Protein AF-0000000068881488 (afdb_homodimer)

InterPro domains:
  IPR015942 Asp/Glu/hydantoin racemase [PF01177] (10-240)
  IPR052186 Hydantoin racemase-like [PTHR28047] (5-243)
  IPR053714 Isomerization and Racemization Enzyme Superfamily [G3DSA:3.40.50.12500] (7-252)

Sequence (508 aa):
MATSSKLRALILNPNSSGAMTEGMKAAVSNMTLHETFSIFTYTAPSSAPSSINNTEGIHASTEAVLKDIQSGTLNLNSYDAILVACFSVHPLVSKLSSITTATVTGIFEASILTSLSVIVTGGNETWGIVTTGPFWEKHLNDGVNTFLGQAAGQTNDRFAGTFSSGLTAGDFHTVSPEQVNVRLKAATVRLLKSSNIRCVVMGCGGMAGLERIIRDAALEVYGQERGQSVYVVDGVRAGLLQLYQTILSRRMFAMATSSKLRALILNPNSSGAMTEGMKAAVSNMTLHETFSIFTYTAPSSAPSSINNTEGIHASTEAVLKDIQSGTLNLNSYDAILVACFSVHPLVSKLSSITTATVTGIFEASILTSLSVIVTGGNETWGIVTTGPFWEKHLNDGVNTFLGQAAGQTNDRFAGTFSSGLTAGDFHTVSPEQVNVRLKAATVRLLKSSNIRCVVMGCGGMAGLERIIRDAALEVYGQERGQSVYVVDGVRAGLLQLYQTILSRRMFA

pLDDT: mean 94.49, std 8.33, range [23.98, 98.81]

Radius of gyration: 22.53 Å; Cα contacts (8 Å, |Δi|>4): 1049; chains: 2; bounding box: 56×62×52 Å

Solvent-accessible surface area (backbone atoms only — not comparable to full-atom values): 25963 Å² total; per-residue (Å²): 126,84,74,76,76,54,45,30,30,32,43,35,27,45,29,28,32,61,68,43,45,52,40,43,52,59,62,48,68,78,43,81,54,58,74,48,37,43,81,43,77,42,61,25,52,80,86,11,38,58,50,65,73,48,71,67,32,50,52,42,16,44,52,44,46,50,50,33,40,74,70,54,77,44,64,68,86,75,30,52,27,38,35,35,45,46,53,47,87,52,68,55,37,43,55,49,43,73,75,42,88,31,49,53,43,26,17,36,60,24,36,54,56,50,49,62,61,72,46,67,65,93,59,78,52,22,28,34,32,36,33,31,36,67,64,48,30,61,54,45,46,34,37,54,24,48,75,69,18,39,57,70,85,59,79,41,78,37,50,78,45,48,29,44,30,71,38,50,63,54,38,72,76,69,49,55,70,67,58,51,47,52,33,46,30,52,18,40,42,56,50,53,70,69,51,54,56,41,30,42,32,44,42,35,44,55,50,46,85,50,58,62,50,53,45,51,34,32,30,70,74,56,32,68,71,59,14,58,63,33,30,48,43,44,19,63,57,35,23,55,52,43,49,52,50,38,52,53,47,50,69,70,23,85,125,86,74,78,76,53,44,31,32,33,42,35,26,46,29,28,32,60,67,44,46,52,41,44,51,59,62,49,67,78,43,80,56,58,75,49,36,44,80,44,77,43,60,27,52,80,85,10,37,59,48,64,74,48,70,67,31,52,52,42,15,44,52,42,45,52,50,33,41,75,71,55,78,42,63,67,87,75,30,52,27,37,34,36,45,46,52,47,87,51,67,55,39,45,55,47,44,73,74,42,89,30,49,54,43,26,18,37,61,24,37,53,56,49,49,61,60,70,45,68,64,92,61,77,52,20,30,34,32,36,33,30,36,68,64,48,29,62,54,47,46,32,37,54,24,48,75,69,18,38,58,72,85,60,79,40,77,36,48,76,44,50,30,45,30,69,38,51,63,53,38,71,77,71,49,55,68,66,59,52,47,52,32,47,29,53,18,41,42,56,51,52,70,69,50,53,55,40,31,42,32,45,42,34,44,54,50,47,84,50,58,61,50,53,45,51,36,30,31,68,75,58,32,68,73,59,14,60,64,34,28,47,41,45,19,62,58,34,23,55,53,42,50,51,49,38,52,53,47,50,68,68,22,84

Foldseek 3Di:
DPLPDAFEEEEEELAQAPLLQVLLCVLCVPPPCVSRYDYHYYHFHPQQHNFQDAPVNLVSSLVRVVVCCVVVVDPPAVGQAYEHFWLFPHVCQVVVVVVYNHHGDYLNLLVLVVQVVLDDPPDQEAEEEEEAAPNVQQRSQCVSQVSVPHHRPDDDSRYLTYFHLPHTLVCLVVPDPVSVLVSSLVRLLVSVVSGNYQEYEYRHSSCRPVQVSNLVSLCVNPNDPSSVRRHYDRSSNSRVVVSVVVVVVVVVPD/DPLPDAFEEEEEELAQAPLLQVLLCVLCVPPPCVSRYDYHYHHFHPQQHNFQDAPVNLVSSLVRVVVCCVVVVDPPAVGQAYEHFWLFPHVCQVVVVVVYNHHGDYLNLLVLVVQVVLDDPPDQEAEEEEEAAPNVQQRSQCVSQVSVVHHRPDDDSRYLTYFHLPHTLCCLVVPDPVSVLVSSLVRLLVSVVSGNYQEYEYRHSSCRPVQVSNLVSLCVNPNDPSSVRRHYDRSSNSRVVVSVVVVVVVVVPD

Structure (mmCIF, N/CA/C/O backbone):
data_AF-0000000068881488-model_v1
#
loop_
_entity.id
_entity.type
_entity.pdbx_description
1 polymer 'Hydantoin racemase'
#
loop_
_atom_site.group_PDB
_atom_site.id
_atom_site.type_symbol
_atom_site.label_atom_id
_atom_site.label_alt_id
_atom_site.label_comp_id
_atom_site.label_asym_id
_atom_site.label_entity_id
_atom_site.label_seq_id
_atom_site.pdbx_PDB_ins_code
_atom_site.Cartn_x
_atom_site.Cartn_y
_atom_site.Cartn_z
_atom_site.occupancy
_atom_site.B_iso_or_equiv
_atom_site.auth_seq_id
_atom_site.auth_comp_id
_atom_site.auth_asym_id
_atom_site.auth_atom_id
_atom_site.pdbx_PDB_model_num
ATOM 1 N N . MET A 1 1 ? 11.117 -13.297 29.625 1 23.98 1 MET A N 1
ATOM 2 C CA . MET A 1 1 ? 10.68 -13.328 28.234 1 23.98 1 MET A CA 1
ATOM 3 C C . MET A 1 1 ? 10.875 -11.969 27.562 1 23.98 1 MET A C 1
ATOM 5 O O . MET A 1 1 ? 10.422 -10.945 28.078 1 23.98 1 MET A O 1
ATOM 9 N N . ALA A 1 2 ? 11.82 -11.711 26.812 1 35 2 ALA A N 1
ATOM 10 C CA . ALA A 1 2 ? 12.344 -10.375 26.516 1 35 2 ALA A CA 1
ATOM 11 C C . ALA A 1 2 ? 11.242 -9.461 25.984 1 35 2 ALA A C 1
ATOM 13 O O . ALA A 1 2 ? 10.578 -9.789 25 1 35 2 ALA A O 1
ATOM 14 N N . THR A 1 3 ? 10.43 -8.742 26.625 1 42.81 3 THR A N 1
ATOM 15 C CA . THR A 1 3 ? 9.367 -7.793 26.312 1 42.81 3 THR A CA 1
ATOM 16 C C . THR A 1 3 ? 9.727 -6.957 25.078 1 42.81 3 THR A C 1
ATOM 18 O O . THR A 1 3 ? 10.695 -6.203 25.109 1 42.81 3 THR A O 1
ATOM 21 N N . SER A 1 4 ? 9.633 -7.512 23.938 1 55.44 4 SER A N 1
ATOM 22 C CA . SER A 1 4 ? 10.133 -6.852 22.75 1 55.44 4 SER A CA 1
ATOM 23 C C . SER A 1 4 ? 9.781 -5.367 22.75 1 55.44 4 SER A C 1
ATOM 25 O O . SER A 1 4 ? 8.625 -4.996 22.953 1 55.44 4 SER A O 1
ATOM 27 N N . SER A 1 5 ? 10.672 -4.387 23.031 1 75.81 5 SER A N 1
ATOM 28 C CA . SER A 1 5 ? 10.562 -2.938 23.172 1 75.81 5 SER A CA 1
ATOM 29 C C . SER A 1 5 ? 9.797 -2.32 22.016 1 75.81 5 SER A C 1
ATOM 31 O O . SER A 1 5 ? 9.984 -2.723 20.859 1 75.81 5 SER A O 1
ATOM 33 N N . LYS A 1 6 ? 8.68 -1.65 22.234 1 89.81 6 LYS A N 1
ATOM 34 C CA . LYS A 1 6 ? 7.836 -0.954 21.266 1 89.81 6 LYS A CA 1
ATOM 35 C C . LYS A 1 6 ? 8.672 -0.095 20.328 1 89.81 6 LYS A C 1
ATOM 37 O O . LYS A 1 6 ? 9.703 0.45 20.719 1 89.81 6 LYS A O 1
ATOM 42 N N . LEU A 1 7 ? 8.336 -0.099 19.094 1 95.5 7 LEU A N 1
ATOM 43 C CA . LEU A 1 7 ? 8.938 0.823 18.125 1 95.5 7 LEU A CA 1
ATOM 44 C C . LEU A 1 7 ? 8.586 2.268 18.469 1 95.5 7 LEU A C 1
ATOM 46 O O . LEU A 1 7 ? 7.457 2.557 18.875 1 95.5 7 LEU A O 1
ATOM 50 N N . ARG A 1 8 ? 9.508 3.141 18.391 1 97.12 8 ARG A N 1
ATOM 51 C CA . ARG A 1 8 ? 9.281 4.559 18.656 1 97.12 8 ARG A CA 1
ATOM 52 C C . ARG A 1 8 ? 8.891 5.301 17.375 1 97.12 8 ARG A C 1
ATOM 54 O O . ARG A 1 8 ? 9.703 5.426 16.453 1 97.12 8 ARG A O 1
ATOM 61 N N . ALA A 1 9 ? 7.695 5.777 17.359 1 97.88 9 ALA A N 1
ATOM 62 C CA . ALA A 1 9 ? 7.195 6.488 16.172 1 97.88 9 ALA A CA 1
ATOM 63 C C . ALA A 1 9 ? 6.992 7.969 16.484 1 97.88 9 ALA A C 1
ATOM 65 O O . ALA A 1 9 ? 6.391 8.32 17.5 1 97.88 9 ALA A O 1
ATOM 66 N N . LEU A 1 10 ? 7.461 8.805 15.625 1 98.56 10 LEU A N 1
ATOM 67 C CA . LEU A 1 10 ? 7.277 10.25 15.727 1 98.56 10 LEU A CA 1
ATOM 68 C C . LEU A 1 10 ? 6.227 10.734 14.734 1 98.56 10 LEU A C 1
ATOM 70 O O . LEU A 1 10 ? 6.348 10.5 13.531 1 98.56 10 LEU A O 1
ATOM 74 N N . ILE A 1 11 ? 5.211 11.297 15.242 1 98.19 11 ILE A N 1
ATOM 75 C CA . ILE A 1 11 ? 4.324 12.102 14.406 1 98.19 11 ILE A CA 1
ATOM 76 C C . ILE A 1 11 ? 4.859 13.531 14.312 1 98.19 11 ILE A C 1
ATOM 78 O O . ILE A 1 11 ? 4.84 14.273 15.297 1 98.19 11 ILE A O 1
ATOM 82 N N . LEU A 1 12 ? 5.328 13.898 13.156 1 98.75 12 LEU A N 1
ATOM 83 C CA . LEU A 1 12 ? 5.961 15.188 12.922 1 98.75 12 LEU A CA 1
ATOM 84 C C . LEU A 1 12 ? 5.004 16.156 12.227 1 98.75 12 LEU A C 1
ATOM 86 O O . LEU A 1 12 ? 4.785 16.047 11.016 1 98.75 12 LEU A O 1
ATOM 90 N N . ASN A 1 13 ? 4.457 17.078 12.977 1 98.25 13 ASN A N 1
ATOM 91 C CA . ASN A 1 13 ? 3.637 18.156 12.445 1 98.25 13 ASN A CA 1
ATOM 92 C C . ASN A 1 13 ? 4.492 19.328 11.969 1 98.25 13 ASN A C 1
ATOM 94 O O . ASN A 1 13 ? 5.051 20.062 12.789 1 98.25 13 ASN A O 1
ATOM 98 N N . PRO A 1 14 ? 4.539 19.469 10.664 1 98.56 14 PRO A N 1
ATOM 99 C CA . PRO A 1 14 ? 5.383 20.578 10.188 1 98.56 14 PRO A CA 1
ATOM 100 C C . PRO A 1 14 ? 4.699 21.938 10.289 1 98.56 14 PRO A C 1
ATOM 102 O O . PRO A 1 14 ? 5.305 22.953 9.961 1 98.56 14 PRO A O 1
ATOM 105 N N . ASN A 1 15 ? 3.412 21.984 10.641 1 97.62 15 ASN A N 1
ATOM 106 C CA . ASN A 1 15 ? 2.775 23.234 11.047 1 97.62 15 ASN A CA 1
ATOM 107 C C . ASN A 1 15 ? 3.182 23.641 12.453 1 97.62 15 ASN A C 1
ATOM 109 O O . ASN A 1 15 ? 3.449 22.781 13.297 1 97.62 15 ASN A O 1
ATOM 113 N N . SER A 1 16 ? 3.119 24.906 12.758 1 97.75 16 SER A N 1
ATOM 114 C CA . SER A 1 16 ? 3.475 25.344 14.102 1 97.75 16 SER A CA 1
ATOM 115 C C . SER A 1 16 ? 2.264 25.312 15.031 1 97.75 16 SER A C 1
ATOM 117 O O . SER A 1 16 ? 2.342 25.766 16.172 1 97.75 16 SER A O 1
ATOM 119 N N . SER A 1 17 ? 1.146 24.797 14.625 1 94.81 17 SER A N 1
ATOM 120 C CA . SER A 1 17 ? -0.074 24.734 15.422 1 94.81 17 SER A CA 1
ATOM 121 C C . SER A 1 17 ? -0.034 23.578 16.406 1 94.81 17 SER A C 1
ATOM 123 O O . SER A 1 17 ? -0.132 22.406 16.016 1 94.81 17 SER A O 1
ATOM 125 N N . GLY A 1 18 ? 0.038 23.891 17.688 1 95.38 18 GLY A N 1
ATOM 126 C CA . GLY A 1 18 ? -0.048 22.875 18.734 1 95.38 18 GLY A CA 1
ATOM 127 C C . GLY A 1 18 ? -1.394 22.188 18.766 1 95.38 18 GLY A C 1
ATOM 128 O O . GLY A 1 18 ? -1.471 20.984 19.078 1 95.38 18 GLY A O 1
ATOM 129 N N . ALA A 1 19 ? -2.449 22.969 18.469 1 92.94 19 ALA A N 1
ATOM 130 C CA . ALA A 1 19 ? -3.799 22.406 18.453 1 92.94 19 ALA A CA 1
ATOM 131 C C . ALA A 1 19 ? -3.908 21.266 17.453 1 92.94 19 ALA A C 1
ATOM 133 O O . ALA A 1 19 ? -4.539 20.25 17.719 1 92.94 19 ALA A O 1
ATOM 134 N N . MET A 1 20 ? -3.256 21.406 16.312 1 93.38 20 MET A N 1
ATOM 135 C CA . MET A 1 20 ? -3.258 20.359 15.297 1 93.38 20 MET A CA 1
ATOM 136 C C . MET A 1 20 ? -2.545 19.109 15.797 1 93.38 20 MET A C 1
ATOM 138 O O . MET A 1 20 ? -3.037 17.984 15.625 1 93.38 20 MET A O 1
ATOM 142 N N . THR A 1 21 ? -1.402 19.328 16.438 1 96.19 21 THR A N 1
ATOM 143 C CA . THR A 1 21 ? -0.644 18.203 16.984 1 96.19 21 THR A CA 1
ATOM 144 C C . THR A 1 21 ? -1.472 17.453 18.016 1 96.19 21 THR A C 1
ATOM 146 O O . THR A 1 21 ? -1.522 16.219 18 1 96.19 21 THR A O 1
ATOM 149 N N . GLU A 1 22 ? -2.109 18.188 18.891 1 94.81 22 GLU A N 1
ATOM 150 C CA . GLU A 1 22 ? -2.936 17.562 19.922 1 94.81 22 GLU A CA 1
ATOM 151 C C . GLU A 1 22 ? -4.09 16.781 19.297 1 94.81 22 GLU A C 1
ATOM 153 O O . GLU A 1 22 ? -4.465 15.719 19.781 1 94.81 22 GLU A O 1
ATOM 158 N N . GLY A 1 23 ? -4.676 17.344 18.25 1 92.31 23 GLY A N 1
ATOM 159 C CA . GLY A 1 23 ? -5.715 16.625 17.516 1 92.31 23 GLY A CA 1
ATOM 160 C C . GLY A 1 23 ? -5.238 15.312 16.938 1 92.31 23 GLY A C 1
ATOM 161 O O . GLY A 1 23 ? -5.938 14.305 17.016 1 92.31 23 GLY A O 1
ATOM 162 N N . MET A 1 24 ? -4.027 15.289 16.359 1 94.69 24 MET A N 1
ATOM 163 C CA . MET A 1 24 ? -3.449 14.07 15.797 1 94.69 24 MET A CA 1
ATOM 164 C C . MET A 1 24 ? -3.178 13.039 16.891 1 94.69 24 MET A C 1
ATOM 166 O O . MET A 1 24 ? -3.447 11.852 16.703 1 94.69 24 MET A O 1
ATOM 170 N N . LYS A 1 25 ? -2.658 13.562 17.969 1 94.62 25 LYS A N 1
ATOM 171 C CA . LYS A 1 25 ? -2.391 12.688 19.109 1 94.62 25 LYS A CA 1
ATOM 172 C C . LYS A 1 25 ? -3.67 12.016 19.594 1 94.62 25 LYS A C 1
ATOM 174 O O . LYS A 1 25 ? -3.684 10.805 19.844 1 94.62 25 LYS A O 1
ATOM 179 N N . ALA A 1 26 ? -4.691 12.773 19.703 1 93 26 ALA A N 1
ATOM 180 C CA . ALA A 1 26 ? -5.977 12.25 20.156 1 93 26 ALA A CA 1
ATOM 181 C C . ALA A 1 26 ? -6.52 11.211 19.172 1 93 26 ALA A C 1
ATOM 183 O O . ALA A 1 26 ? -7.09 10.195 19.578 1 93 26 ALA A O 1
ATOM 184 N N . ALA A 1 27 ? -6.336 11.461 17.953 1 90.94 27 ALA A N 1
ATOM 185 C CA . ALA A 1 27 ? -6.859 10.594 16.891 1 90.94 27 ALA A CA 1
ATOM 186 C C . ALA A 1 27 ? -6.234 9.203 16.969 1 90.94 27 ALA A C 1
ATOM 188 O O . ALA A 1 27 ? -6.871 8.203 16.625 1 90.94 27 ALA A O 1
ATOM 189 N N . VAL A 1 28 ? -4.988 9.078 17.484 1 93.88 28 VAL A N 1
ATOM 190 C CA . VAL A 1 28 ? -4.309 7.789 17.438 1 93.88 28 VAL A CA 1
ATOM 191 C C . VAL A 1 28 ? -4.305 7.148 18.828 1 93.88 28 VAL A C 1
ATOM 193 O O . VAL A 1 28 ? -3.732 6.074 19.016 1 93.88 28 VAL A O 1
ATOM 196 N N . SER A 1 29 ? -4.898 7.785 19.812 1 90.12 29 SER A N 1
ATOM 197 C CA . SER A 1 29 ? -4.82 7.352 21.203 1 90.12 29 SER A CA 1
ATOM 198 C C . SER A 1 29 ? -5.5 6.004 21.391 1 90.12 29 SER A C 1
ATOM 200 O O . SER A 1 29 ? -5.117 5.23 22.281 1 90.12 29 SER A O 1
ATOM 202 N N . ASN A 1 30 ? -6.449 5.664 20.547 1 82.94 30 ASN A N 1
ATOM 203 C CA . ASN A 1 30 ? -7.188 4.426 20.766 1 82.94 30 ASN A CA 1
ATOM 204 C C . ASN A 1 30 ? -6.809 3.365 19.734 1 82.94 30 ASN A C 1
ATOM 206 O O . ASN A 1 30 ? -7.492 2.346 19.609 1 82.94 30 ASN A O 1
ATOM 210 N N . MET A 1 31 ? -5.801 3.592 19.062 1 86.62 31 MET A N 1
ATOM 211 C CA . MET A 1 31 ? -5.398 2.619 18.047 1 86.62 31 MET A CA 1
ATOM 212 C C . MET A 1 31 ? -4.816 1.369 18.703 1 86.62 31 MET A C 1
ATOM 214 O O . MET A 1 31 ? -4.102 1.461 19.703 1 86.62 31 MET A O 1
ATOM 218 N N . THR A 1 32 ? -5.117 0.197 18.219 1 77.44 32 THR A N 1
ATOM 219 C CA . THR A 1 32 ? -4.578 -1.079 18.672 1 77.44 32 THR A CA 1
ATOM 220 C C . THR A 1 32 ? -3.059 -1.111 18.516 1 77.44 32 THR A C 1
ATOM 222 O O . THR A 1 32 ? -2.379 -1.895 19.172 1 77.44 32 THR A O 1
ATOM 225 N N . LEU A 1 33 ? -2.516 -0.239 17.75 1 78.19 33 LEU A N 1
ATOM 226 C CA . LEU A 1 33 ? -1.087 -0.213 17.469 1 78.19 33 LEU A CA 1
ATOM 227 C C . LEU A 1 33 ? -0.299 0.314 18.656 1 78.19 33 LEU A C 1
ATOM 229 O O . LEU A 1 33 ? 0.934 0.338 18.625 1 78.19 33 LEU A O 1
ATOM 233 N N . HIS A 1 34 ? -0.934 0.596 19.641 1 77.25 34 HIS A N 1
ATOM 234 C CA . HIS A 1 34 ? -0.247 1.062 20.844 1 77.25 34 HIS A CA 1
ATOM 235 C C . HIS A 1 34 ? 0.575 -0.055 21.484 1 77.25 34 HIS A C 1
ATOM 237 O O . HIS A 1 34 ? 1.492 0.21 22.266 1 77.25 34 HIS A O 1
ATOM 243 N N . GLU A 1 35 ? 0.248 -1.19 21.078 1 80.81 35 GLU A N 1
ATOM 244 C CA . GLU A 1 35 ? 1.044 -2.311 21.578 1 80.81 35 GLU A CA 1
ATOM 245 C C . GLU A 1 35 ? 2.346 -2.449 20.781 1 80.81 35 GLU A C 1
ATOM 247 O O . GLU A 1 35 ? 3.299 -3.07 21.266 1 80.81 35 GLU A O 1
ATOM 252 N N . THR A 1 36 ? 2.35 -1.786 19.688 1 86.12 36 THR A N 1
ATOM 253 C CA . THR A 1 36 ? 3.482 -1.905 18.766 1 86.12 36 THR A CA 1
ATOM 254 C C . THR A 1 36 ? 4.34 -0.643 18.812 1 86.12 36 THR A C 1
ATOM 256 O O . THR A 1 36 ? 5.57 -0.72 18.797 1 86.12 36 THR A O 1
ATOM 259 N N . PHE A 1 37 ? 3.615 0.504 18.938 1 92.44 37 PHE A N 1
ATOM 260 C CA . PHE A 1 37 ? 4.312 1.782 18.844 1 92.44 37 PHE A CA 1
ATOM 261 C C . PHE A 1 37 ? 4.258 2.535 20.172 1 92.44 37 PHE A C 1
ATOM 263 O O . PHE A 1 37 ? 3.225 2.547 20.844 1 92.44 37 PHE A O 1
ATOM 270 N N . SER A 1 38 ? 5.367 3.09 20.594 1 95.44 38 SER A N 1
ATOM 271 C CA . SER A 1 38 ? 5.371 4.305 21.406 1 95.44 38 SER A CA 1
ATOM 272 C C . SER A 1 38 ? 5.312 5.551 20.531 1 95.44 38 SER A C 1
ATOM 274 O O . SER A 1 38 ? 6.199 5.777 19.703 1 95.44 38 SER A O 1
ATOM 276 N N . ILE A 1 39 ? 4.312 6.332 20.75 1 96.19 39 ILE A N 1
ATOM 277 C CA . ILE A 1 39 ? 4.062 7.438 19.828 1 96.19 39 ILE A CA 1
ATOM 278 C C . ILE A 1 39 ? 4.52 8.75 20.469 1 96.19 39 ILE A C 1
ATOM 280 O O . ILE A 1 39 ? 4.152 9.055 21.609 1 96.19 39 ILE A O 1
ATOM 284 N N . PHE A 1 40 ? 5.297 9.477 19.766 1 97.31 40 PHE A N 1
ATOM 285 C CA . PHE A 1 40 ? 5.766 10.812 20.109 1 97.31 40 PHE A CA 1
ATOM 286 C C . PHE A 1 40 ? 5.277 11.836 19.094 1 97.31 40 PHE A C 1
ATOM 288 O O . PHE A 1 40 ? 4.898 11.477 17.984 1 97.31 40 PHE A O 1
ATOM 295 N N . THR A 1 41 ? 5.27 13.062 19.594 1 97.94 41 THR A N 1
ATOM 296 C CA . THR A 1 41 ? 4.832 14.117 18.672 1 97.94 41 THR A CA 1
ATOM 297 C C . THR A 1 41 ? 5.844 15.258 18.641 1 97.94 41 THR A C 1
ATOM 299 O O . THR A 1 41 ? 6.609 15.445 19.594 1 97.94 41 THR A O 1
ATOM 302 N N . TYR A 1 42 ? 5.914 15.875 17.547 1 98.5 42 TYR A N 1
ATOM 303 C CA . TYR A 1 42 ? 6.684 17.094 17.312 1 98.5 42 TYR A CA 1
ATOM 304 C C . TYR A 1 42 ? 5.84 18.141 16.594 1 98.5 42 TYR A C 1
ATOM 306 O O . TYR A 1 42 ? 5.086 17.828 15.68 1 98.5 42 TYR A O 1
ATOM 314 N N . THR A 1 43 ? 5.93 19.359 17.094 1 98.25 43 THR A N 1
ATOM 315 C CA . THR A 1 43 ? 5.34 20.531 16.438 1 98.25 43 THR A CA 1
ATOM 316 C C . THR A 1 43 ? 6.426 21.484 15.953 1 98.25 43 THR A C 1
ATOM 318 O O . THR A 1 43 ? 7.344 21.828 16.703 1 98.25 43 THR A O 1
ATOM 321 N N . ALA A 1 44 ? 6.297 21.859 14.719 1 98.5 44 ALA A N 1
ATOM 322 C CA . ALA A 1 44 ? 7.289 22.797 14.188 1 98.5 44 ALA A CA 1
ATOM 323 C C . ALA A 1 44 ? 7.316 24.078 15 1 98.5 44 ALA A C 1
ATOM 325 O O . ALA A 1 44 ? 6.332 24.438 15.648 1 98.5 44 ALA A O 1
ATOM 326 N N . PRO A 1 45 ? 8.438 24.734 15 1 98.06 45 PRO A N 1
ATOM 327 C CA . PRO A 1 45 ? 8.547 25.969 15.773 1 98.06 45 PRO A CA 1
ATOM 328 C C . PRO A 1 45 ? 7.703 27.109 15.18 1 98.06 45 PRO A C 1
ATOM 330 O O . PRO A 1 45 ? 7.184 26.984 14.07 1 98.06 45 PRO A O 1
ATOM 333 N N . SER A 1 46 ? 7.59 28.172 15.891 1 96.88 46 SER A N 1
ATOM 334 C CA . SER A 1 46 ? 6.715 29.281 15.531 1 96.88 46 SER A CA 1
ATOM 335 C C . SER A 1 46 ? 7.172 29.953 14.242 1 96.88 46 SER A C 1
ATOM 337 O O . SER A 1 46 ? 6.418 30.719 13.633 1 96.88 46 SER A O 1
ATOM 339 N N . SER A 1 47 ? 8.414 29.734 13.812 1 96.56 47 SER A N 1
ATOM 340 C CA . SER A 1 47 ? 8.906 30.281 12.555 1 96.56 47 SER A CA 1
ATOM 341 C C . SER A 1 47 ? 8.242 29.594 11.359 1 96.56 47 SER A C 1
ATOM 343 O O . SER A 1 47 ? 8.289 30.109 10.242 1 96.56 47 SER A O 1
ATOM 345 N N . ALA A 1 48 ? 7.707 28.391 11.539 1 98.06 48 ALA A N 1
ATOM 346 C CA . ALA A 1 48 ? 6.906 27.719 10.516 1 98.06 48 ALA A CA 1
ATOM 347 C C . ALA A 1 48 ? 5.48 28.266 10.492 1 98.06 48 ALA A C 1
ATOM 349 O O . ALA A 1 48 ? 5.012 28.844 11.484 1 98.06 48 ALA A O 1
ATOM 350 N N . PRO A 1 49 ? 4.852 28.188 9.383 1 97.5 49 PRO A N 1
ATOM 351 C CA . PRO A 1 49 ? 3.449 28.609 9.367 1 97.5 49 PRO A CA 1
ATOM 352 C C . PRO A 1 49 ? 2.578 27.812 10.328 1 97.5 49 PRO A C 1
ATOM 354 O O . PRO A 1 49 ? 2.826 26.625 10.547 1 97.5 49 PRO A O 1
ATOM 357 N N . SER A 1 50 ? 1.611 28.516 10.906 1 95.69 50 SER A N 1
ATOM 358 C CA . SER A 1 50 ? 0.653 27.812 11.758 1 95.69 50 SER A CA 1
ATOM 359 C C . SER A 1 50 ? -0.175 26.828 10.945 1 95.69 50 SER A C 1
ATOM 361 O O . SER A 1 50 ? -0.609 25.797 11.469 1 95.69 50 SER A O 1
ATOM 363 N N . SER A 1 51 ? -0.391 27.172 9.703 1 94.88 51 SER A N 1
ATOM 364 C CA . SER A 1 51 ? -1.112 26.359 8.734 1 94.88 51 SER A CA 1
ATOM 365 C C . SER A 1 51 ? -0.469 26.438 7.352 1 94.88 51 SER A C 1
ATOM 367 O O . SER A 1 51 ? -0.341 27.531 6.789 1 94.88 51 SER A O 1
ATOM 369 N N . ILE A 1 52 ? -0.027 25.25 6.859 1 97.38 52 ILE A N 1
ATOM 370 C CA . ILE A 1 52 ? 0.542 25.203 5.516 1 97.38 52 ILE A CA 1
ATOM 371 C C . ILE A 1 52 ? -0.578 25.219 4.48 1 97.38 52 ILE A C 1
ATOM 373 O O . ILE A 1 52 ? -1.406 24.297 4.438 1 97.38 52 ILE A O 1
ATOM 377 N N . ASN A 1 53 ? -0.59 26.234 3.549 1 96.25 53 ASN A N 1
ATOM 378 C CA . ASN A 1 53 ? -1.747 26.391 2.674 1 96.25 53 ASN A CA 1
ATOM 379 C C . ASN A 1 53 ? -1.333 26.484 1.209 1 96.25 53 ASN A C 1
ATOM 381 O O . ASN A 1 53 ? -2.186 26.594 0.325 1 96.25 53 ASN A O 1
ATOM 385 N N . ASN A 1 54 ? -0.033 26.5 0.975 1 96.31 54 ASN A N 1
ATOM 386 C CA . ASN A 1 54 ? 0.474 26.609 -0.388 1 96.31 54 ASN A CA 1
ATOM 387 C C . ASN A 1 54 ? 1.943 26.219 -0.476 1 96.31 54 ASN A C 1
ATOM 389 O O . ASN A 1 54 ? 2.518 25.719 0.499 1 96.31 54 ASN A O 1
ATOM 393 N N . THR A 1 55 ? 2.539 26.406 -1.615 1 97.19 55 THR A N 1
ATOM 394 C CA . THR A 1 55 ? 3.924 26.031 -1.878 1 97.19 55 THR A CA 1
ATOM 395 C C . THR A 1 55 ? 4.875 26.766 -0.945 1 97.19 55 THR A C 1
ATOM 397 O O . THR A 1 55 ? 5.82 26.188 -0.417 1 97.19 55 THR A O 1
ATOM 400 N N . GLU A 1 56 ? 4.598 28.047 -0.771 1 97.69 56 GLU A N 1
ATOM 401 C CA . GLU A 1 56 ? 5.422 28.859 0.124 1 97.69 56 GLU A CA 1
ATOM 402 C C . GLU A 1 56 ? 5.414 28.297 1.542 1 97.69 56 GLU A C 1
ATOM 404 O O . GLU A 1 56 ? 6.453 28.234 2.199 1 97.69 56 GLU A O 1
ATOM 409 N N . GLY A 1 57 ? 4.227 27.922 2.018 1 97.69 57 GLY A N 1
ATOM 410 C CA . GLY A 1 57 ? 4.113 27.312 3.33 1 97.69 57 GLY A CA 1
ATOM 411 C C . GLY A 1 57 ? 4.867 26 3.439 1 97.69 57 GLY A C 1
ATOM 412 O O . GLY A 1 57 ? 5.48 25.703 4.469 1 97.69 57 GLY A O 1
ATOM 413 N N . ILE A 1 58 ? 4.812 25.172 2.412 1 98.19 58 ILE A N 1
ATOM 414 C CA . ILE A 1 58 ? 5.539 23.906 2.369 1 98.19 58 ILE A CA 1
ATOM 415 C C . ILE A 1 58 ? 7.035 24.172 2.52 1 98.19 58 ILE A C 1
ATOM 417 O O . ILE A 1 58 ? 7.699 23.547 3.35 1 98.19 58 ILE A O 1
ATOM 421 N N . HIS A 1 59 ? 7.543 25.125 1.785 1 98.19 59 HIS A N 1
ATOM 422 C CA . HIS A 1 59 ? 8.969 25.438 1.827 1 98.19 59 HIS A CA 1
ATOM 423 C C . HIS A 1 59 ? 9.367 26 3.189 1 98.19 59 HIS A C 1
ATOM 425 O O . HIS A 1 59 ? 10.383 25.594 3.756 1 98.19 59 HIS A O 1
ATOM 431 N N . ALA A 1 60 ? 8.547 26.922 3.709 1 98.62 60 ALA A N 1
ATOM 432 C CA . ALA A 1 60 ? 8.859 27.562 4.988 1 98.62 60 ALA A CA 1
ATOM 433 C C . ALA A 1 60 ? 8.867 26.531 6.117 1 98.62 60 ALA A C 1
ATOM 435 O O . ALA A 1 60 ? 9.734 26.562 6.992 1 98.62 60 ALA A O 1
ATOM 436 N N . SER A 1 61 ? 7.914 25.641 6.117 1 98.62 61 SER A N 1
ATOM 437 C CA . SER A 1 61 ? 7.859 24.609 7.148 1 98.62 61 SER A CA 1
ATOM 438 C C . SER A 1 61 ? 9.047 23.656 7.039 1 98.62 61 SER A C 1
ATOM 440 O O . SER A 1 61 ? 9.594 23.219 8.055 1 98.62 61 SER A O 1
ATOM 442 N N . THR A 1 62 ? 9.445 23.281 5.824 1 98.75 62 THR A N 1
ATOM 443 C CA . THR A 1 62 ? 10.594 22.422 5.602 1 98.75 62 THR A CA 1
ATOM 444 C C . THR A 1 62 ? 11.852 23.031 6.215 1 98.75 62 THR A C 1
ATOM 446 O O . THR A 1 62 ? 12.57 22.359 6.961 1 98.75 62 THR A O 1
ATOM 449 N N . GLU A 1 63 ? 12.023 24.297 5.93 1 98.62 63 GLU A N 1
ATOM 450 C CA . GLU A 1 63 ? 13.203 24.984 6.43 1 98.62 63 GLU A CA 1
ATOM 451 C C . GLU A 1 63 ? 13.203 25.047 7.957 1 98.62 63 GLU A C 1
ATOM 453 O O . GLU A 1 63 ? 14.242 24.812 8.586 1 98.62 63 GLU A O 1
ATOM 458 N N . ALA A 1 64 ? 12.125 25.328 8.508 1 98.75 64 ALA A N 1
ATOM 459 C CA . ALA A 1 64 ? 12.016 25.438 9.961 1 98.75 64 ALA A CA 1
ATOM 460 C C . ALA A 1 64 ? 12.344 24.125 10.648 1 98.75 64 ALA A C 1
ATOM 462 O O . ALA A 1 64 ? 13.078 24.094 11.633 1 98.75 64 ALA A O 1
ATOM 463 N N . VAL A 1 65 ? 11.836 23.016 10.117 1 98.75 65 VAL A N 1
ATOM 464 C CA . VAL A 1 65 ? 12.055 21.703 10.711 1 98.75 65 VAL A CA 1
ATOM 465 C C . VAL A 1 65 ? 13.516 21.297 10.555 1 98.75 65 VAL A C 1
ATOM 467 O O . VAL A 1 65 ? 14.125 20.781 11.484 1 98.75 65 VAL A O 1
ATOM 470 N N . LEU A 1 66 ? 14.07 21.562 9.367 1 98.56 66 LEU A N 1
ATOM 471 C CA . LEU A 1 66 ? 15.469 21.203 9.125 1 98.56 66 LEU A CA 1
ATOM 472 C C . LEU A 1 66 ? 16.391 21.969 10.062 1 98.56 66 LEU A C 1
ATOM 474 O O . LEU A 1 66 ? 17.406 21.438 10.523 1 98.56 66 LEU A O 1
ATOM 478 N N . LYS A 1 67 ? 16.047 23.219 10.32 1 98.44 67 LYS A N 1
ATOM 479 C CA . LYS A 1 67 ? 16.828 24.016 11.266 1 98.44 67 LYS A CA 1
ATOM 480 C C . LYS A 1 67 ? 16.812 23.375 12.656 1 98.44 67 LYS A C 1
ATOM 482 O O . LYS A 1 67 ? 17.844 23.328 13.336 1 98.44 67 LYS A O 1
ATOM 487 N N . ASP A 1 68 ? 15.625 22.875 13.094 1 98.38 68 ASP A N 1
ATOM 488 C CA . ASP A 1 68 ? 15.508 22.203 14.391 1 98.38 68 ASP A CA 1
ATOM 489 C C . ASP A 1 68 ? 16.328 20.922 14.414 1 98.38 68 ASP A C 1
ATOM 491 O O . ASP A 1 68 ? 16.875 20.547 15.461 1 98.38 68 ASP A O 1
ATOM 495 N N . ILE A 1 69 ? 16.406 20.219 13.312 1 98.12 69 ILE A N 1
ATOM 496 C CA . ILE A 1 69 ? 17.188 19 13.227 1 98.12 69 ILE A CA 1
ATOM 497 C C . ILE A 1 69 ? 18.672 19.344 13.305 1 98.12 69 ILE A C 1
ATOM 499 O O . ILE A 1 69 ? 19.422 18.719 14.055 1 98.12 69 ILE A O 1
ATOM 503 N N . GLN A 1 70 ? 19.094 20.359 12.586 1 97.44 70 GLN A N 1
ATOM 504 C CA . GLN A 1 70 ? 20.484 20.766 12.531 1 97.44 70 GLN A CA 1
ATOM 505 C C . GLN A 1 70 ? 20.969 21.266 13.891 1 97.44 70 GLN A C 1
ATOM 507 O O . GLN A 1 70 ? 22.125 21.031 14.273 1 97.44 70 GLN A O 1
ATOM 512 N N . SER A 1 71 ? 20.078 21.891 14.625 1 97.25 71 SER A N 1
ATOM 513 C CA . SER A 1 71 ? 20.438 22.469 15.914 1 97.25 71 SER A CA 1
ATOM 514 C C . SER A 1 71 ? 20.438 21.406 17.016 1 97.25 71 SER A C 1
ATOM 516 O O . SER A 1 71 ? 20.891 21.656 18.125 1 97.25 71 SER A O 1
ATOM 518 N N . GLY A 1 72 ? 19.797 20.266 16.719 1 95.75 72 GLY A N 1
ATOM 519 C CA . GLY A 1 72 ? 19.719 19.203 17.703 1 95.75 72 GLY A CA 1
ATOM 520 C C . GLY A 1 72 ? 18.453 19.25 18.531 1 95.75 72 GLY A C 1
ATOM 521 O O . GLY A 1 72 ? 18.219 18.375 19.359 1 95.75 72 GLY A O 1
ATOM 522 N N . THR A 1 73 ? 17.672 20.266 18.297 1 96.06 73 THR A N 1
ATOM 523 C CA . THR A 1 73 ? 16.391 20.375 18.984 1 96.06 73 THR A CA 1
ATOM 524 C C . THR A 1 73 ? 15.508 19.156 18.688 1 96.06 73 THR A C 1
ATOM 526 O O . THR A 1 73 ? 14.836 18.641 19.562 1 96.06 73 THR A O 1
ATOM 529 N N . LEU A 1 74 ? 15.523 18.719 17.453 1 97.38 74 LEU A N 1
ATOM 530 C CA . LEU A 1 74 ? 14.867 17.5 17.031 1 97.38 74 LEU A CA 1
ATOM 531 C C . LEU A 1 74 ? 15.898 16.438 16.625 1 97.38 74 LEU A C 1
ATOM 533 O O . LEU A 1 74 ? 16.625 16.609 15.648 1 97.38 74 LEU A O 1
ATOM 537 N N . ASN A 1 75 ? 15.93 15.383 17.391 1 97.31 75 ASN A N 1
ATOM 538 C CA . ASN A 1 75 ? 16.859 14.289 17.109 1 97.31 75 ASN A CA 1
ATOM 539 C C . ASN A 1 75 ? 16.141 13.102 16.469 1 97.31 75 ASN A C 1
ATOM 541 O O . ASN A 1 75 ? 15.391 12.383 17.125 1 97.31 75 ASN A O 1
ATOM 545 N N . LEU A 1 76 ? 16.453 12.828 15.258 1 97 76 LEU A N 1
ATOM 546 C CA . LEU A 1 76 ? 15.758 11.812 14.477 1 97 76 LEU A CA 1
ATOM 547 C C . LEU A 1 76 ? 16.219 10.414 14.883 1 97 76 LEU A C 1
ATOM 549 O O . LEU A 1 76 ? 15.508 9.43 14.641 1 97 76 LEU A O 1
ATOM 553 N N . ASN A 1 77 ? 17.375 10.281 15.469 1 93.81 77 ASN A N 1
ATOM 554 C CA . ASN A 1 77 ? 17.969 8.984 15.766 1 93.81 77 ASN A CA 1
ATOM 555 C C . ASN A 1 77 ? 17.25 8.281 16.922 1 93.81 77 ASN A C 1
ATOM 557 O O . ASN A 1 77 ? 17.484 7.105 17.188 1 93.81 77 ASN A O 1
ATOM 561 N N . SER A 1 78 ? 16.344 8.969 17.5 1 94.88 78 SER A N 1
ATOM 562 C CA . SER A 1 78 ? 15.617 8.43 18.641 1 94.88 78 SER A CA 1
ATOM 563 C C . SER A 1 78 ? 14.375 7.664 18.203 1 94.88 78 SER A C 1
ATOM 565 O O . SER A 1 78 ? 13.672 7.086 19.031 1 94.88 78 SER A O 1
ATOM 567 N N . TYR A 1 79 ? 14.148 7.68 16.922 1 97.81 79 TYR A N 1
ATOM 568 C CA . TYR A 1 79 ? 12.891 7.109 16.453 1 97.81 79 TYR A CA 1
ATOM 569 C C . TYR A 1 79 ? 13.141 5.992 15.445 1 97.81 79 TYR A C 1
ATOM 571 O O . TYR A 1 79 ? 14.148 5.996 14.742 1 97.81 79 TYR A O 1
ATOM 579 N N . ASP A 1 80 ? 12.273 5.023 15.438 1 97.62 80 ASP A N 1
ATOM 580 C CA . ASP A 1 80 ? 12.289 3.939 14.461 1 97.62 80 ASP A CA 1
ATOM 581 C C . ASP A 1 80 ? 11.453 4.297 13.234 1 97.62 80 ASP A C 1
ATOM 583 O O . ASP A 1 80 ? 11.672 3.752 12.148 1 97.62 80 ASP A O 1
ATOM 587 N N . ALA A 1 81 ? 10.508 5.156 13.438 1 98.19 81 ALA A N 1
ATOM 588 C CA . ALA A 1 81 ? 9.578 5.559 12.391 1 98.19 81 ALA A CA 1
ATOM 589 C C . ALA A 1 81 ? 9.219 7.035 12.516 1 98.19 81 ALA A C 1
ATOM 591 O O . ALA A 1 81 ? 9.086 7.559 13.625 1 98.19 81 ALA A O 1
ATOM 592 N N . ILE A 1 82 ? 9.047 7.695 11.422 1 98.62 82 ILE A N 1
ATOM 593 C CA . ILE A 1 82 ? 8.672 9.102 11.391 1 98.62 82 ILE A CA 1
ATOM 594 C C . ILE A 1 82 ? 7.531 9.312 10.398 1 98.62 82 ILE A C 1
ATOM 596 O O . ILE A 1 82 ? 7.625 8.891 9.242 1 98.62 82 ILE A O 1
ATOM 600 N N . LEU A 1 83 ? 6.52 9.898 10.828 1 98.38 83 LEU A N 1
ATOM 601 C CA . LEU A 1 83 ? 5.355 10.242 10.016 1 98.38 83 LEU A CA 1
ATOM 602 C C . LEU A 1 83 ? 5.27 11.75 9.805 1 98.38 83 LEU A C 1
ATOM 604 O O . LEU A 1 83 ? 4.977 12.5 10.742 1 98.38 83 LEU A O 1
ATOM 608 N N . VAL A 1 84 ? 5.547 12.195 8.609 1 98.5 84 VAL A N 1
ATOM 609 C CA . VAL A 1 84 ? 5.355 13.609 8.273 1 98.5 84 VAL A CA 1
ATOM 610 C C . VAL A 1 84 ? 3.863 13.898 8.125 1 98.5 84 VAL A C 1
ATOM 612 O O . VAL A 1 84 ? 3.219 13.422 7.191 1 98.5 84 VAL A O 1
ATOM 615 N N . ALA A 1 85 ? 3.346 14.734 9.023 1 97.94 85 ALA A N 1
ATOM 616 C CA . ALA A 1 85 ? 1.899 14.875 9.164 1 97.94 85 ALA A CA 1
ATOM 617 C C . ALA A 1 85 ? 1.403 16.141 8.484 1 97.94 85 ALA A C 1
ATOM 619 O O . ALA A 1 85 ? 0.669 16.938 9.078 1 97.94 85 ALA A O 1
ATOM 620 N N . CYS A 1 86 ? 1.729 16.359 7.289 1 97.69 86 CYS A N 1
ATOM 621 C CA . CYS A 1 86 ? 1.165 17.344 6.359 1 97.69 86 CYS A CA 1
ATOM 622 C C . CYS A 1 86 ? 0.669 16.656 5.09 1 97.69 86 CYS A C 1
ATOM 624 O O . CYS A 1 86 ? 1.434 15.969 4.414 1 97.69 86 CYS A O 1
ATOM 626 N N . PHE A 1 87 ? -0.592 16.828 4.828 1 98 87 PHE A N 1
ATOM 627 C CA . PHE A 1 87 ? -1.164 16.156 3.664 1 98 87 PHE A CA 1
ATOM 628 C C . PHE A 1 87 ? -0.76 16.875 2.381 1 98 87 PHE A C 1
ATOM 630 O O . PHE A 1 87 ? -1.541 17.641 1.818 1 98 87 PHE A O 1
ATOM 637 N N . SER A 1 88 ? 0.415 16.656 1.891 1 97.81 88 SER A N 1
ATOM 638 C CA . SER A 1 88 ? 1.038 17.234 0.708 1 97.81 88 SER A CA 1
ATOM 639 C C . SER A 1 88 ? 2.203 16.391 0.218 1 97.81 88 SER A C 1
ATOM 641 O O . SER A 1 88 ? 2.625 15.453 0.901 1 97.81 88 SER A O 1
ATOM 643 N N . VAL A 1 89 ? 2.6 16.641 -1.052 1 96.88 89 VAL A N 1
ATOM 644 C CA . VAL A 1 89 ? 3.924 16.188 -1.455 1 96.88 89 VAL A CA 1
ATOM 645 C C . VAL A 1 89 ? 4.996 16.969 -0.71 1 96.88 89 VAL A C 1
ATOM 647 O O . VAL A 1 89 ? 5.535 17.953 -1.242 1 96.88 89 VAL A O 1
ATOM 650 N N . HIS A 1 90 ? 5.262 16.594 0.491 1 97.69 90 HIS A N 1
ATOM 651 C CA . HIS A 1 90 ? 6.125 17.391 1.366 1 97.69 90 HIS A CA 1
ATOM 652 C C . HIS A 1 90 ? 7.586 16.969 1.221 1 97.69 90 HIS A C 1
ATOM 654 O O . HIS A 1 90 ? 7.914 15.781 1.374 1 97.69 90 HIS A O 1
ATOM 660 N N . PRO A 1 91 ? 8.5 17.859 1.063 1 97.44 91 PRO A N 1
ATOM 661 C CA . PRO A 1 91 ? 9.914 17.516 0.855 1 97.44 91 PRO A CA 1
ATOM 662 C C . PRO A 1 91 ? 10.539 16.828 2.061 1 97.44 91 PRO A C 1
ATOM 664 O O . PRO A 1 91 ? 11.531 16.094 1.915 1 97.44 91 PRO A O 1
ATOM 667 N N . LEU A 1 92 ? 9.977 16.984 3.217 1 97.94 92 LEU A N 1
ATOM 668 C CA . LEU A 1 92 ? 10.531 16.391 4.426 1 97.94 92 LEU A CA 1
ATOM 669 C C . LEU A 1 92 ? 10.539 14.867 4.324 1 97.94 92 LEU A C 1
ATOM 671 O O . LEU A 1 92 ? 11.383 14.203 4.93 1 97.94 92 LEU A O 1
ATOM 675 N N . VAL A 1 93 ? 9.578 14.281 3.582 1 97.5 93 VAL A N 1
ATOM 676 C CA . VAL A 1 93 ? 9.523 12.82 3.473 1 97.5 93 VAL A CA 1
ATOM 677 C C . VAL A 1 93 ? 10.82 12.305 2.859 1 97.5 93 VAL A C 1
ATOM 679 O O . VAL A 1 93 ? 11.477 11.43 3.43 1 97.5 93 VAL A O 1
ATOM 682 N N . SER A 1 94 ? 11.211 12.867 1.741 1 95.88 94 SER A N 1
ATOM 683 C CA . SER A 1 94 ? 12.43 12.43 1.069 1 95.88 94 SER A CA 1
ATOM 684 C C . SER A 1 94 ? 13.672 12.867 1.834 1 95.88 94 SER A C 1
ATOM 686 O O . SER A 1 94 ? 14.625 12.102 1.981 1 95.88 94 SER A O 1
ATOM 688 N N . LYS A 1 95 ? 13.703 14.094 2.342 1 96.75 95 LYS A N 1
ATOM 689 C CA . LYS A 1 95 ? 14.875 14.633 3.02 1 96.75 95 LYS A CA 1
ATOM 690 C C . LYS A 1 95 ? 15.18 13.852 4.297 1 96.75 95 LYS A C 1
ATOM 692 O O . LYS A 1 95 ? 16.328 13.492 4.555 1 96.75 95 LYS A O 1
ATOM 697 N N . LEU A 1 96 ? 14.156 13.586 5.094 1 97.31 96 LEU A N 1
ATOM 698 C CA . LEU A 1 96 ? 14.375 12.836 6.328 1 97.31 96 LEU A CA 1
ATOM 699 C C . LEU A 1 96 ? 14.805 11.406 6.031 1 97.31 96 LEU A C 1
ATOM 701 O O . LEU A 1 96 ? 15.656 10.852 6.727 1 97.31 96 LEU A O 1
ATOM 705 N N . SER A 1 97 ? 14.203 10.789 5.027 1 95 97 SER A N 1
ATOM 706 C CA . SER A 1 97 ? 14.57 9.43 4.641 1 95 97 SER A CA 1
ATOM 707 C C . SER A 1 97 ? 16.062 9.328 4.324 1 95 97 SER A C 1
ATOM 709 O O . SER A 1 97 ? 16.672 8.273 4.527 1 95 97 SER A O 1
ATOM 711 N N . SER A 1 98 ? 16.641 10.43 3.848 1 93.25 98 SER A N 1
ATOM 712 C CA . SER A 1 98 ? 18.031 10.406 3.406 1 93.25 98 SER A CA 1
ATOM 713 C C . SER A 1 98 ? 18.984 10.633 4.574 1 93.25 98 SER A C 1
ATOM 715 O O . SER A 1 98 ? 20.188 10.367 4.465 1 93.25 98 SER A O 1
ATOM 717 N N . ILE A 1 99 ? 18.484 11.062 5.727 1 95.31 99 ILE A N 1
ATOM 718 C CA . ILE A 1 99 ? 19.438 11.461 6.758 1 95.31 99 ILE A CA 1
ATOM 719 C C . ILE A 1 99 ? 19.188 10.656 8.031 1 95.31 99 ILE A C 1
ATOM 721 O O . ILE A 1 99 ? 19.844 10.883 9.047 1 95.31 99 ILE A O 1
ATOM 725 N N . THR A 1 100 ? 18.234 9.742 8.008 1 96.06 100 THR A N 1
ATOM 726 C CA . THR A 1 100 ? 17.969 8.883 9.164 1 96.06 100 THR A CA 1
ATOM 727 C C . THR A 1 100 ? 17.75 7.441 8.719 1 96.06 100 THR A C 1
ATOM 729 O O . THR A 1 100 ? 17.422 7.184 7.555 1 96.06 100 THR A O 1
ATOM 732 N N . THR A 1 101 ? 17.906 6.5 9.602 1 94.56 101 THR A N 1
ATOM 733 C CA . THR A 1 101 ? 17.625 5.094 9.32 1 94.56 101 THR A CA 1
ATOM 734 C C . THR A 1 101 ? 16.172 4.75 9.633 1 94.56 101 THR A C 1
ATOM 736 O O . THR A 1 101 ? 15.695 3.67 9.281 1 94.56 101 THR A O 1
ATOM 739 N N . ALA A 1 102 ? 15.477 5.703 10.297 1 97.12 102 ALA A N 1
ATOM 740 C CA . ALA A 1 102 ? 14.062 5.488 10.586 1 97.12 102 ALA A CA 1
ATOM 741 C C . ALA A 1 102 ? 13.258 5.305 9.305 1 97.12 102 ALA A C 1
ATOM 743 O O . ALA A 1 102 ? 13.633 5.824 8.25 1 97.12 102 ALA A O 1
ATOM 744 N N . THR A 1 103 ? 12.281 4.488 9.391 1 97.31 103 THR A N 1
ATOM 745 C CA . THR A 1 103 ? 11.32 4.434 8.297 1 97.31 103 THR A CA 1
ATOM 746 C C . THR A 1 103 ? 10.477 5.703 8.258 1 97.31 103 THR A C 1
ATOM 748 O O . THR A 1 103 ? 9.867 6.086 9.258 1 97.31 103 THR A O 1
ATOM 751 N N . VAL A 1 104 ? 10.5 6.391 7.082 1 97.69 104 VAL A N 1
ATOM 752 C CA . VAL A 1 104 ? 9.805 7.668 6.961 1 97.69 104 VAL A CA 1
ATOM 753 C C . VAL A 1 104 ? 8.703 7.566 5.906 1 97.69 104 VAL A C 1
ATOM 755 O O . VAL A 1 104 ? 8.914 6.98 4.844 1 97.69 104 VAL A O 1
ATOM 758 N N . THR A 1 105 ? 7.551 8.047 6.195 1 97.88 105 THR A N 1
ATOM 759 C CA . THR A 1 105 ? 6.508 8.266 5.199 1 97.88 105 THR A CA 1
ATOM 760 C C . THR A 1 105 ? 5.672 9.492 5.547 1 97.88 105 THR A C 1
ATOM 762 O O . THR A 1 105 ? 5.855 10.086 6.609 1 97.88 105 THR A O 1
ATOM 765 N N . GLY A 1 106 ? 4.902 10.008 4.676 1 98 106 GLY A N 1
ATOM 766 C CA . GLY A 1 106 ? 3.938 11.062 4.91 1 98 106 GLY A CA 1
ATOM 767 C C . GLY A 1 106 ? 2.506 10.562 4.969 1 98 106 GLY A C 1
ATOM 768 O O . GLY A 1 106 ? 2.193 9.5 4.43 1 98 106 GLY A O 1
ATOM 769 N N . ILE A 1 107 ? 1.662 11.352 5.613 1 98.25 107 ILE A N 1
ATOM 770 C CA . ILE A 1 107 ? 0.259 10.961 5.691 1 98.25 107 ILE A CA 1
ATOM 771 C C . ILE A 1 107 ? -0.359 10.961 4.297 1 98.25 107 ILE A C 1
ATOM 773 O O . ILE A 1 107 ? -1.3 10.211 4.023 1 98.25 107 ILE A O 1
ATOM 777 N N . PHE A 1 108 ? 0.183 11.742 3.363 1 98.44 108 PHE A N 1
ATOM 778 C CA . PHE A 1 108 ? -0.259 11.758 1.974 1 98.44 108 PHE A CA 1
ATOM 779 C C . PHE A 1 108 ? 0.031 10.422 1.302 1 98.44 108 PHE A C 1
ATOM 781 O O . PHE A 1 108 ? -0.884 9.75 0.818 1 98.44 108 PHE A O 1
ATOM 788 N N . GLU A 1 109 ? 1.312 9.961 1.352 1 98.06 109 GLU A N 1
ATOM 789 C CA . GLU A 1 109 ? 1.727 8.703 0.741 1 98.06 109 GLU A CA 1
ATOM 790 C C . GLU A 1 109 ? 0.998 7.52 1.369 1 98.06 109 GLU A C 1
ATOM 792 O O . GLU A 1 109 ? 0.515 6.633 0.661 1 98.06 109 GLU A O 1
ATOM 797 N N . ALA A 1 110 ? 0.936 7.566 2.682 1 98.25 110 ALA A N 1
ATOM 798 C CA . ALA A 1 110 ? 0.301 6.48 3.42 1 98.25 110 ALA A CA 1
ATOM 799 C C . ALA A 1 110 ? -1.169 6.34 3.033 1 98.25 110 ALA A C 1
ATOM 801 O O . ALA A 1 110 ? -1.69 5.223 2.947 1 98.25 110 ALA A O 1
ATOM 802 N N . SER A 1 111 ? -1.844 7.445 2.82 1 98.56 111 SER A N 1
ATOM 803 C CA . SER A 1 111 ? -3.26 7.426 2.471 1 98.56 111 SER A CA 1
ATOM 804 C C . SER A 1 111 ? -3.479 6.824 1.085 1 98.56 111 SER A C 1
ATOM 806 O O . SER A 1 111 ? -4.461 6.117 0.856 1 98.56 111 SER A O 1
ATOM 808 N N . ILE A 1 112 ? -2.592 7.125 0.141 1 98.38 112 ILE A N 1
ATOM 809 C CA . ILE A 1 112 ? -2.68 6.551 -1.196 1 98.38 112 ILE A CA 1
ATOM 810 C C . ILE A 1 112 ? -2.58 5.027 -1.11 1 98.38 112 ILE A C 1
ATOM 812 O O . ILE A 1 112 ? -3.434 4.312 -1.64 1 98.38 112 ILE A O 1
ATOM 816 N N . LEU A 1 113 ? -1.575 4.543 -0.376 1 98.31 113 LEU A N 1
ATOM 817 C CA . LEU A 1 113 ? -1.371 3.105 -0.228 1 98.31 113 LEU A CA 1
ATOM 818 C C . LEU A 1 113 ? -2.58 2.451 0.434 1 98.31 113 LEU A C 1
ATOM 820 O O . LEU A 1 113 ? -3.008 1.37 0.025 1 98.31 113 LEU A O 1
ATOM 824 N N . THR A 1 114 ? -3.09 3.129 1.453 1 98.44 114 THR A N 1
ATOM 825 C CA . THR A 1 114 ? -4.254 2.609 2.164 1 98.44 114 THR A CA 1
ATOM 826 C C . THR A 1 114 ? -5.461 2.521 1.233 1 98.44 114 THR A C 1
ATOM 828 O O . THR A 1 114 ? -6.152 1.502 1.202 1 98.44 114 THR A O 1
ATOM 831 N N . SER A 1 115 ? -5.727 3.551 0.426 1 98.31 115 SER A N 1
ATOM 832 C CA . SER A 1 115 ? -6.871 3.582 -0.479 1 98.31 115 SER A CA 1
ATOM 833 C C . SER A 1 115 ? -6.789 2.461 -1.51 1 98.31 115 SER A C 1
ATOM 835 O O . SER A 1 115 ? -7.785 1.783 -1.777 1 98.31 115 SER A O 1
ATOM 837 N N . LEU A 1 116 ? -5.582 2.232 -2.029 1 97.31 116 LEU A N 1
ATOM 838 C CA . LEU A 1 116 ? -5.387 1.18 -3.02 1 97.31 116 LEU A CA 1
ATOM 839 C C . LEU A 1 116 ? -5.621 -0.196 -2.404 1 97.31 116 LEU A C 1
ATOM 841 O O . LEU A 1 116 ? -6.086 -1.113 -3.084 1 97.31 116 LEU A O 1
ATOM 845 N N . SER A 1 117 ? -5.316 -0.345 -1.129 1 97.12 117 SER A N 1
ATOM 846 C CA . SER A 1 117 ? -5.418 -1.643 -0.468 1 97.12 117 SER A CA 1
ATOM 847 C C . SER A 1 117 ? -6.867 -1.987 -0.14 1 97.12 117 SER A C 1
ATOM 849 O O . SER A 1 117 ? -7.25 -3.158 -0.151 1 97.12 117 SER A O 1
ATOM 851 N N . VAL A 1 118 ? -7.691 -0.954 0.168 1 96.25 118 VAL A N 1
ATOM 852 C CA . VAL A 1 118 ? -9.023 -1.245 0.693 1 96.25 118 VAL A CA 1
ATOM 853 C C . VAL A 1 118 ? -10.023 -1.313 -0.454 1 96.25 118 VAL A C 1
ATOM 855 O O . VAL A 1 118 ? -11.125 -1.842 -0.292 1 96.25 118 VAL A O 1
ATOM 858 N N . ILE A 1 119 ? -9.695 -0.775 -1.613 1 93.56 119 ILE A N 1
ATOM 859 C CA . ILE A 1 119 ? -10.609 -0.838 -2.744 1 93.56 119 ILE A CA 1
ATOM 860 C C . ILE A 1 119 ? -10.352 -2.105 -3.555 1 93.56 119 ILE A C 1
ATOM 862 O O . ILE A 1 119 ? -9.195 -2.475 -3.781 1 93.56 119 ILE A O 1
ATOM 866 N N . VAL A 1 120 ? -11.336 -2.787 -3.912 1 83.25 120 VAL A N 1
ATOM 867 C CA . VAL A 1 120 ? -11.234 -4.062 -4.617 1 83.25 120 VAL A CA 1
ATOM 868 C C . VAL A 1 120 ? -10.641 -3.838 -6.008 1 83.25 120 VAL A C 1
ATOM 870 O O . VAL A 1 120 ? -11.031 -2.9 -6.707 1 83.25 120 VAL A O 1
ATOM 873 N N . THR A 1 121 ? -9.766 -4.723 -6.293 1 78.5 121 THR A N 1
ATOM 874 C CA . THR A 1 121 ? -9.164 -4.688 -7.625 1 78.5 121 THR A CA 1
ATOM 875 C C . THR A 1 121 ? -10.109 -5.293 -8.656 1 78.5 121 THR A C 1
ATOM 877 O O . THR A 1 121 ? -10.781 -6.289 -8.383 1 78.5 121 THR A O 1
ATOM 880 N N . GLY A 1 122 ? -10.203 -4.684 -9.875 1 76 122 GLY A N 1
ATOM 881 C CA . GLY A 1 122 ? -11.008 -5.223 -10.953 1 76 122 GLY A CA 1
ATOM 882 C C . GLY A 1 122 ? -12.422 -4.672 -10.977 1 76 122 GLY A C 1
ATOM 883 O O . GLY A 1 122 ? -13.211 -4.996 -11.867 1 76 122 GLY A O 1
ATOM 884 N N . GLY A 1 123 ? -12.766 -3.908 -10.039 1 80.19 123 GLY A N 1
ATOM 885 C CA . GLY A 1 123 ? -14.062 -3.252 -10.031 1 80.19 123 GLY A CA 1
ATOM 886 C C . GLY A 1 123 ? -14.016 -1.827 -10.555 1 80.19 123 GLY A C 1
ATOM 887 O O . GLY A 1 123 ? -13.039 -1.432 -11.203 1 80.19 123 GLY A O 1
ATOM 888 N N . ASN A 1 124 ? -15.125 -1.211 -10.398 1 89.12 124 ASN A N 1
ATOM 889 C CA . ASN A 1 124 ? -15.227 0.168 -10.859 1 89.12 124 ASN A CA 1
ATOM 890 C C . ASN A 1 124 ? -15.195 1.156 -9.703 1 89.12 124 ASN A C 1
ATOM 892 O O . ASN A 1 124 ? -15.531 2.33 -9.867 1 89.12 124 ASN A O 1
ATOM 896 N N . GLU A 1 125 ? -14.812 0.642 -8.555 1 94.5 125 GLU A N 1
ATOM 897 C CA . GLU A 1 125 ? -14.727 1.513 -7.387 1 94.5 125 GLU A CA 1
ATOM 898 C C . GLU A 1 125 ? -13.523 2.449 -7.484 1 94.5 125 GLU A C 1
ATOM 900 O O . GLU A 1 125 ? -12.484 2.074 -8.031 1 94.5 125 GLU A O 1
ATOM 905 N N . THR A 1 126 ? -13.711 3.641 -6.988 1 97.44 126 THR A N 1
ATOM 906 C CA . THR A 1 126 ? -12.664 4.656 -6.988 1 97.44 126 THR A CA 1
ATOM 907 C C . THR A 1 126 ? -12.492 5.254 -5.594 1 97.44 126 THR A C 1
ATOM 909 O O . THR A 1 126 ? -13.258 4.938 -4.68 1 97.44 126 THR A O 1
ATOM 912 N N . TRP A 1 127 ? -11.461 6.008 -5.418 1 98.44 127 TRP A N 1
ATOM 913 C CA . TRP A 1 127 ? -11.211 6.777 -4.203 1 98.44 127 TRP A CA 1
ATOM 914 C C . TRP A 1 127 ? -10.914 8.234 -4.535 1 98.44 127 TRP A C 1
ATOM 916 O O . TRP A 1 127 ? -10.664 8.578 -5.691 1 98.44 127 TRP A O 1
ATOM 926 N N . GLY A 1 128 ? -11.062 9.078 -3.6 1 98.75 128 GLY A N 1
ATOM 927 C CA . GLY A 1 128 ? -10.781 10.492 -3.791 1 98.75 128 GLY A CA 1
ATOM 928 C C . GLY A 1 128 ? -10.43 11.211 -2.504 1 98.75 128 GLY A C 1
ATOM 929 O O . GLY A 1 128 ? -10.477 10.625 -1.423 1 98.75 128 GLY A O 1
ATOM 930 N N . ILE A 1 129 ? -10.039 12.477 -2.629 1 98.81 129 ILE A N 1
ATOM 931 C CA . ILE A 1 129 ? -9.555 13.281 -1.509 1 98.81 129 ILE A CA 1
ATOM 932 C C . ILE A 1 129 ? -10.469 14.484 -1.299 1 98.81 129 ILE A C 1
ATOM 934 O O . ILE A 1 129 ? -10.836 15.164 -2.258 1 98.81 129 ILE A O 1
ATOM 938 N N . VAL A 1 130 ? -10.914 14.68 -0.119 1 98.5 130 VAL A N 1
ATOM 939 C CA . VAL A 1 130 ? -11.5 15.961 0.273 1 98.5 130 VAL A CA 1
ATOM 940 C C . VAL A 1 130 ? -10.484 16.781 1.066 1 98.5 130 VAL A C 1
ATOM 942 O O . VAL A 1 130 ? -9.898 16.281 2.035 1 98.5 130 VAL A O 1
ATOM 945 N N . THR A 1 131 ? -10.297 17.984 0.617 1 97.25 131 THR A N 1
ATOM 946 C CA . THR A 1 131 ? -9.211 18.75 1.2 1 97.25 131 THR A CA 1
ATOM 947 C C . THR A 1 131 ? -9.688 20.141 1.611 1 97.25 131 THR A C 1
ATOM 949 O O . THR A 1 131 ? -10.891 20.422 1.625 1 97.25 131 THR A O 1
ATOM 952 N N . THR A 1 132 ? -8.766 20.969 1.978 1 94.94 132 THR A N 1
ATOM 953 C CA . THR A 1 132 ? -9.039 22.312 2.49 1 94.94 132 THR A CA 1
ATOM 954 C C . THR A 1 132 ? -9.219 23.297 1.346 1 94.94 132 THR A C 1
ATOM 956 O O . THR A 1 132 ? -10.289 23.391 0.75 1 94.94 132 THR A O 1
ATOM 959 N N . GLY A 1 133 ? -8.156 23.953 0.89 1 94.62 133 GLY A N 1
ATOM 960 C CA . GLY A 1 133 ? -8.273 25.031 -0.086 1 94.62 133 GLY A CA 1
ATOM 961 C C . GLY A 1 133 ? -7.996 24.578 -1.507 1 94.62 133 GLY A C 1
ATOM 962 O O . GLY A 1 133 ? -7.461 23.484 -1.722 1 94.62 133 GLY A O 1
ATOM 963 N N . PRO A 1 134 ? -8.336 25.453 -2.52 1 95.44 134 PRO A N 1
ATOM 964 C CA . PRO A 1 134 ? -8.266 25.078 -3.934 1 95.44 134 PRO A CA 1
ATOM 965 C C . PRO A 1 134 ? -6.832 24.828 -4.406 1 95.44 134 PRO A C 1
ATOM 967 O O . PRO A 1 134 ? -6.617 24.062 -5.348 1 95.44 134 PRO A O 1
ATOM 970 N N . PHE A 1 135 ? -5.824 25.422 -3.805 1 96.81 135 PHE A N 1
ATOM 971 C CA . PHE A 1 135 ? -4.426 25.172 -4.137 1 96.81 135 PHE A CA 1
ATOM 972 C C . PHE A 1 135 ? -4.125 23.688 -4.141 1 96.81 135 PHE A C 1
ATOM 974 O O . PHE A 1 135 ? -3.393 23.188 -5.004 1 96.81 135 PHE A O 1
ATOM 981 N N . TRP A 1 136 ? -4.703 23 -3.238 1 97.56 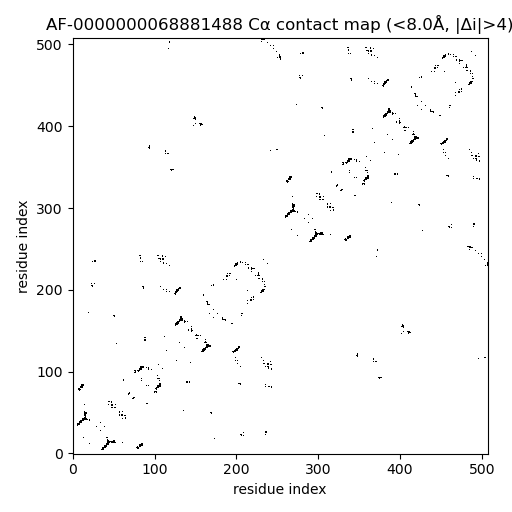136 TRP A N 1
ATOM 982 C CA . TRP A 1 136 ? -4.359 21.594 -2.988 1 97.56 136 TRP A CA 1
ATOM 983 C C . TRP A 1 136 ? -4.895 20.703 -4.098 1 97.56 136 TRP A C 1
ATOM 985 O O . TRP A 1 136 ? -4.402 19.594 -4.293 1 97.56 136 TRP A O 1
ATOM 995 N N . GLU A 1 137 ? -5.918 21.125 -4.797 1 97.62 137 GLU A N 1
ATOM 996 C CA . GLU A 1 137 ? -6.5 20.25 -5.812 1 97.62 137 GLU A CA 1
ATOM 997 C C . GLU A 1 137 ? -5.457 19.859 -6.855 1 97.62 137 GLU A C 1
ATOM 999 O O . GLU A 1 137 ? -5.176 18.672 -7.035 1 97.62 137 GLU A O 1
ATOM 1004 N N . LYS A 1 138 ? -4.812 20.828 -7.469 1 97.56 138 LYS A N 1
ATOM 1005 C CA . LYS A 1 138 ? -3.793 20.516 -8.461 1 97.56 138 LYS A CA 1
ATOM 1006 C C . LYS A 1 138 ? -2.58 19.844 -7.816 1 97.56 138 LYS A C 1
ATOM 1008 O O . LYS A 1 138 ? -2.031 18.891 -8.359 1 97.56 138 LYS A O 1
ATOM 1013 N N . HIS A 1 139 ? -2.092 20.312 -6.672 1 97.94 139 HIS A N 1
ATOM 1014 C CA . HIS A 1 139 ? -0.913 19.812 -5.977 1 97.94 139 HIS A CA 1
ATOM 1015 C C . HIS A 1 139 ? -1.06 18.328 -5.648 1 97.94 139 HIS A C 1
ATOM 1017 O O . HIS A 1 139 ? -0.16 17.531 -5.934 1 97.94 139 HIS A O 1
ATOM 1023 N N . LEU A 1 140 ? -2.209 17.969 -5.102 1 98.31 140 LEU A N 1
ATOM 1024 C CA . LEU A 1 140 ? -2.42 16.594 -4.66 1 98.31 140 LEU A CA 1
ATOM 1025 C C . LEU A 1 140 ? -2.688 15.672 -5.848 1 98.31 140 LEU A C 1
ATOM 1027 O O . LEU A 1 140 ? -2.238 14.523 -5.863 1 98.31 140 LEU A O 1
ATOM 1031 N N . ASN A 1 141 ? -3.461 16.172 -6.855 1 98.25 141 ASN A N 1
ATOM 1032 C CA . ASN A 1 141 ? -3.648 15.383 -8.062 1 98.25 141 ASN A CA 1
ATOM 1033 C C . ASN A 1 141 ? -2.314 15.023 -8.711 1 98.25 141 ASN A C 1
ATOM 1035 O O . ASN A 1 141 ? -2.064 13.852 -9.016 1 98.25 141 ASN A O 1
ATOM 1039 N N . ASP A 1 142 ? -1.479 16.031 -8.875 1 97.19 142 ASP A N 1
ATOM 1040 C CA . ASP A 1 142 ? -0.159 15.781 -9.453 1 97.19 142 ASP A CA 1
ATOM 1041 C C . ASP A 1 142 ? 0.675 14.875 -8.547 1 97.19 142 ASP A C 1
ATOM 1043 O O . ASP A 1 142 ? 1.439 14.039 -9.039 1 97.19 142 ASP A O 1
ATOM 1047 N N . GLY A 1 143 ? 0.558 15.039 -7.246 1 97.19 143 GLY A N 1
ATOM 1048 C CA . GLY A 1 143 ? 1.259 14.203 -6.289 1 97.19 143 GLY A CA 1
ATOM 1049 C C . GLY A 1 143 ? 0.878 12.734 -6.391 1 97.19 143 GLY A C 1
ATOM 1050 O O . GLY A 1 143 ? 1.743 11.859 -6.344 1 97.19 143 GLY A O 1
ATOM 1051 N N . VAL A 1 144 ? -0.472 12.469 -6.48 1 97.88 144 VAL A N 1
ATOM 1052 C CA . VAL A 1 144 ? -0.943 11.102 -6.633 1 97.88 144 VAL A CA 1
ATOM 1053 C C . VAL A 1 144 ? -0.352 10.484 -7.898 1 97.88 144 VAL A C 1
ATOM 1055 O O . VAL A 1 144 ? 0.161 9.359 -7.867 1 97.88 144 VAL A O 1
ATOM 1058 N N . ASN A 1 145 ? -0.371 11.281 -9 1 96.19 145 ASN A N 1
ATOM 1059 C CA . ASN A 1 145 ? 0.204 10.805 -10.25 1 96.19 145 ASN A CA 1
ATOM 1060 C C . ASN A 1 145 ? 1.687 10.477 -10.102 1 96.19 145 ASN A C 1
ATOM 1062 O O . ASN A 1 145 ? 2.131 9.391 -10.492 1 96.19 145 ASN A O 1
ATOM 1066 N N . THR A 1 146 ? 2.395 11.32 -9.484 1 95.38 146 THR A N 1
ATOM 1067 C CA . THR A 1 146 ? 3.828 11.125 -9.297 1 95.38 146 THR A CA 1
ATOM 1068 C C . THR A 1 146 ? 4.098 9.898 -8.438 1 95.38 146 THR A C 1
ATOM 1070 O O . THR A 1 146 ? 4.953 9.078 -8.766 1 95.38 146 THR A O 1
ATOM 1073 N N . PHE A 1 147 ? 3.373 9.781 -7.398 1 96.56 147 PHE A N 1
ATOM 1074 C CA . PHE A 1 147 ? 3.555 8.664 -6.484 1 96.56 147 PHE A CA 1
ATOM 1075 C C . PHE A 1 147 ? 3.293 7.336 -7.188 1 96.56 147 PHE A C 1
ATOM 1077 O O . PHE A 1 147 ? 3.967 6.34 -6.918 1 96.56 147 PHE A O 1
ATOM 1084 N N . LEU A 1 148 ? 2.375 7.375 -8.109 1 96.25 148 LEU A N 1
ATOM 1085 C CA . LEU A 1 148 ? 1.981 6.148 -8.789 1 96.25 148 LEU A CA 1
ATOM 1086 C C . LEU A 1 148 ? 2.771 5.969 -10.086 1 96.25 148 LEU A C 1
ATOM 1088 O O . LEU A 1 148 ? 2.553 5 -10.82 1 96.25 148 LEU A O 1
ATOM 1092 N N . GLY A 1 149 ? 3.705 6.871 -10.414 1 94.5 149 GLY A N 1
ATOM 1093 C CA . GLY A 1 149 ? 4.605 6.754 -11.547 1 94.5 149 GLY A CA 1
ATOM 1094 C C . GLY A 1 149 ? 4.012 7.289 -12.836 1 94.5 149 GLY A C 1
ATOM 1095 O O . GLY A 1 149 ? 4.473 6.953 -13.93 1 94.5 149 GLY A O 1
ATOM 1096 N N . GLN A 1 150 ? 2.967 8.102 -12.719 1 94.38 150 GLN A N 1
ATOM 1097 C CA . GLN A 1 150 ? 2.295 8.703 -13.867 1 94.38 150 GLN A CA 1
ATOM 1098 C C . GLN A 1 150 ? 2.746 10.141 -14.078 1 94.38 150 GLN A C 1
ATOM 1100 O O . GLN A 1 150 ? 3.24 10.789 -13.148 1 94.38 150 GLN A O 1
ATOM 1105 N N . ALA A 1 151 ? 2.525 10.594 -15.289 1 91.31 151 ALA A N 1
ATOM 1106 C CA . ALA A 1 151 ? 2.838 11.984 -15.594 1 91.31 151 ALA A CA 1
ATOM 1107 C C . ALA A 1 151 ? 1.8 12.93 -14.992 1 91.31 151 ALA A C 1
ATOM 1109 O O . ALA A 1 151 ? 0.628 12.562 -14.859 1 91.31 151 ALA A O 1
ATOM 1110 N N . ALA A 1 152 ? 2.271 14.109 -14.703 1 90.25 152 ALA A N 1
ATOM 1111 C CA . ALA A 1 152 ? 1.35 15.125 -14.203 1 90.25 152 ALA A CA 1
ATOM 1112 C C . ALA A 1 152 ? 0.206 15.359 -15.18 1 90.25 152 ALA A C 1
ATOM 1114 O O . ALA A 1 152 ? 0.422 15.406 -16.391 1 90.25 152 ALA A O 1
ATOM 1115 N N . GLY A 1 153 ? -1 15.492 -14.641 1 89.88 153 GLY A N 1
ATOM 1116 C CA . GLY A 1 153 ? -2.148 15.828 -15.469 1 89.88 153 GLY A CA 1
ATOM 1117 C C . GLY A 1 153 ? -2.812 14.617 -16.094 1 89.88 153 GLY A C 1
ATOM 1118 O O . GLY A 1 153 ? -3.904 14.727 -16.656 1 89.88 153 GLY A O 1
ATOM 1119 N N . GLN A 1 154 ? -2.174 13.492 -16.016 1 90.94 154 GLN A N 1
ATOM 1120 C CA . GLN A 1 154 ? -2.77 12.289 -16.578 1 90.94 154 GLN A CA 1
ATOM 1121 C C . GLN A 1 154 ? -3.965 11.82 -15.75 1 90.94 154 GLN A C 1
ATOM 1123 O O . GLN A 1 154 ? -3.932 11.875 -14.516 1 90.94 154 GLN A O 1
ATOM 1128 N N . THR A 1 155 ? -4.953 11.352 -16.391 1 91.88 155 THR A N 1
ATOM 1129 C CA . THR A 1 155 ? -6.129 10.828 -15.711 1 91.88 155 THR A CA 1
ATOM 1130 C C . THR A 1 155 ? -5.828 9.469 -15.086 1 91.88 155 THR A C 1
ATOM 1132 O O . THR A 1 155 ? -4.914 8.766 -15.516 1 91.88 155 THR A O 1
ATOM 1135 N N . ASN A 1 156 ? -6.512 9.148 -14.102 1 95.25 156 ASN A N 1
ATOM 1136 C CA . ASN A 1 156 ? -6.41 7.883 -13.391 1 95.25 156 ASN A CA 1
ATOM 1137 C C . ASN A 1 156 ? -7.785 7.25 -13.18 1 95.25 156 ASN A C 1
ATOM 1139 O O . ASN A 1 156 ? -8.688 7.887 -12.641 1 95.25 156 ASN A O 1
ATOM 1143 N N . ASP A 1 157 ? -7.926 6.02 -13.539 1 94.5 157 ASP A N 1
ATOM 1144 C CA . ASP A 1 157 ? -9.227 5.355 -13.555 1 94.5 157 ASP A CA 1
ATOM 1145 C C . ASP A 1 157 ? -9.672 4.996 -12.141 1 94.5 157 ASP A C 1
ATOM 1147 O O . ASP A 1 157 ? -10.852 4.691 -11.914 1 94.5 157 ASP A O 1
ATOM 1151 N N . ARG A 1 158 ? -8.75 5.047 -11.211 1 95.88 158 ARG A N 1
ATOM 1152 C CA . ARG A 1 158 ? -9.094 4.617 -9.859 1 95.88 158 ARG A CA 1
ATOM 1153 C C . ARG A 1 158 ? -9.094 5.797 -8.898 1 95.88 158 ARG A C 1
ATOM 1155 O O . ARG A 1 158 ? -9.492 5.656 -7.734 1 95.88 158 ARG A O 1
ATOM 1162 N N . PHE A 1 159 ? -8.633 6.914 -9.305 1 97.81 159 PHE A N 1
ATOM 1163 C CA . PHE A 1 159 ? -8.578 8.117 -8.484 1 97.81 159 PHE A CA 1
ATOM 1164 C C . PHE A 1 159 ? -9.5 9.195 -9.039 1 97.81 159 PHE A C 1
ATOM 1166 O O . PHE A 1 159 ? -9.297 9.688 -10.148 1 97.81 159 PHE A O 1
ATOM 1173 N N . ALA A 1 160 ? -10.461 9.586 -8.258 1 98 160 ALA A N 1
ATOM 1174 C CA . ALA A 1 160 ? -11.523 10.484 -8.719 1 98 160 ALA A CA 1
ATOM 1175 C C . ALA A 1 160 ? -11.062 11.945 -8.648 1 98 160 ALA A C 1
ATOM 1177 O O . ALA A 1 160 ? -11.703 12.828 -9.227 1 98 160 ALA A O 1
ATOM 1178 N N . GLY A 1 161 ? -9.938 12.172 -7.906 1 98.19 161 GLY A N 1
ATOM 1179 C CA . GLY A 1 161 ? -9.438 13.531 -7.801 1 98.19 161 GLY A CA 1
ATOM 1180 C C . GLY A 1 161 ? -9.586 14.109 -6.406 1 98.19 161 GLY A C 1
ATOM 1181 O O . GLY A 1 161 ? -9.891 13.391 -5.457 1 98.19 161 GLY A O 1
ATOM 1182 N N . THR A 1 162 ? -9.273 15.383 -6.293 1 98.5 162 THR A N 1
ATOM 1183 C CA . THR A 1 162 ? -9.281 16.141 -5.043 1 98.5 162 THR A CA 1
ATOM 1184 C C . THR A 1 162 ? -10.336 17.234 -5.078 1 98.5 162 THR A C 1
ATOM 1186 O O . THR A 1 162 ? -10.438 17.969 -6.059 1 98.5 162 THR A O 1
ATOM 1189 N N . PHE A 1 163 ? -11.094 17.297 -4.043 1 98.69 163 PHE A N 1
ATOM 1190 C CA . PHE A 1 163 ? -12.18 18.266 -3.959 1 98.69 163 PHE A CA 1
ATOM 1191 C C . PHE A 1 163 ? -12.016 19.156 -2.738 1 98.69 163 PHE A C 1
ATOM 1193 O O . PHE A 1 163 ? -12.016 18.672 -1.603 1 98.69 163 PHE A O 1
ATOM 1200 N N . SER A 1 164 ? -11.945 20.469 -2.939 1 98 164 SER A N 1
ATOM 1201 C CA . SER A 1 164 ? -11.648 21.406 -1.862 1 98 164 SER A CA 1
ATOM 1202 C C . SER A 1 164 ? -12.922 21.875 -1.172 1 98 164 SER A C 1
ATOM 1204 O O . SER A 1 164 ? -13.961 22.031 -1.815 1 98 164 SER A O 1
ATOM 1206 N N . SER A 1 165 ? -12.789 22.109 0.094 1 97.19 165 SER A N 1
ATOM 1207 C CA . SER A 1 165 ? -13.898 22.609 0.898 1 97.19 165 SER A CA 1
ATOM 1208 C C . SER A 1 165 ? -13.891 24.141 0.97 1 97.19 165 SER A C 1
ATOM 1210 O O . SER A 1 165 ? -14.875 24.75 1.398 1 97.19 165 SER A O 1
ATOM 1212 N N . GLY A 1 166 ? -12.789 24.719 0.622 1 95.38 166 GLY A N 1
ATOM 1213 C CA . GLY A 1 166 ? -12.633 26.156 0.741 1 95.38 166 GLY A CA 1
ATOM 1214 C C . GLY A 1 166 ? -12.125 26.594 2.104 1 95.38 166 GLY A C 1
ATOM 1215 O O . GLY A 1 166 ? -11.961 27.797 2.361 1 95.38 166 GLY A O 1
ATOM 1216 N N . LEU A 1 167 ? -11.883 25.688 2.971 1 94.06 167 LEU A N 1
ATOM 1217 C CA . LEU A 1 167 ? -11.328 25.938 4.297 1 94.06 167 LEU A CA 1
ATOM 1218 C C . LEU A 1 167 ? -9.805 25.875 4.27 1 94.06 167 LEU A C 1
ATOM 1220 O O . LEU A 1 167 ? -9.219 25.391 3.295 1 94.06 167 LEU A O 1
ATOM 1224 N N . THR A 1 168 ? -9.211 26.391 5.254 1 92.88 168 THR A N 1
ATOM 1225 C CA . THR A 1 168 ? -7.816 26.078 5.547 1 92.88 168 THR A CA 1
ATOM 1226 C C . THR A 1 168 ? -7.711 25.109 6.719 1 92.88 168 THR A C 1
ATOM 1228 O O . THR A 1 168 ? -8.688 24.875 7.43 1 92.88 168 THR A O 1
ATOM 1231 N N . ALA A 1 169 ? -6.473 24.547 6.871 1 89.31 169 ALA A N 1
ATOM 1232 C CA . ALA A 1 169 ? -6.262 23.625 7.992 1 89.31 169 ALA A CA 1
ATOM 1233 C C . ALA A 1 169 ? -6.512 24.328 9.328 1 89.31 169 ALA A C 1
ATOM 1235 O O . ALA A 1 169 ? -7.039 23.719 10.266 1 89.31 169 ALA A O 1
ATOM 1236 N N . GLY A 1 170 ? -6.09 25.578 9.43 1 89.12 170 GLY A N 1
ATOM 1237 C CA . GLY A 1 170 ? -6.324 26.375 10.625 1 89.12 170 GLY A CA 1
ATOM 1238 C C . GLY A 1 170 ? -7.797 26.594 10.922 1 89.12 170 GLY A C 1
ATOM 1239 O O . GLY A 1 170 ? -8.195 26.656 12.086 1 89.12 170 GLY A O 1
ATOM 1240 N N . ASP A 1 171 ? -8.633 26.672 9.906 1 90.44 171 ASP A N 1
ATOM 1241 C CA . ASP A 1 171 ? -10.062 26.922 10.039 1 90.44 171 ASP A CA 1
ATOM 1242 C C . ASP A 1 171 ? -10.742 25.828 10.844 1 90.44 171 ASP A C 1
ATOM 1244 O O . ASP A 1 171 ? -11.719 26.078 11.555 1 90.44 171 ASP A O 1
ATOM 1248 N N . PHE A 1 172 ? -10.195 24.578 10.766 1 88.69 172 PHE A N 1
ATOM 1249 C CA . PHE A 1 172 ? -10.82 23.469 11.461 1 88.69 172 PHE A CA 1
ATOM 1250 C C . PHE A 1 172 ? -10.742 23.656 12.969 1 88.69 172 PHE A C 1
ATOM 1252 O O . PHE A 1 172 ? -11.445 22.984 13.727 1 88.69 172 PHE A O 1
ATOM 1259 N N . HIS A 1 173 ? -9.93 24.656 13.336 1 82.88 173 HIS A N 1
ATOM 1260 C CA . HIS A 1 173 ? -9.734 24.875 14.766 1 82.88 173 HIS A CA 1
ATOM 1261 C C . HIS A 1 173 ? -10.219 26.266 15.172 1 82.88 173 HIS A C 1
ATOM 1263 O O . HIS A 1 173 ? -10.242 26.594 16.359 1 82.88 173 HIS A O 1
ATOM 1269 N N . THR A 1 174 ? -10.648 27.094 14.195 1 85.81 174 THR A N 1
ATOM 1270 C CA . THR A 1 174 ? -10.969 28.469 14.531 1 85.81 174 THR A CA 1
ATOM 1271 C C . THR A 1 174 ? -12.375 28.828 14.062 1 85.81 174 THR A C 1
ATOM 1273 O O . THR A 1 174 ? -13.016 29.719 14.617 1 85.81 174 THR A O 1
ATOM 1276 N N . VAL A 1 175 ? -12.797 28.219 13 1 87.19 175 VAL A N 1
ATOM 1277 C CA . VAL A 1 175 ? -14.125 28.453 12.445 1 87.19 175 VAL A CA 1
ATOM 1278 C C . VAL A 1 175 ? -15.148 27.594 13.188 1 87.19 175 VAL A C 1
ATOM 1280 O O . VAL A 1 175 ? -14.805 26.562 13.75 1 87.19 175 VAL A O 1
ATOM 1283 N N . SER A 1 176 ? -16.406 28 13.234 1 92.19 176 SER A N 1
ATOM 1284 C CA . SER A 1 176 ? -17.453 27.266 13.945 1 92.19 176 SER A CA 1
ATOM 1285 C C . SER A 1 176 ? -17.625 25.875 13.367 1 92.19 176 SER A C 1
ATOM 1287 O O . SER A 1 176 ? -17.531 25.672 12.148 1 92.19 176 SER A O 1
ATOM 1289 N N . PRO A 1 177 ? -17.906 24.891 14.234 1 90.88 177 PRO A N 1
ATOM 1290 C CA . PRO A 1 177 ? -18.141 23.531 13.758 1 90.88 177 PRO A CA 1
ATOM 1291 C C . PRO A 1 177 ? -19.234 23.469 12.688 1 90.88 177 PRO A C 1
ATOM 1293 O O . PRO A 1 177 ? -19.141 22.641 11.766 1 90.88 177 PRO A O 1
ATOM 1296 N N . GLU A 1 178 ? -20.203 24.328 12.828 1 94 178 GLU A N 1
ATOM 1297 C CA . GLU A 1 178 ? -21.297 24.344 11.852 1 94 178 GLU A CA 1
ATOM 1298 C C . GLU A 1 178 ? -20.781 24.734 10.461 1 94 178 GLU A C 1
ATOM 1300 O O . GLU A 1 178 ? -21.156 24.125 9.461 1 94 178 GLU A O 1
ATOM 1305 N N . GLN A 1 179 ? -20.016 25.719 10.445 1 94.12 179 GLN A N 1
ATOM 1306 C CA . GLN A 1 179 ? -19.469 26.172 9.172 1 94.12 179 GLN A CA 1
ATOM 1307 C C . GLN A 1 179 ? -18.531 25.125 8.578 1 94.12 179 GLN A C 1
ATOM 1309 O O . GLN A 1 179 ? -18.547 24.875 7.371 1 94.12 179 GLN A O 1
ATOM 1314 N N . VAL A 1 180 ? -17.719 24.547 9.406 1 93.69 180 VAL A N 1
ATOM 1315 C CA . VAL A 1 180 ? -16.844 23.469 8.961 1 93.69 180 VAL A CA 1
ATOM 1316 C C . VAL A 1 180 ? -17.672 22.328 8.391 1 93.69 180 VAL A C 1
ATOM 1318 O O . VAL A 1 180 ? -17.375 21.812 7.305 1 93.69 180 VAL A O 1
ATOM 1321 N N . ASN A 1 181 ? -18.719 21.984 9.094 1 95.81 181 ASN A N 1
ATOM 1322 C CA . ASN A 1 181 ? -19.594 20.891 8.664 1 95.81 181 ASN A CA 1
ATOM 1323 C C . ASN A 1 181 ? -20.188 21.172 7.285 1 95.81 181 ASN A C 1
ATOM 1325 O O . ASN A 1 181 ? -20.141 20.312 6.398 1 95.81 181 ASN A O 1
ATOM 1329 N N . VAL A 1 182 ? -20.656 22.391 7.051 1 96.69 182 VAL A N 1
ATOM 1330 C CA . VAL A 1 182 ? -21.312 22.75 5.809 1 96.69 182 VAL A CA 1
ATOM 1331 C C . VAL A 1 182 ? -20.328 22.672 4.648 1 96.69 182 VAL A C 1
ATOM 1333 O O . VAL A 1 182 ? -20.609 22.047 3.623 1 96.69 182 VAL A O 1
ATOM 1336 N N . ARG A 1 183 ? -19.234 23.219 4.809 1 96.62 183 ARG A N 1
ATOM 1337 C CA . ARG A 1 183 ? -18.266 23.328 3.73 1 96.62 183 ARG A CA 1
ATOM 1338 C C . ARG A 1 183 ? -17.625 21.969 3.428 1 96.62 183 ARG A C 1
ATOM 1340 O O . ARG A 1 183 ? -17.469 21.609 2.264 1 96.62 183 ARG A O 1
ATOM 1347 N N . LEU A 1 184 ? -17.25 21.25 4.492 1 96.94 184 LEU A N 1
ATOM 1348 C CA . LEU A 1 184 ? -16.656 19.922 4.309 1 96.94 184 LEU A CA 1
ATOM 1349 C C . LEU A 1 184 ? -17.672 18.953 3.693 1 96.94 184 LEU A C 1
ATOM 1351 O O . LEU A 1 184 ? -17.328 18.188 2.799 1 96.94 184 LEU A O 1
ATOM 1355 N N . LYS A 1 185 ? -18.875 19.047 4.148 1 97.88 185 LYS A N 1
ATOM 1356 C CA . LYS A 1 185 ? -19.922 18.188 3.596 1 97.88 185 LYS A CA 1
ATOM 1357 C C . LYS A 1 185 ? -20.156 18.484 2.117 1 97.88 185 LYS A C 1
ATOM 1359 O O . LYS A 1 185 ? -20.297 17.562 1.31 1 97.88 185 LYS A O 1
ATOM 1364 N N . ALA A 1 186 ? -20.188 19.75 1.78 1 98.12 186 ALA A N 1
ATOM 1365 C CA . ALA A 1 186 ? -20.406 20.141 0.388 1 98.12 186 ALA A CA 1
ATOM 1366 C C . ALA A 1 186 ? -19.312 19.578 -0.514 1 98.12 186 ALA A C 1
ATOM 1368 O O . ALA A 1 186 ? -19.609 19.047 -1.589 1 98.12 186 ALA A O 1
ATOM 1369 N N . ALA A 1 187 ? -18.094 19.688 -0.091 1 98.31 187 ALA A N 1
ATOM 1370 C CA . ALA A 1 187 ? -16.969 19.125 -0.853 1 98.31 187 ALA A CA 1
ATOM 1371 C C . ALA A 1 187 ? -17.078 17.609 -0.962 1 98.31 187 ALA A C 1
ATOM 1373 O O . ALA A 1 187 ? -16.828 17.047 -2.025 1 98.31 187 ALA A O 1
ATOM 1374 N N . THR A 1 188 ? -17.453 16.953 0.131 1 98.69 188 THR A N 1
ATOM 1375 C CA . THR A 1 188 ? -17.594 15.5 0.165 1 98.69 188 THR A CA 1
ATOM 1376 C C . THR A 1 188 ? -18.688 15.031 -0.785 1 98.69 188 THR A C 1
ATOM 1378 O O . THR A 1 188 ? -18.516 14.055 -1.519 1 98.69 188 THR A O 1
ATOM 1381 N N . VAL A 1 189 ? -19.781 15.773 -0.809 1 98.75 189 VAL A N 1
ATOM 1382 C CA . VAL A 1 189 ? -20.891 15.438 -1.685 1 98.75 189 VAL A CA 1
ATOM 1383 C C . VAL A 1 189 ? -20.453 15.523 -3.145 1 98.75 189 VAL A C 1
ATOM 1385 O O . VAL A 1 189 ? -20.781 14.648 -3.951 1 98.75 189 VAL A O 1
ATOM 1388 N N . ARG A 1 190 ? -19.734 16.562 -3.52 1 98.69 190 ARG A N 1
ATOM 1389 C CA . ARG A 1 190 ? -19.219 16.688 -4.879 1 98.69 190 ARG A CA 1
ATOM 1390 C C . ARG A 1 190 ? -18.328 15.5 -5.242 1 98.69 190 ARG A C 1
ATOM 1392 O O . ARG A 1 190 ? -18.438 14.961 -6.344 1 98.69 190 ARG A O 1
ATOM 1399 N N . LEU A 1 191 ? -17.516 15.062 -4.32 1 98.75 191 LEU A N 1
ATOM 1400 C CA . LEU A 1 191 ? -16.656 13.906 -4.555 1 98.75 191 LEU A CA 1
ATOM 1401 C C . LEU A 1 191 ? -17.484 12.648 -4.762 1 98.75 191 LEU A C 1
ATOM 1403 O O . LEU A 1 191 ? -17.297 11.922 -5.738 1 98.75 191 LEU A O 1
ATOM 1407 N N . LEU A 1 192 ? -18.422 12.438 -3.869 1 98.75 192 LEU A N 1
ATOM 1408 C CA . LEU A 1 192 ? -19.219 11.211 -3.885 1 98.75 192 LEU A CA 1
ATOM 1409 C C . LEU A 1 192 ? -20.047 11.117 -5.164 1 98.75 192 LEU A C 1
ATOM 1411 O O . LEU A 1 192 ? -20.328 10.016 -5.648 1 98.75 192 LEU A O 1
ATOM 1415 N N . LYS A 1 193 ? -20.375 12.25 -5.738 1 98.56 193 LYS A N 1
ATOM 1416 C CA . LYS A 1 193 ? -21.188 12.266 -6.945 1 98.56 193 LYS A CA 1
ATOM 1417 C C . LYS A 1 193 ? -20.328 12.156 -8.203 1 98.56 193 LYS A C 1
ATOM 1419 O O . LYS A 1 193 ? -20.859 11.938 -9.297 1 98.56 193 LYS A O 1
ATOM 1424 N N . SER A 1 194 ? -19.109 12.211 -8.062 1 97.94 194 SER A N 1
ATOM 1425 C CA . SER A 1 194 ? -18.219 12.297 -9.211 1 97.94 194 SER A CA 1
ATOM 1426 C C . SER A 1 194 ? -17.953 10.914 -9.805 1 97.94 194 SER A C 1
ATOM 1428 O O . SER A 1 194 ? -17.594 10.797 -10.977 1 97.94 194 SER A O 1
ATOM 1430 N N . SER A 1 195 ? -17.984 9.852 -9 1 96.25 195 SER A N 1
ATOM 1431 C CA . SER A 1 195 ? -17.703 8.477 -9.398 1 96.25 195 SER A CA 1
ATOM 1432 C C . SER A 1 195 ? -18.234 7.48 -8.375 1 96.25 195 SER A C 1
ATOM 1434 O O . SER A 1 195 ? -18.969 7.852 -7.465 1 96.25 195 SER A O 1
ATOM 1436 N N . ASN A 1 196 ? -17.922 6.184 -8.562 1 96.81 196 ASN A N 1
ATOM 1437 C CA . ASN A 1 196 ? -18.297 5.145 -7.605 1 96.81 196 ASN A CA 1
ATOM 1438 C C . ASN A 1 196 ? -17.312 5.074 -6.438 1 96.81 196 ASN A C 1
ATOM 1440 O O . ASN A 1 196 ? -16.594 4.094 -6.289 1 96.81 196 ASN A O 1
ATOM 1444 N N . ILE A 1 197 ? -17.438 6.035 -5.59 1 98.19 197 ILE A N 1
ATOM 1445 C CA . ILE A 1 197 ? -16.438 6.234 -4.539 1 98.19 197 ILE A CA 1
ATOM 1446 C C . ILE A 1 197 ? -16.625 5.176 -3.453 1 98.19 197 ILE A C 1
ATOM 1448 O O . ILE A 1 197 ? -17.719 5.031 -2.893 1 98.19 197 ILE A O 1
ATOM 1452 N N . ARG A 1 198 ? -15.57 4.465 -3.191 1 97.69 198 ARG A N 1
ATOM 1453 C CA . ARG A 1 198 ? -15.547 3.477 -2.119 1 97.69 198 ARG A CA 1
ATOM 1454 C C . ARG A 1 198 ? -14.688 3.947 -0.954 1 97.69 198 ARG A C 1
ATOM 1456 O O . ARG A 1 198 ? -14.805 3.43 0.159 1 97.69 198 ARG A O 1
ATOM 1463 N N . CYS A 1 199 ? -13.852 4.906 -1.163 1 98.56 199 CYS A N 1
ATOM 1464 C CA . CYS A 1 199 ? -12.93 5.398 -0.149 1 98.56 199 CYS A CA 1
ATOM 1465 C C . CYS A 1 199 ? -12.75 6.906 -0.257 1 98.56 199 CYS A C 1
ATOM 1467 O O . CYS A 1 199 ? -12.398 7.422 -1.32 1 98.56 199 CYS A O 1
ATOM 1469 N N . VAL A 1 200 ? -13.039 7.613 0.762 1 98.81 200 VAL A N 1
ATOM 1470 C CA . VAL A 1 200 ? -12.789 9.047 0.878 1 98.81 200 VAL A CA 1
ATOM 1471 C C . VAL A 1 200 ? -11.602 9.297 1.803 1 98.81 200 VAL A C 1
ATOM 1473 O O . VAL A 1 200 ? -11.594 8.836 2.949 1 98.81 200 VAL A O 1
ATOM 1476 N N . VAL A 1 201 ? -10.656 9.969 1.316 1 98.69 201 VAL A N 1
ATOM 1477 C CA . VAL A 1 201 ? -9.469 10.32 2.094 1 98.69 201 VAL A CA 1
ATOM 1478 C C . VAL A 1 201 ? -9.594 11.758 2.607 1 98.69 201 VAL A C 1
ATOM 1480 O O . VAL A 1 201 ? -9.844 12.68 1.83 1 98.69 201 VAL A O 1
ATOM 1483 N N . MET A 1 202 ? -9.422 11.883 3.893 1 97.81 202 MET A N 1
ATOM 1484 C CA . MET A 1 202 ? -9.383 13.227 4.473 1 97.81 202 MET A CA 1
ATOM 1485 C C . MET A 1 202 ? -8.008 13.859 4.266 1 97.81 202 MET A C 1
ATOM 1487 O O . MET A 1 202 ? -7.023 13.43 4.867 1 97.81 202 MET A O 1
ATOM 1491 N N . GLY A 1 203 ? -7.988 14.906 3.496 1 97 203 GLY A N 1
ATOM 1492 C CA . GLY A 1 203 ? -6.773 15.461 2.914 1 97 203 GLY A CA 1
ATOM 1493 C C . GLY A 1 203 ? -6.129 16.531 3.779 1 97 203 GLY A C 1
ATOM 1494 O O . GLY A 1 203 ? -5.645 17.531 3.27 1 97 203 GLY A O 1
ATOM 1495 N N . CYS A 1 204 ? -6.203 16.312 5.02 1 93.88 204 CYS A N 1
ATOM 1496 C CA . CYS A 1 204 ? -5.543 17.203 5.973 1 93.88 204 CYS A CA 1
ATOM 1497 C C . CYS A 1 204 ? -5.387 16.516 7.328 1 93.88 204 CYS A C 1
ATOM 1499 O O . CYS A 1 204 ? -6.285 15.805 7.777 1 93.88 204 CYS A O 1
ATOM 1501 N N . GLY A 1 205 ? -4.168 16.703 7.941 1 90 205 GLY A N 1
ATOM 1502 C CA . GLY A 1 205 ? -3.955 16.141 9.266 1 90 205 GLY A CA 1
ATOM 1503 C C . GLY A 1 205 ? -4.895 16.719 10.312 1 90 205 GLY A C 1
ATOM 1504 O O . GLY A 1 205 ? -5.242 16.047 11.281 1 90 205 GLY A O 1
ATOM 1505 N N . GLY A 1 206 ? -5.34 17.938 10.117 1 87.06 206 GLY A N 1
ATOM 1506 C CA . GLY A 1 206 ? -6.211 18.625 11.055 1 87.06 206 GLY A CA 1
ATOM 1507 C C . GLY A 1 206 ? -7.652 18.156 10.992 1 87.06 206 GLY A C 1
ATOM 1508 O O . GLY A 1 206 ? -8.484 18.578 11.797 1 87.06 206 GLY A O 1
ATOM 1509 N N . MET A 1 207 ? -7.957 17.266 10.086 1 89.75 207 MET A N 1
ATOM 1510 C CA . MET A 1 207 ? -9.32 16.766 9.914 1 89.75 207 MET A CA 1
ATOM 1511 C C . MET A 1 207 ? -9.539 15.516 10.758 1 89.75 207 MET A C 1
ATOM 1513 O O . MET A 1 207 ? -10.617 14.914 10.719 1 89.75 207 MET A O 1
ATOM 1517 N N . ALA A 1 208 ? -8.461 15.203 11.43 1 84.81 208 ALA A N 1
ATOM 1518 C CA . ALA A 1 208 ? -8.617 14.047 12.312 1 84.81 208 ALA A CA 1
ATOM 1519 C C . ALA A 1 208 ? -9.805 14.227 13.25 1 84.81 208 ALA A C 1
ATOM 1521 O O . ALA A 1 208 ? -9.945 15.266 13.891 1 84.81 208 ALA A O 1
ATOM 1522 N N . GLY A 1 209 ? -10.789 13.266 13.258 1 84 209 GLY A N 1
ATOM 1523 C CA . GLY A 1 209 ? -11.953 13.328 14.133 1 84 209 GLY A CA 1
ATOM 1524 C C . GLY A 1 209 ? -13.203 13.812 13.422 1 84 209 GLY A C 1
ATOM 1525 O O . GLY A 1 209 ? -14.281 13.852 14.016 1 84 209 GLY A O 1
ATOM 1526 N N . LEU A 1 210 ? -13.07 14.211 12.242 1 91.31 210 LEU A N 1
ATOM 1527 C CA . LEU A 1 210 ? -14.211 14.758 11.516 1 91.31 210 LEU A CA 1
ATOM 1528 C C . LEU A 1 210 ? -14.828 13.711 10.594 1 91.31 210 LEU A C 1
ATOM 1530 O O . LEU A 1 210 ? -15.562 14.047 9.664 1 91.31 210 LEU A O 1
ATOM 1534 N N . GLU A 1 211 ? -14.555 12.43 10.773 1 94.81 211 GLU A N 1
ATOM 1535 C CA . GLU A 1 211 ? -15.008 11.328 9.938 1 94.81 211 GLU A CA 1
ATOM 1536 C C . GLU A 1 211 ? -16.531 11.289 9.836 1 94.81 211 GLU A C 1
ATOM 1538 O O . GLU A 1 211 ? -17.078 10.906 8.805 1 94.81 211 GLU A O 1
ATOM 1543 N N . ARG A 1 212 ? -17.156 11.758 10.891 1 94.88 212 ARG A N 1
ATOM 1544 C CA . ARG A 1 212 ? -18.609 11.68 10.953 1 94.88 212 ARG A CA 1
ATOM 1545 C C . ARG A 1 212 ? -19.25 12.539 9.867 1 94.88 212 ARG A C 1
ATOM 1547 O O . ARG A 1 212 ? -20.297 12.172 9.305 1 94.88 212 ARG A O 1
ATOM 1554 N N . ILE A 1 213 ? -18.672 13.664 9.625 1 96.31 213 ILE A N 1
ATOM 1555 C CA . ILE A 1 213 ? -19.203 14.562 8.602 1 96.31 213 ILE A CA 1
ATOM 1556 C C . ILE A 1 213 ? -19.172 13.859 7.242 1 96.31 213 ILE A C 1
ATOM 1558 O O . ILE A 1 213 ? -20.156 13.93 6.492 1 96.31 213 ILE A O 1
ATOM 1562 N N . ILE A 1 214 ? -18.094 13.156 6.934 1 97.94 214 ILE A N 1
ATOM 1563 C CA . ILE A 1 214 ? -17.938 12.438 5.676 1 97.94 214 ILE A CA 1
ATOM 1564 C C . ILE A 1 214 ? -18.922 11.273 5.613 1 97.94 214 ILE A C 1
ATOM 1566 O O . ILE A 1 214 ? -19.578 11.062 4.59 1 97.94 214 ILE A O 1
ATOM 1570 N N . ARG A 1 215 ? -19.031 10.602 6.707 1 97.62 215 ARG A N 1
ATOM 1571 C CA . ARG A 1 215 ? -19.953 9.477 6.797 1 97.62 215 ARG A CA 1
ATOM 1572 C C . ARG A 1 215 ? -21.391 9.93 6.559 1 97.62 215 ARG A C 1
ATOM 1574 O O . ARG A 1 215 ? -22.141 9.289 5.809 1 97.62 215 ARG A O 1
ATOM 1581 N N . ASP A 1 216 ? -21.75 11.023 7.156 1 97.62 216 ASP A N 1
ATOM 1582 C CA . ASP A 1 216 ? -23.094 11.57 6.977 1 97.62 216 ASP A CA 1
ATOM 1583 C C . ASP A 1 216 ? -23.359 11.914 5.512 1 97.62 216 ASP A C 1
ATOM 1585 O O . ASP A 1 216 ? -24.438 11.633 4.984 1 97.62 216 ASP A O 1
ATOM 1589 N N . ALA A 1 217 ? -22.391 12.523 4.902 1 98.31 217 ALA A N 1
ATOM 1590 C CA . ALA A 1 217 ? -22.516 12.852 3.48 1 98.31 217 ALA A CA 1
ATOM 1591 C C . ALA A 1 217 ? -22.688 11.586 2.645 1 98.31 217 ALA A C 1
ATOM 1593 O O . ALA A 1 217 ? -23.5 11.547 1.724 1 98.31 217 ALA A O 1
ATOM 1594 N N . ALA A 1 218 ? -21.938 10.531 2.975 1 98.5 218 ALA A N 1
ATOM 1595 C CA . ALA A 1 218 ? -22.031 9.266 2.246 1 98.5 218 ALA A CA 1
ATOM 1596 C C . ALA A 1 218 ? -23.406 8.641 2.402 1 98.5 218 ALA A C 1
ATOM 1598 O O . ALA A 1 218 ? -23.969 8.109 1.438 1 98.5 218 ALA A O 1
ATOM 1599 N N . LEU A 1 219 ? -23.938 8.719 3.602 1 98.12 219 LEU A N 1
ATOM 1600 C CA . LEU A 1 219 ? -25.266 8.195 3.867 1 98.12 219 LEU A CA 1
ATOM 1601 C C . LEU A 1 219 ? -26.328 8.961 3.086 1 98.12 219 LEU A C 1
ATOM 1603 O O . LEU A 1 219 ? -27.281 8.375 2.564 1 98.12 219 LEU A O 1
ATOM 1607 N N . GLU A 1 220 ? -26.125 10.211 3.01 1 97.81 220 GLU A N 1
ATOM 1608 C CA . GLU A 1 220 ? -27.078 11.07 2.297 1 97.81 220 GLU A CA 1
ATOM 1609 C C . GLU A 1 220 ? -27.047 10.797 0.796 1 97.81 220 GLU A C 1
ATOM 1611 O O . GLU A 1 220 ? -28.094 10.711 0.156 1 97.81 220 GLU A O 1
ATOM 1616 N N . VAL A 1 221 ? -25.891 10.617 0.228 1 98.31 221 VAL A N 1
ATOM 1617 C CA . VAL A 1 221 ? -25.719 10.516 -1.218 1 98.31 221 VAL A CA 1
ATOM 1618 C C . VAL A 1 221 ? -26 9.078 -1.666 1 98.31 221 VAL A C 1
ATOM 1620 O O . VAL A 1 221 ? -26.656 8.859 -2.688 1 98.31 221 VAL A O 1
ATOM 1623 N N . TYR A 1 222 ? -25.578 8.078 -0.898 1 98.19 222 TYR A N 1
ATOM 1624 C CA . TYR A 1 222 ? -25.562 6.703 -1.381 1 98.19 222 TYR A CA 1
ATOM 1625 C C . TYR A 1 222 ? -26.641 5.871 -0.69 1 98.19 222 TYR A C 1
ATOM 1627 O O . TYR A 1 222 ? -26.922 4.746 -1.103 1 98.19 222 TYR A O 1
ATOM 1635 N N . GLY A 1 223 ? -27.234 6.387 0.342 1 97.88 223 GLY A N 1
ATOM 1636 C CA . GLY A 1 223 ? -28.141 5.605 1.163 1 97.88 223 GLY A CA 1
ATOM 1637 C C . GLY A 1 223 ? -27.438 4.793 2.23 1 97.88 223 GLY A C 1
ATOM 1638 O O . GLY A 1 223 ? -26.203 4.832 2.334 1 97.88 223 GLY A O 1
ATOM 1639 N N . GLN A 1 224 ? -28.172 4.109 3.07 1 97 224 GLN A N 1
ATOM 1640 C CA . GLN A 1 224 ? -27.688 3.482 4.297 1 97 224 GLN A CA 1
ATOM 1641 C C . GLN A 1 224 ? -26.672 2.389 3.998 1 97 224 GLN A C 1
ATOM 1643 O O . GLN A 1 224 ? -25.547 2.438 4.484 1 97 224 GLN A O 1
ATOM 1648 N N . GLU A 1 225 ? -27.016 1.43 3.143 1 95.19 225 GLU A N 1
ATOM 1649 C CA . GLU A 1 225 ? -26.156 0.274 2.9 1 95.19 225 GLU A CA 1
ATOM 1650 C C . GLU A 1 225 ? -24.859 0.684 2.201 1 95.19 225 GLU A C 1
ATOM 1652 O O . GLU A 1 225 ? -23.766 0.465 2.729 1 95.19 225 GLU A O 1
ATOM 1657 N N . ARG A 1 226 ? -25 1.398 1.102 1 95.81 226 ARG A N 1
ATOM 1658 C CA . ARG A 1 226 ? -23.828 1.801 0.322 1 95.81 226 ARG A CA 1
ATOM 1659 C C . ARG A 1 226 ? -23.031 2.885 1.044 1 95.81 226 ARG A C 1
ATOM 1661 O O . ARG A 1 226 ? -21.812 2.896 0.995 1 95.81 226 ARG A O 1
ATOM 1668 N N . GLY A 1 227 ? -23.703 3.828 1.724 1 97.44 227 GLY A N 1
ATOM 1669 C CA . GLY A 1 227 ? -23.031 4.879 2.471 1 97.44 227 GLY A CA 1
ATOM 1670 C C . GLY A 1 227 ? -22.188 4.355 3.613 1 97.44 227 GLY A C 1
ATOM 1671 O O . GLY A 1 227 ? -21.094 4.859 3.865 1 97.44 227 GLY A O 1
ATOM 1672 N N . GLN A 1 228 ? -22.688 3.301 4.246 1 96.06 228 GLN A N 1
ATOM 1673 C CA . GLN A 1 228 ? -21.969 2.715 5.375 1 96.06 228 GLN A CA 1
ATOM 1674 C C . GLN A 1 228 ? -20.75 1.938 4.902 1 96.06 228 GLN A C 1
ATOM 1676 O O . GLN A 1 228 ? -19.828 1.679 5.688 1 96.06 228 GLN A O 1
ATOM 1681 N N . SER A 1 229 ? -20.703 1.6 3.637 1 95.25 229 SER A N 1
ATOM 1682 C CA . SER A 1 229 ? -19.625 0.774 3.111 1 95.25 229 SER A CA 1
ATOM 1683 C C . SER A 1 229 ? -18.453 1.631 2.646 1 95.25 229 SER A C 1
ATOM 1685 O O . SER A 1 229 ? -17.391 1.106 2.311 1 95.25 229 SER A O 1
ATOM 1687 N N . VAL A 1 230 ? -18.641 2.975 2.662 1 98 230 VAL A N 1
ATOM 1688 C CA . VAL A 1 230 ? -17.578 3.875 2.24 1 98 230 VAL A CA 1
ATOM 1689 C C . VAL A 1 230 ? -16.5 3.957 3.328 1 98 230 VAL A C 1
ATOM 1691 O O . VAL A 1 230 ? -16.812 4.188 4.5 1 98 230 VAL A O 1
ATOM 1694 N N . TYR A 1 231 ? -15.297 3.715 2.98 1 98.25 231 TYR A N 1
ATOM 1695 C CA . TYR A 1 231 ? -14.188 3.908 3.914 1 98.25 231 TYR A CA 1
ATOM 1696 C C . TYR A 1 231 ? -13.836 5.383 4.039 1 98.25 231 TYR A C 1
ATOM 1698 O O . TYR A 1 231 ? -13.758 6.098 3.039 1 98.25 231 TYR A O 1
ATOM 1706 N N . VAL A 1 232 ? -13.648 5.848 5.23 1 98.44 232 VAL A N 1
ATOM 1707 C CA . VAL A 1 232 ? -13.195 7.207 5.504 1 98.44 232 VAL A CA 1
ATOM 1708 C C . VAL A 1 232 ? -11.805 7.168 6.129 1 98.44 232 VAL A C 1
ATOM 1710 O O . VAL A 1 232 ? -11.656 6.824 7.305 1 98.44 232 VAL A O 1
ATOM 1713 N N . VAL A 1 233 ? -10.805 7.594 5.398 1 98 233 VAL A N 1
ATOM 1714 C CA . VAL A 1 233 ? -9.406 7.391 5.785 1 98 233 VAL A CA 1
ATOM 1715 C C . VAL A 1 233 ? -8.859 8.672 6.414 1 98 233 VAL A C 1
ATOM 1717 O O . VAL A 1 233 ? -8.844 9.727 5.781 1 98 233 VAL A O 1
ATOM 1720 N N . ASP A 1 234 ? -8.406 8.531 7.605 1 96.44 234 ASP A N 1
ATOM 1721 C CA . ASP A 1 234 ? -7.602 9.523 8.312 1 96.44 234 ASP A CA 1
ATOM 1722 C C . ASP A 1 234 ? -6.109 9.297 8.062 1 96.44 234 ASP A C 1
ATOM 1724 O O . ASP A 1 234 ? -5.582 8.227 8.352 1 96.44 234 ASP A O 1
ATOM 1728 N N . GLY A 1 235 ? -5.465 10.297 7.609 1 97.25 235 GLY A N 1
ATOM 1729 C CA . GLY A 1 235 ? -4.086 10.141 7.176 1 97.25 235 GLY A CA 1
ATOM 1730 C C . GLY A 1 235 ? -3.145 9.773 8.305 1 97.25 235 GLY A C 1
ATOM 1731 O O . GLY A 1 235 ? -2.152 9.078 8.094 1 97.25 235 GLY A O 1
ATOM 1732 N N . VAL A 1 236 ? -3.375 10.258 9.508 1 97.06 236 VAL A N 1
ATOM 1733 C CA . VAL A 1 236 ? -2.471 10.008 10.625 1 97.06 236 VAL A CA 1
ATOM 1734 C C . VAL A 1 236 ? -2.561 8.539 11.047 1 97.06 236 VAL A C 1
ATOM 1736 O O . VAL A 1 236 ? -1.538 7.863 11.18 1 97.06 236 VAL A O 1
ATOM 1739 N N . ARG A 1 237 ? -3.746 8.055 11.203 1 96.44 237 ARG A N 1
ATOM 1740 C CA . ARG A 1 237 ? -3.932 6.645 11.539 1 96.44 237 ARG A CA 1
ATOM 1741 C C . ARG A 1 237 ? -3.43 5.746 10.422 1 96.44 237 ARG A C 1
ATOM 1743 O O . ARG A 1 237 ? -2.74 4.754 10.672 1 96.44 237 ARG A O 1
ATOM 1750 N N . ALA A 1 238 ? -3.775 6.117 9.172 1 97.25 238 ALA A N 1
ATOM 1751 C CA . ALA A 1 238 ? -3.275 5.371 8.023 1 97.25 238 ALA A CA 1
ATOM 1752 C C . ALA A 1 238 ? -1.749 5.352 8 1 97.25 238 ALA A C 1
ATOM 1754 O O . ALA A 1 238 ? -1.141 4.328 7.676 1 97.25 238 ALA A O 1
ATOM 1755 N N . GLY A 1 239 ? -1.188 6.508 8.32 1 97.44 239 GLY A N 1
ATOM 1756 C CA . GLY A 1 239 ? 0.26 6.629 8.336 1 97.44 239 GLY A CA 1
ATOM 1757 C C . GLY A 1 239 ? 0.931 5.664 9.289 1 97.44 239 GLY A C 1
ATOM 1758 O O . GLY A 1 239 ? 1.911 5.008 8.938 1 97.44 239 GLY A O 1
ATOM 1759 N N . LEU A 1 240 ? 0.449 5.559 10.492 1 96.94 240 LEU A N 1
ATOM 1760 C CA . LEU A 1 240 ? 1.04 4.66 11.484 1 96.94 240 LEU A CA 1
ATOM 1761 C C . LEU A 1 240 ? 0.888 3.205 11.055 1 96.94 240 LEU A C 1
ATOM 1763 O O . LEU A 1 240 ? 1.808 2.402 11.234 1 96.94 240 LEU A O 1
ATOM 1767 N N . LEU A 1 241 ? -0.269 2.871 10.492 1 96.5 241 LEU A N 1
ATOM 1768 C CA . LEU A 1 241 ? -0.472 1.514 10 1 96.5 241 LEU A CA 1
ATOM 1769 C C . LEU A 1 241 ? 0.506 1.191 8.875 1 96.5 241 LEU A C 1
ATOM 1771 O O . LEU A 1 241 ? 1.109 0.116 8.859 1 96.5 241 LEU A O 1
ATOM 1775 N N . GLN A 1 242 ? 0.676 2.156 7.98 1 97.25 242 GLN A N 1
ATOM 1776 C CA . GLN A 1 242 ? 1.564 1.935 6.844 1 97.25 242 GLN A CA 1
ATOM 1777 C C . GLN A 1 242 ? 3.023 1.879 7.289 1 97.25 242 GLN A C 1
ATOM 1779 O O . GLN A 1 242 ? 3.814 1.108 6.742 1 97.25 242 GLN A O 1
ATOM 1784 N N . LEU A 1 243 ? 3.385 2.701 8.258 1 97.5 243 LEU A N 1
ATOM 1785 C CA . LEU A 1 243 ? 4.742 2.643 8.789 1 97.5 243 LEU A CA 1
ATOM 1786 C C . LEU A 1 243 ? 5.035 1.267 9.383 1 97.5 243 LEU A C 1
ATOM 1788 O O . LEU A 1 243 ? 6.105 0.702 9.148 1 97.5 243 LEU A O 1
ATOM 1792 N N . TYR A 1 244 ? 4.109 0.768 10.117 1 95.62 244 TYR A N 1
ATOM 1793 C CA . TYR A 1 244 ? 4.293 -0.552 10.711 1 95.62 244 TYR A CA 1
ATOM 1794 C C . TYR A 1 244 ? 4.473 -1.614 9.633 1 95.62 244 TYR A C 1
ATOM 1796 O O . TYR A 1 244 ? 5.414 -2.41 9.688 1 95.62 244 TYR A O 1
ATOM 1804 N N . GLN A 1 245 ? 3.582 -1.581 8.688 1 95.06 245 GLN A N 1
ATOM 1805 C CA . GLN A 1 245 ? 3.668 -2.514 7.566 1 95.06 245 GLN A CA 1
ATOM 1806 C C . GLN A 1 245 ? 5.004 -2.383 6.844 1 95.06 245 GLN A C 1
ATOM 1808 O O . GLN A 1 245 ? 5.621 -3.389 6.48 1 95.06 245 GLN A O 1
ATOM 1813 N N . THR A 1 246 ? 5.465 -1.177 6.59 1 97 246 THR A N 1
ATOM 1814 C CA . THR A 1 246 ? 6.703 -0.93 5.852 1 97 246 THR A CA 1
ATOM 1815 C C . THR A 1 246 ? 7.91 -1.417 6.648 1 97 246 THR A C 1
ATOM 1817 O O . THR A 1 246 ? 8.844 -1.991 6.078 1 97 246 THR A O 1
ATOM 1820 N N . ILE A 1 247 ? 7.902 -1.212 7.934 1 96.19 247 ILE A N 1
ATOM 1821 C CA . ILE A 1 247 ? 8.984 -1.686 8.789 1 96.19 247 ILE A CA 1
ATOM 1822 C C . ILE A 1 247 ? 9.086 -3.207 8.703 1 96.19 247 ILE A C 1
ATOM 1824 O O . ILE A 1 247 ? 10.172 -3.756 8.523 1 96.19 247 ILE A O 1
ATOM 1828 N N . LEU A 1 248 ? 7.957 -3.893 8.812 1 94.5 248 LEU A N 1
ATOM 1829 C CA . LEU A 1 248 ? 7.945 -5.348 8.711 1 94.5 248 LEU A CA 1
ATOM 1830 C C . LEU A 1 248 ? 8.445 -5.797 7.34 1 94.5 248 LEU A C 1
ATOM 1832 O O . LEU A 1 248 ? 9.219 -6.754 7.242 1 94.5 248 LEU A O 1
ATOM 1836 N N . SER A 1 249 ? 8.023 -5.117 6.293 1 96.5 249 SER A N 1
ATOM 1837 C CA . SER A 1 249 ? 8.43 -5.461 4.934 1 96.5 249 SER A CA 1
ATOM 1838 C C . SER A 1 249 ? 9.93 -5.266 4.738 1 96.5 249 SER A C 1
ATOM 1840 O O . SER A 1 249 ? 10.609 -6.137 4.191 1 96.5 249 SER A O 1
ATOM 1842 N N . ARG A 1 250 ? 10.43 -4.137 5.23 1 96.06 250 ARG A N 1
ATOM 1843 C CA . ARG A 1 250 ? 11.852 -3.861 5.094 1 96.06 250 ARG A CA 1
ATOM 1844 C C . ARG A 1 250 ? 12.688 -4.918 5.805 1 96.06 250 ARG A C 1
ATOM 1846 O O . ARG A 1 250 ? 13.695 -5.391 5.27 1 96.06 250 ARG A O 1
ATOM 1853 N N . ARG A 1 251 ? 12.273 -5.285 6.992 1 94 251 ARG A N 1
ATOM 1854 C CA . ARG A 1 251 ? 12.984 -6.309 7.75 1 94 251 ARG A CA 1
ATOM 1855 C C . ARG A 1 251 ? 12.93 -7.656 7.043 1 94 251 ARG A C 1
ATOM 1857 O O . ARG A 1 251 ? 13.922 -8.391 7.008 1 94 251 ARG A O 1
ATOM 1864 N N . MET A 1 252 ? 11.844 -7.926 6.453 1 94.19 252 MET A N 1
ATOM 1865 C CA . MET A 1 252 ? 11.594 -9.234 5.852 1 94.19 252 MET A CA 1
ATOM 1866 C C . MET A 1 252 ? 12.32 -9.367 4.52 1 94.19 252 MET A C 1
ATOM 1868 O O . MET A 1 252 ? 12.82 -10.438 4.184 1 94.19 252 MET A O 1
ATOM 1872 N N . PHE A 1 253 ? 12.453 -8.273 3.779 1 95.88 253 PHE A N 1
ATOM 1873 C CA . PHE A 1 253 ? 12.859 -8.406 2.387 1 95.88 253 PHE A CA 1
ATOM 1874 C C . PHE A 1 253 ? 14.234 -7.793 2.164 1 95.88 253 PHE A C 1
ATOM 1876 O O . PHE A 1 253 ? 14.711 -7.723 1.03 1 95.88 253 PHE A O 1
ATOM 1883 N N . ALA A 1 254 ? 14.891 -7.332 3.264 1 92.88 254 ALA A N 1
ATOM 1884 C CA . ALA A 1 254 ? 16.266 -6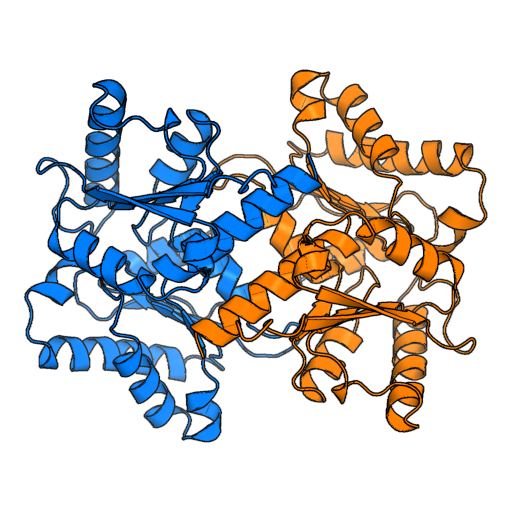.844 3.186 1 92.88 254 ALA A CA 1
ATOM 1885 C C . ALA A 1 254 ? 17.25 -7.996 2.992 1 92.88 254 ALA A C 1
ATOM 1887 O O . ALA A 1 254 ? 16.984 -9.117 3.436 1 92.88 254 ALA A O 1
ATOM 1888 N N . MET B 1 1 ? -7.273 -13.148 30.719 1 28.39 1 MET B N 1
ATOM 1889 C CA . MET B 1 1 ? -6.984 -12.117 29.719 1 28.39 1 MET B CA 1
ATOM 1890 C C . MET B 1 1 ? -7.477 -12.547 28.344 1 28.39 1 MET B C 1
ATOM 1892 O O . MET B 1 1 ? -7.184 -13.648 27.891 1 28.39 1 MET B O 1
ATOM 1896 N N . ALA B 1 2 ? -8.523 -12.078 27.797 1 34.28 2 ALA B N 1
ATOM 1897 C CA . ALA B 1 2 ? -9.266 -12.688 26.688 1 34.28 2 ALA B CA 1
ATOM 1898 C C . ALA B 1 2 ? -8.336 -12.992 25.516 1 34.28 2 ALA B C 1
ATOM 1900 O O . ALA B 1 2 ? -7.711 -12.086 24.953 1 34.28 2 ALA B O 1
ATOM 1901 N N . THR B 1 3 ? -7.586 -13.922 25.266 1 44.12 3 THR B N 1
ATOM 1902 C CA . THR B 1 3 ? -6.602 -14.367 24.281 1 44.12 3 THR B CA 1
ATOM 1903 C C . THR B 1 3 ? -7.102 -14.117 22.859 1 44.12 3 THR B C 1
ATOM 1905 O O . THR B 1 3 ? -8.102 -14.695 22.438 1 44.12 3 THR B O 1
ATOM 1908 N N . SER B 1 4 ? -7.141 -12.914 22.422 1 55.22 4 SER B N 1
ATOM 1909 C CA . SER B 1 4 ? -7.762 -12.547 21.156 1 55.22 4 SER B CA 1
ATOM 1910 C C . SER B 1 4 ? -7.406 -13.539 20.047 1 55.22 4 SER B C 1
ATOM 1912 O O . SER B 1 4 ? -6.23 -13.844 19.828 1 55.22 4 SER B O 1
ATOM 1914 N N . SER B 1 5 ? -8.25 -14.5 19.609 1 76.44 5 SER B N 1
ATOM 1915 C CA . SER B 1 5 ? -8.141 -15.602 18.656 1 76.44 5 SER B CA 1
ATOM 1916 C C . SER B 1 5 ? -7.492 -15.141 17.359 1 76.44 5 SER B C 1
ATOM 1918 O O . SER B 1 5 ? -7.762 -14.039 16.875 1 76.44 5 SER B O 1
ATOM 1920 N N . LYS B 1 6 ? -6.379 -15.727 16.906 1 89.19 6 LYS B N 1
ATOM 1921 C CA . LYS B 1 6 ? -5.637 -15.469 15.68 1 89.19 6 LYS B CA 1
ATOM 1922 C C . LYS B 1 6 ? -6.574 -15.406 14.477 1 89.19 6 LYS B C 1
ATOM 1924 O O . LYS B 1 6 ? -7.59 -16.109 14.438 1 89.19 6 LYS B O 1
ATOM 1929 N N . LEU B 1 7 ? -6.359 -14.453 13.586 1 95.44 7 LEU B N 1
ATOM 1930 C CA . LEU B 1 7 ? -7.059 -14.414 12.312 1 95.44 7 LEU B CA 1
ATOM 1931 C C . LEU B 1 7 ? -6.73 -15.641 11.469 1 95.44 7 LEU B C 1
ATOM 1933 O O . LEU B 1 7 ? -5.586 -16.094 11.453 1 95.44 7 LEU B O 1
ATOM 1937 N N . ARG B 1 8 ? -7.672 -16.203 10.852 1 97.19 8 ARG B N 1
ATOM 1938 C CA . ARG B 1 8 ? -7.473 -17.359 9.984 1 97.19 8 ARG B CA 1
ATOM 1939 C C . ARG B 1 8 ? -7.211 -16.922 8.547 1 97.19 8 ARG B C 1
ATOM 1941 O O . ARG B 1 8 ? -8.094 -16.375 7.887 1 97.19 8 ARG B O 1
ATOM 1948 N N . ALA B 1 9 ? -6.043 -17.203 8.086 1 97.88 9 ALA B N 1
ATOM 1949 C CA . ALA B 1 9 ? -5.66 -16.812 6.73 1 97.88 9 ALA B CA 1
ATOM 1950 C C . ALA B 1 9 ? -5.48 -18.047 5.848 1 97.88 9 ALA B C 1
ATOM 1952 O O . ALA B 1 9 ? -4.82 -19.016 6.238 1 97.88 9 ALA B O 1
ATOM 1953 N N . LEU B 1 10 ? -6.031 -18.016 4.684 1 98.56 10 LEU B N 1
ATOM 1954 C CA . LEU B 1 10 ? -5.887 -19.078 3.691 1 98.56 10 LEU B CA 1
ATOM 1955 C C . LEU B 1 10 ? -4.934 -18.656 2.578 1 98.56 10 LEU B C 1
ATOM 1957 O O . LEU B 1 10 ? -5.141 -17.625 1.935 1 98.56 10 LEU B O 1
ATOM 1961 N N . ILE B 1 11 ? -3.908 -19.375 2.441 1 98.19 11 ILE B N 1
ATOM 1962 C CA . ILE B 1 11 ? -3.117 -19.297 1.218 1 98.19 11 ILE B CA 1
ATOM 1963 C C . ILE B 1 11 ? -3.701 -20.234 0.159 1 98.19 11 ILE B C 1
ATOM 1965 O O . ILE B 1 11 ? -3.631 -21.453 0.294 1 98.19 11 ILE B O 1
ATOM 1969 N N . LEU B 1 12 ? -4.27 -19.656 -0.859 1 98.75 12 LEU B N 1
ATOM 1970 C CA . LEU B 1 12 ? -4.961 -20.391 -1.906 1 98.75 12 LEU B CA 1
ATOM 1971 C C . LEU B 1 12 ? -4.094 -20.516 -3.154 1 98.75 12 LEU B C 1
ATOM 1973 O O . LEU B 1 12 ? -3.969 -19.562 -3.924 1 98.75 12 LEU B O 1
ATOM 1977 N N . ASN B 1 13 ? -3.516 -21.672 -3.354 1 98.25 13 ASN B N 1
ATOM 1978 C CA . ASN B 1 13 ? -2.775 -22 -4.57 1 98.25 13 ASN B CA 1
ATOM 1979 C C . ASN B 1 13 ? -3.703 -22.5 -5.676 1 98.25 13 ASN B C 1
ATOM 1981 O O . ASN B 1 13 ? -4.219 -23.625 -5.602 1 98.25 13 ASN B O 1
ATOM 1985 N N . PRO B 1 14 ? -3.867 -21.641 -6.668 1 98.56 14 PRO B N 1
ATOM 1986 C CA . PRO B 1 14 ? -4.785 -22.078 -7.723 1 98.56 14 PRO B CA 1
ATOM 1987 C C . PRO B 1 14 ? -4.145 -23.062 -8.695 1 98.56 14 PRO B C 1
ATOM 1989 O O . PRO B 1 14 ? -4.805 -23.547 -9.617 1 98.56 14 PRO B O 1
ATOM 1992 N N . ASN B 1 15 ? -2.832 -23.328 -8.594 1 97.69 15 ASN B N 1
ATOM 1993 C CA . ASN B 1 15 ? -2.209 -24.453 -9.281 1 97.69 15 ASN B CA 1
ATOM 1994 C C . ASN B 1 15 ? -2.518 -25.766 -8.578 1 97.69 15 ASN B C 1
ATOM 1996 O O . ASN B 1 15 ? -2.689 -25.812 -7.355 1 97.69 15 ASN B O 1
ATOM 2000 N N . SER B 1 16 ? -2.457 -26.859 -9.297 1 97.81 16 SER B N 1
ATOM 2001 C CA . SER B 1 16 ? -2.715 -28.141 -8.664 1 97.81 16 SER B CA 1
ATOM 2002 C C . SER B 1 16 ? -1.434 -28.75 -8.109 1 97.81 16 SER B C 1
ATOM 2004 O O . SER B 1 16 ? -1.431 -29.906 -7.656 1 97.81 16 SER B O 1
ATOM 2006 N N . SER B 1 17 ? -0.353 -28.047 -8.086 1 94.94 17 SER B N 1
ATOM 2007 C CA . SER B 1 17 ? 0.931 -28.547 -7.602 1 94.94 17 SER B CA 1
ATOM 2008 C C . SER B 1 17 ? 1.012 -28.469 -6.082 1 94.94 17 SER B C 1
ATOM 2010 O O . SER B 1 17 ? 1.12 -27.375 -5.512 1 94.94 17 SER B O 1
ATOM 2012 N N . GLY B 1 18 ? 1.04 -29.625 -5.438 1 95.38 18 GLY B N 1
ATOM 2013 C CA . GLY B 1 18 ? 1.245 -29.688 -3.998 1 95.38 18 GLY B CA 1
ATOM 2014 C C . GLY B 1 18 ? 2.613 -29.188 -3.57 1 95.38 18 GLY B C 1
ATOM 2015 O O . GLY B 1 18 ? 2.756 -28.594 -2.5 1 95.38 18 GLY B O 1
ATOM 2016 N N . ALA B 1 19 ? 3.604 -29.469 -4.418 1 92.94 19 ALA B N 1
ATOM 2017 C CA . ALA B 1 19 ? 4.965 -29.016 -4.137 1 92.94 19 ALA B CA 1
ATOM 2018 C C . ALA B 1 19 ? 5.027 -27.5 -4 1 92.94 19 ALA B C 1
ATOM 2020 O O . ALA B 1 19 ? 5.707 -26.984 -3.117 1 92.94 19 ALA B O 1
ATOM 2021 N N . MET B 1 20 ? 4.281 -26.797 -4.836 1 93.44 20 MET B N 1
ATOM 2022 C CA . MET B 1 20 ? 4.234 -25.344 -4.77 1 93.44 20 MET B CA 1
ATOM 2023 C C . MET B 1 20 ? 3.605 -24.875 -3.459 1 93.44 20 MET B C 1
ATOM 2025 O O . MET B 1 20 ? 4.117 -23.969 -2.809 1 93.44 20 MET B O 1
ATOM 2029 N N . THR B 1 21 ? 2.521 -25.531 -3.086 1 96.19 21 THR B N 1
ATOM 2030 C CA . THR B 1 21 ? 1.845 -25.188 -1.838 1 96.19 21 THR B CA 1
ATOM 2031 C C . THR B 1 21 ? 2.777 -25.391 -0.647 1 96.19 21 THR B C 1
ATOM 2033 O O . THR B 1 21 ? 2.865 -24.531 0.232 1 96.19 21 THR B O 1
ATOM 2036 N N . GLU B 1 22 ? 3.453 -26.5 -0.646 1 94.94 22 GLU B N 1
ATOM 2037 C CA . GLU B 1 22 ? 4.379 -26.781 0.446 1 94.94 22 GLU B CA 1
ATOM 2038 C C . GLU B 1 22 ? 5.504 -25.766 0.493 1 94.94 22 GLU B C 1
ATOM 2040 O O . GLU B 1 22 ? 5.953 -25.375 1.574 1 94.94 22 GLU B O 1
ATOM 2045 N N . GLY B 1 23 ? 5.98 -25.359 -0.671 1 92.38 23 GLY B N 1
ATOM 2046 C CA . GLY B 1 23 ? 6.98 -24.312 -0.731 1 92.38 23 GLY B CA 1
ATOM 2047 C C . GLY B 1 23 ? 6.5 -23 -0.137 1 92.38 23 GLY B C 1
ATOM 2048 O O . GLY B 1 23 ? 7.238 -22.344 0.597 1 92.38 23 GLY B O 1
ATOM 2049 N N . MET B 1 24 ? 5.254 -22.609 -0.415 1 94.69 24 MET B N 1
ATOM 2050 C CA . MET B 1 24 ? 4.672 -21.391 0.127 1 94.69 24 MET B CA 1
ATOM 2051 C C . MET B 1 24 ? 4.523 -21.484 1.643 1 94.69 24 MET B C 1
ATOM 2053 O O . MET B 1 24 ? 4.816 -20.516 2.357 1 94.69 24 MET B O 1
ATOM 2057 N N . LYS B 1 25 ? 4.082 -22.656 2.047 1 94.62 25 LYS B N 1
ATOM 2058 C CA . LYS B 1 25 ? 3.939 -22.891 3.48 1 94.62 25 LYS B CA 1
ATOM 2059 C C . LYS B 1 25 ? 5.273 -22.734 4.199 1 94.62 25 LYS B C 1
ATOM 2061 O O . LYS B 1 25 ? 5.348 -22.094 5.25 1 94.62 25 LYS B O 1
ATOM 2066 N N . ALA B 1 26 ? 6.27 -23.281 3.643 1 93.06 26 ALA B N 1
ATOM 2067 C CA . ALA B 1 26 ? 7.605 -23.203 4.227 1 93.06 26 ALA B CA 1
ATOM 2068 C C . ALA B 1 26 ? 8.102 -21.766 4.27 1 93.06 26 ALA B C 1
ATOM 2070 O O . ALA B 1 26 ? 8.734 -21.344 5.242 1 93.06 26 ALA B O 1
ATOM 2071 N N . ALA B 1 27 ? 7.805 -21.062 3.26 1 91.12 27 ALA B N 1
ATOM 2072 C CA . ALA B 1 27 ? 8.273 -19.672 3.131 1 91.12 27 ALA B CA 1
ATOM 2073 C C . ALA B 1 27 ? 7.703 -18.797 4.242 1 91.12 27 ALA B C 1
ATOM 2075 O O . ALA B 1 27 ? 8.344 -17.844 4.672 1 91.12 27 ALA B O 1
ATOM 2076 N N . VAL B 1 28 ? 6.508 -19.141 4.777 1 93.88 28 VAL B N 1
ATOM 2077 C CA . VAL B 1 28 ? 5.867 -18.234 5.73 1 93.88 28 VAL B CA 1
ATOM 2078 C C . VAL B 1 28 ? 6 -18.797 7.145 1 93.88 28 VAL B C 1
ATOM 2080 O O . VAL B 1 28 ? 5.48 -18.219 8.102 1 93.88 28 VAL B O 1
ATOM 2083 N N . SER B 1 29 ? 6.652 -19.938 7.312 1 90.38 29 SER B N 1
ATOM 2084 C CA . SER B 1 29 ? 6.699 -20.656 8.578 1 90.38 29 SER B CA 1
ATOM 2085 C C . SER B 1 29 ? 7.43 -19.844 9.648 1 90.38 29 SER B C 1
ATOM 2087 O O . SER B 1 29 ? 7.141 -19.969 10.836 1 90.38 29 SER B O 1
ATOM 2089 N N . ASN B 1 30 ? 8.32 -18.953 9.234 1 83.12 30 ASN B N 1
ATOM 2090 C CA . ASN B 1 30 ? 9.117 -18.234 10.219 1 83.12 30 ASN B CA 1
ATOM 2091 C C . ASN B 1 30 ? 8.688 -16.766 10.32 1 83.12 30 ASN B C 1
ATOM 2093 O O . ASN B 1 30 ? 9.383 -15.953 10.922 1 83.12 30 ASN B O 1
ATOM 2097 N N . MET B 1 31 ? 7.625 -16.484 9.766 1 86.81 31 MET B N 1
ATOM 2098 C CA . MET B 1 31 ? 7.172 -15.102 9.82 1 86.81 31 MET B CA 1
ATOM 2099 C C . MET B 1 31 ? 6.68 -14.742 11.219 1 86.81 31 MET B C 1
ATOM 2101 O O . MET B 1 31 ? 6.043 -15.555 11.891 1 86.81 31 MET B O 1
ATOM 2105 N N . THR B 1 32 ? 6.977 -13.562 11.719 1 77.25 32 THR B N 1
ATOM 2106 C CA . THR B 1 32 ? 6.52 -13.039 13 1 77.25 32 THR B CA 1
ATOM 2107 C C . THR B 1 32 ? 4.996 -12.953 13.039 1 77.25 32 THR B C 1
ATOM 2109 O O . THR B 1 32 ? 4.395 -12.922 14.117 1 77.25 32 THR B O 1
ATOM 2112 N N . LEU B 1 33 ? 4.355 -13.023 11.945 1 78 33 LEU B N 1
ATOM 2113 C CA . LEU B 1 33 ? 2.908 -12.875 11.836 1 78 33 LEU B CA 1
ATOM 2114 C C . LEU B 1 33 ? 2.195 -14.125 12.336 1 78 33 LEU B C 1
ATOM 2116 O O . LEU B 1 33 ? 0.965 -14.164 12.398 1 78 33 LEU B O 1
ATOM 2120 N N . HIS B 1 34 ? 2.906 -15.016 12.758 1 77.12 34 HIS B N 1
ATOM 2121 C CA . HIS B 1 34 ? 2.297 -16.219 13.297 1 77.12 34 HIS B CA 1
ATOM 2122 C C . HIS B 1 34 ? 1.567 -15.945 14.602 1 77.12 34 HIS B C 1
ATOM 2124 O O . HIS B 1 34 ? 0.707 -16.719 15.016 1 77.12 34 HIS B O 1
ATOM 2130 N N . GLU B 1 35 ? 1.896 -14.852 15.125 1 80.06 35 GLU B N 1
ATOM 2131 C CA . GLU B 1 35 ? 1.178 -14.461 16.328 1 80.06 35 GLU B CA 1
ATOM 2132 C C . GLU B 1 35 ? -0.175 -13.844 15.992 1 80.06 35 GLU B C 1
ATOM 2134 O O . GLU B 1 35 ? -1.066 -13.789 16.844 1 80.06 35 GLU B O 1
ATOM 2139 N N . THR B 1 36 ? -0.301 -13.508 14.758 1 85.88 36 THR B N 1
ATOM 2140 C CA . THR B 1 36 ? -1.497 -12.805 14.312 1 85.88 36 THR B CA 1
ATOM 2141 C C . THR B 1 36 ? -2.387 -13.727 13.477 1 85.88 36 THR B C 1
ATOM 2143 O O . THR B 1 36 ? -3.611 -13.711 13.625 1 85.88 36 THR B O 1
ATOM 2146 N N . PHE B 1 37 ? -1.684 -14.594 12.68 1 92.31 37 PHE B N 1
ATOM 2147 C CA . PHE B 1 37 ? -2.424 -15.422 11.734 1 92.31 37 PHE B CA 1
ATOM 2148 C C . PHE B 1 37 ? -2.285 -16.906 12.086 1 92.31 37 PHE B C 1
ATOM 2150 O O . PHE B 1 37 ? -1.2 -17.359 12.453 1 92.31 37 PHE B O 1
ATOM 2157 N N . SER B 1 38 ? -3.373 -17.641 12.07 1 95.44 38 SER B N 1
ATOM 2158 C CA . SER B 1 38 ? -3.352 -19.062 11.742 1 95.44 38 SER B CA 1
ATOM 2159 C C . SER B 1 38 ? -3.402 -19.281 10.234 1 95.44 38 SER B C 1
ATOM 2161 O O . SER B 1 38 ? -4.359 -18.859 9.57 1 95.44 38 SER B O 1
ATOM 2163 N N . ILE B 1 39 ? -2.42 -19.938 9.742 1 96.25 39 ILE B N 1
ATOM 2164 C CA . ILE B 1 39 ? -2.277 -20.031 8.289 1 96.25 39 ILE B CA 1
ATOM 2165 C C . ILE B 1 39 ? -2.723 -21.406 7.805 1 96.25 39 ILE B C 1
ATOM 2167 O O . ILE B 1 39 ? -2.27 -22.422 8.32 1 96.25 39 ILE B O 1
ATOM 2171 N N . PHE B 1 40 ? -3.58 -21.422 6.871 1 97.31 40 PHE B N 1
ATOM 2172 C CA . PHE B 1 40 ? -4.062 -22.609 6.172 1 97.31 40 PHE B CA 1
ATOM 2173 C C . PHE B 1 40 ? -3.688 -22.547 4.695 1 97.31 40 PHE B C 1
ATOM 2175 O O . PHE B 1 40 ? -3.381 -21.484 4.164 1 97.31 40 PHE B O 1
ATOM 2182 N N . THR B 1 41 ? -3.68 -23.75 4.129 1 97.94 41 THR B N 1
ATOM 2183 C CA . THR B 1 41 ? -3.35 -23.797 2.711 1 97.94 41 THR B CA 1
ATOM 2184 C C . THR B 1 41 ? -4.398 -24.594 1.937 1 97.94 41 THR B C 1
ATOM 2186 O O . THR B 1 41 ? -5.094 -25.438 2.508 1 97.94 41 THR B O 1
ATOM 2189 N N . TYR B 1 42 ? -4.578 -24.219 0.744 1 98.5 42 TYR B N 1
ATOM 2190 C CA . TYR B 1 42 ? -5.402 -24.906 -0.241 1 98.5 42 TYR B CA 1
ATOM 2191 C C . TYR B 1 42 ? -4.648 -25.094 -1.552 1 98.5 42 TYR B C 1
ATOM 2193 O O . TYR B 1 42 ? -3.963 -24.188 -2.014 1 98.5 42 TYR B O 1
ATOM 2201 N N . THR B 1 43 ? -4.738 -26.297 -2.092 1 98.31 43 THR B N 1
ATOM 2202 C CA . THR B 1 43 ? -4.238 -26.594 -3.428 1 98.31 43 THR B CA 1
ATOM 2203 C C . THR B 1 43 ? -5.391 -26.938 -4.367 1 98.31 43 THR B C 1
ATOM 2205 O O . THR B 1 43 ? -6.258 -27.75 -4.027 1 98.31 43 THR B O 1
ATOM 2208 N N . ALA B 1 44 ? -5.367 -26.297 -5.496 1 98.5 44 ALA B N 1
ATOM 2209 C CA . ALA B 1 44 ? -6.43 -26.594 -6.457 1 98.5 44 ALA B CA 1
ATOM 2210 C C . ALA B 1 44 ? -6.438 -28.062 -6.84 1 98.5 44 ALA B C 1
ATOM 2212 O O . ALA B 1 44 ? -5.418 -28.75 -6.73 1 98.5 44 ALA B O 1
ATOM 2213 N N . PRO B 1 45 ? -7.582 -28.547 -7.223 1 98.12 45 PRO B N 1
ATOM 2214 C CA . PRO B 1 45 ? -7.668 -29.953 -7.594 1 98.12 45 PRO B CA 1
ATOM 2215 C C . PRO B 1 45 ? -6.914 -30.281 -8.883 1 98.12 45 PRO B C 1
ATOM 2217 O O . PRO B 1 45 ? -6.48 -29.359 -9.594 1 98.12 45 PRO B O 1
ATOM 2220 N N . SER B 1 46 ? -6.777 -31.516 -9.172 1 96.94 46 SER B N 1
ATOM 2221 C CA . SER B 1 46 ? -5.969 -32 -10.289 1 96.94 46 SER B CA 1
ATOM 2222 C C . SER B 1 46 ? -6.551 -31.547 -11.625 1 96.94 46 SER B C 1
ATOM 2224 O O . SER B 1 46 ? -5.875 -31.594 -12.656 1 96.94 46 SER B O 1
ATOM 2226 N N . SER B 1 47 ? -7.809 -31.109 -11.664 1 96.62 47 SER B N 1
ATOM 2227 C CA . SER B 1 47 ? -8.414 -30.594 -12.883 1 96.62 47 SER B CA 1
ATOM 2228 C C . SER B 1 47 ? -7.832 -29.234 -13.25 1 96.62 47 SER B C 1
ATOM 2230 O O . SER B 1 47 ? -7.98 -28.766 -14.383 1 96.62 47 SER B O 1
ATOM 2232 N N . ALA B 1 48 ? -7.246 -28.516 -12.289 1 98.12 48 ALA B N 1
ATOM 2233 C CA . ALA B 1 48 ? -6.504 -27.281 -12.57 1 98.12 48 ALA B CA 1
ATOM 2234 C C . ALA B 1 48 ? -5.105 -27.594 -13.086 1 98.12 48 ALA B C 1
ATOM 2236 O O . ALA B 1 48 ? -4.578 -28.688 -12.859 1 98.12 48 ALA B O 1
ATOM 2237 N N . PRO B 1 49 ? -4.562 -26.703 -13.836 1 97.56 49 PRO B N 1
ATOM 2238 C CA . PRO B 1 49 ? -3.182 -26.938 -14.266 1 97.56 49 PRO B CA 1
ATOM 2239 C C . PRO B 1 49 ? -2.207 -27.047 -13.094 1 97.56 49 PRO B C 1
ATOM 2241 O O . PRO B 1 49 ? -2.398 -26.391 -12.062 1 97.56 49 PRO B O 1
ATOM 2244 N N . SER B 1 50 ? -1.22 -27.938 -13.289 1 95.69 50 SER B N 1
ATOM 2245 C CA . SER B 1 50 ? -0.174 -28.031 -12.281 1 95.69 50 SER B CA 1
ATOM 2246 C C . SER B 1 50 ? 0.621 -26.734 -12.18 1 95.69 50 SER B C 1
ATOM 2248 O O . SER B 1 50 ? 1.135 -26.391 -11.109 1 95.69 50 SER B O 1
ATOM 2250 N N . SER B 1 51 ? 0.709 -26.078 -13.297 1 94.88 51 SER B N 1
ATOM 2251 C CA . SER B 1 51 ? 1.381 -24.781 -13.43 1 94.88 51 SER B CA 1
ATOM 2252 C C . SER B 1 51 ? 0.625 -23.859 -14.383 1 94.88 51 SER B C 1
ATOM 2254 O O . SER B 1 51 ? 0.397 -24.203 -15.539 1 94.88 51 SER B O 1
ATOM 2256 N N . ILE B 1 52 ? 0.209 -22.688 -13.828 1 97.44 52 ILE B N 1
ATOM 2257 C CA . ILE B 1 52 ? -0.465 -21.688 -14.656 1 97.44 52 ILE B CA 1
ATOM 2258 C C . ILE B 1 52 ? 0.566 -20.906 -15.469 1 97.44 52 ILE B C 1
ATOM 2260 O O . ILE B 1 52 ? 1.415 -20.219 -14.898 1 97.44 52 ILE B O 1
ATOM 2264 N N . ASN B 1 53 ? 0.472 -20.938 -16.844 1 96.38 53 ASN B N 1
ATOM 2265 C CA . ASN B 1 53 ? 1.55 -20.375 -17.656 1 96.38 53 ASN B CA 1
ATOM 2266 C C . ASN B 1 53 ? 1.02 -19.391 -18.688 1 96.38 53 ASN B C 1
ATOM 2268 O O . ASN B 1 53 ? 1.794 -18.797 -19.438 1 96.38 53 ASN B O 1
ATOM 2272 N N . ASN B 1 54 ? -0.297 -19.281 -18.75 1 96.44 54 ASN B N 1
ATOM 2273 C CA . ASN B 1 54 ? -0.916 -18.391 -19.734 1 96.44 54 ASN B CA 1
ATOM 2274 C C . ASN B 1 54 ? -2.375 -18.094 -19.375 1 96.44 54 ASN B C 1
ATOM 2276 O O . ASN B 1 54 ? -2.852 -18.484 -18.312 1 96.44 54 ASN B O 1
ATOM 2280 N N . THR B 1 55 ? -3.059 -17.438 -20.25 1 97.19 55 THR B N 1
ATOM 2281 C CA . THR B 1 55 ? -4.445 -17.031 -20.047 1 97.19 55 THR B CA 1
ATOM 2282 C C . THR B 1 55 ? -5.344 -18.25 -19.875 1 97.19 55 THR B C 1
ATOM 2284 O O . THR B 1 55 ? -6.227 -18.266 -19.016 1 97.19 55 THR B O 1
ATOM 2287 N N . GLU B 1 56 ? -5.086 -19.25 -20.703 1 97.69 56 GLU B N 1
ATOM 2288 C CA . GLU B 1 56 ? -5.867 -20.469 -20.609 1 97.69 56 GLU B CA 1
ATOM 2289 C C . GLU B 1 56 ? -5.727 -21.109 -19.234 1 97.69 56 GLU B C 1
ATOM 2291 O O . GLU B 1 56 ? -6.711 -21.594 -18.656 1 97.69 56 GLU B O 1
ATOM 2296 N N . GLY B 1 57 ? -4.5 -21.156 -18.75 1 97.69 57 GLY B N 1
ATOM 2297 C CA . GLY B 1 57 ? -4.266 -21.688 -17.406 1 97.69 57 GLY B CA 1
ATOM 2298 C C . GLY B 1 57 ? -4.965 -20.891 -16.328 1 97.69 57 GLY B C 1
ATOM 2299 O O . GLY B 1 57 ? -5.492 -21.469 -15.367 1 97.69 57 GLY B O 1
ATOM 2300 N N . ILE B 1 58 ? -4.973 -19.578 -16.438 1 98.25 58 ILE B N 1
ATOM 2301 C CA . ILE B 1 58 ? -5.66 -18.703 -15.484 1 98.25 58 ILE B CA 1
ATOM 2302 C C . ILE B 1 58 ? -7.148 -19.047 -15.453 1 98.25 58 ILE B C 1
ATOM 2304 O O . ILE B 1 58 ? -7.723 -19.25 -14.383 1 98.25 58 ILE B O 1
ATOM 2308 N N . HIS B 1 59 ? -7.734 -19.188 -16.609 1 98.25 59 HIS B N 1
ATOM 2309 C CA . HIS B 1 59 ? -9.164 -19.5 -16.703 1 98.25 59 HIS B CA 1
ATOM 2310 C C . HIS B 1 59 ? -9.469 -20.875 -16.156 1 98.25 59 HIS B C 1
ATOM 2312 O O . HIS B 1 59 ? -10.422 -21.047 -15.391 1 98.25 59 HIS B O 1
ATOM 2318 N N . ALA B 1 60 ? -8.641 -21.859 -16.531 1 98.62 60 ALA B N 1
ATOM 2319 C CA . ALA B 1 60 ? -8.867 -23.219 -16.094 1 98.62 60 ALA B CA 1
ATOM 2320 C C . ALA B 1 60 ? -8.758 -23.344 -14.57 1 98.62 60 ALA B C 1
ATOM 2322 O O . ALA B 1 60 ? -9.555 -24.031 -13.938 1 98.62 60 ALA B O 1
ATOM 2323 N N . SER B 1 61 ? -7.777 -22.703 -14 1 98.62 61 SER B N 1
ATOM 2324 C CA . SER B 1 61 ? -7.605 -22.734 -12.555 1 98.62 61 SER B CA 1
ATOM 2325 C C . SER B 1 61 ? -8.766 -22.047 -11.844 1 98.62 61 SER B C 1
ATOM 2327 O O . SER B 1 61 ? -9.219 -22.5 -10.789 1 98.62 61 SER B O 1
ATOM 2329 N N . THR B 1 62 ? -9.258 -20.922 -12.375 1 98.75 62 THR B N 1
ATOM 2330 C CA . THR B 1 62 ? -10.398 -20.219 -11.812 1 98.75 62 THR B CA 1
ATOM 2331 C C . THR B 1 62 ? -11.617 -21.125 -11.734 1 98.75 62 THR B C 1
ATOM 2333 O O . THR B 1 62 ? -12.258 -21.234 -10.688 1 98.75 62 THR B O 1
ATOM 2336 N N . GLU B 1 63 ? -11.844 -21.781 -12.828 1 98.62 63 GLU B N 1
ATOM 2337 C CA . GLU B 1 63 ? -13 -22.672 -12.898 1 98.62 63 GLU B CA 1
ATOM 2338 C C . GLU B 1 63 ? -12.891 -23.812 -11.898 1 98.62 63 GLU B C 1
ATOM 2340 O O . GLU B 1 63 ? -13.859 -24.156 -11.219 1 98.62 63 GLU B O 1
ATOM 2345 N N . ALA B 1 64 ? -11.773 -24.359 -11.82 1 98.75 64 ALA B N 1
ATOM 2346 C CA . ALA B 1 64 ? -11.555 -25.5 -10.922 1 98.75 64 ALA B CA 1
ATOM 2347 C C . ALA B 1 64 ? -11.781 -25.094 -9.469 1 98.75 64 ALA B C 1
ATOM 2349 O O . ALA B 1 64 ? -12.438 -25.812 -8.719 1 98.75 64 ALA B O 1
ATOM 2350 N N . VAL B 1 65 ? -11.289 -23.953 -9.055 1 98.75 65 VAL B N 1
ATOM 2351 C CA . VAL B 1 65 ? -11.414 -23.484 -7.676 1 98.75 65 VAL B CA 1
ATOM 2352 C C . VAL B 1 65 ? -12.867 -23.141 -7.375 1 98.75 65 VAL B C 1
ATOM 2354 O O . VAL B 1 65 ? -13.383 -23.484 -6.312 1 98.75 65 VAL B O 1
ATOM 2357 N N . LEU B 1 66 ? -13.523 -22.469 -8.336 1 98.56 66 LEU B N 1
ATOM 2358 C CA . LEU B 1 66 ? -14.922 -22.109 -8.141 1 98.56 66 LEU B CA 1
ATOM 2359 C C . LEU B 1 66 ? -15.797 -23.344 -7.98 1 98.56 66 LEU B C 1
ATOM 2361 O O . LEU B 1 66 ? -16.75 -23.344 -7.199 1 98.56 66 LEU B O 1
ATOM 2365 N N . LYS B 1 67 ? -15.477 -24.375 -8.742 1 98.44 67 LYS B N 1
ATOM 2366 C CA . LYS B 1 67 ? -16.203 -25.625 -8.602 1 98.44 67 LYS B CA 1
ATOM 2367 C C . LYS B 1 67 ? -16.047 -26.203 -7.199 1 98.44 67 LYS B C 1
ATOM 2369 O O . LYS B 1 67 ? -17.016 -26.703 -6.613 1 98.44 67 LYS B O 1
ATOM 2374 N N . ASP B 1 68 ? -14.82 -26.125 -6.633 1 98.38 68 ASP B N 1
ATOM 2375 C CA . ASP B 1 68 ? -14.578 -26.609 -5.273 1 98.38 68 ASP B CA 1
ATOM 2376 C C . ASP B 1 68 ? -15.352 -25.766 -4.254 1 98.38 68 ASP B C 1
ATOM 2378 O O . ASP B 1 68 ? -15.797 -26.297 -3.227 1 98.38 68 ASP B O 1
ATOM 2382 N N . ILE B 1 69 ? -15.492 -24.484 -4.488 1 98.12 69 ILE B N 1
ATOM 2383 C CA . ILE B 1 69 ? -16.25 -23.609 -3.594 1 98.12 69 ILE B CA 1
ATOM 2384 C C . ILE B 1 69 ? -17.734 -23.953 -3.676 1 98.12 69 ILE B C 1
ATOM 2386 O O . ILE B 1 69 ? -18.406 -24.109 -2.648 1 98.12 69 ILE B O 1
ATOM 2390 N N . GLN B 1 70 ? -18.234 -24.156 -4.879 1 97.44 70 GLN B N 1
ATOM 2391 C CA . GLN B 1 70 ? -19.641 -24.453 -5.105 1 97.44 70 GLN B CA 1
ATOM 2392 C C . GLN B 1 70 ? -20.031 -25.797 -4.496 1 97.44 70 GLN B C 1
ATOM 2394 O O . GLN B 1 70 ? -21.141 -25.953 -3.98 1 97.44 70 GLN B O 1
ATOM 2399 N N . SER B 1 71 ? -19.109 -26.703 -4.52 1 97.31 71 SER B N 1
ATOM 2400 C CA . SER B 1 71 ? -19.375 -28.047 -4.02 1 97.31 71 SER B CA 1
ATOM 2401 C C . SER B 1 71 ? -19.25 -28.125 -2.502 1 97.31 71 SER B C 1
ATOM 2403 O O . SER B 1 71 ? -19.625 -29.109 -1.881 1 97.31 71 SER B O 1
ATOM 2405 N N . GLY B 1 72 ? -18.609 -27.109 -1.928 1 95.75 72 GLY B N 1
ATOM 2406 C CA . GLY B 1 72 ? -18.422 -27.094 -0.487 1 95.75 72 GLY B CA 1
ATOM 2407 C C . GLY B 1 72 ? -17.094 -27.672 -0.055 1 95.75 72 GLY B C 1
ATOM 2408 O O . GLY B 1 72 ? -16.766 -27.672 1.132 1 95.75 72 GLY B O 1
ATOM 2409 N N . THR B 1 73 ? -16.359 -28.172 -1.012 1 96.12 73 THR B N 1
ATOM 2410 C CA . THR B 1 73 ? -15.031 -28.703 -0.715 1 96.12 73 THR B CA 1
ATOM 2411 C C . THR B 1 73 ? -14.148 -27.609 -0.112 1 96.12 73 THR B C 1
ATOM 2413 O O . THR B 1 73 ? -13.383 -27.875 0.823 1 96.12 73 THR B O 1
ATOM 2416 N N . LEU B 1 74 ? -14.25 -26.438 -0.638 1 97.44 74 LEU B N 1
ATOM 2417 C CA . LEU B 1 74 ? -13.586 -25.25 -0.09 1 97.44 74 LEU B CA 1
ATOM 2418 C C . LEU B 1 74 ? -14.609 -24.281 0.486 1 97.44 74 LEU B C 1
ATOM 2420 O O . LEU B 1 74 ? -15.414 -23.703 -0.253 1 97.44 74 LEU B O 1
ATOM 2424 N N . ASN B 1 75 ? -14.547 -24.109 1.769 1 97.38 75 ASN B N 1
ATOM 2425 C CA . ASN B 1 75 ? -15.453 -23.188 2.445 1 97.38 75 ASN B CA 1
ATOM 2426 C C . ASN B 1 75 ? -14.758 -21.875 2.805 1 97.38 75 ASN B C 1
ATOM 2428 O O . ASN B 1 75 ? -13.945 -21.828 3.732 1 97.38 75 ASN B O 1
ATOM 2432 N N . LEU B 1 76 ? -15.148 -20.828 2.197 1 97.06 76 LEU B N 1
ATOM 2433 C CA . LEU B 1 76 ? -14.484 -19.531 2.352 1 97.06 76 LEU B CA 1
ATOM 2434 C C . LEU B 1 76 ? -14.859 -18.891 3.678 1 97.06 76 LEU B C 1
ATOM 2436 O O . LEU B 1 76 ? -14.141 -18.016 4.176 1 97.06 76 LEU B O 1
ATOM 2440 N N . ASN B 1 77 ? -15.969 -19.25 4.246 1 93.88 77 ASN B N 1
ATOM 2441 C CA . ASN B 1 77 ? -16.5 -18.609 5.441 1 93.88 77 ASN B CA 1
ATOM 2442 C C . ASN B 1 77 ? -15.672 -18.938 6.676 1 93.88 77 ASN B C 1
ATOM 2444 O O . ASN B 1 77 ? -15.852 -18.328 7.734 1 93.88 77 ASN B O 1
ATOM 2448 N N . SER B 1 78 ? -14.75 -19.797 6.512 1 95 78 SER B N 1
ATOM 2449 C CA . SER B 1 78 ? -13.922 -20.234 7.629 1 95 78 SER B CA 1
ATOM 2450 C C . SER B 1 78 ? -12.688 -19.359 7.785 1 95 78 SER B C 1
ATOM 2452 O O . SER B 1 78 ? -11.898 -19.531 8.719 1 95 78 SER B O 1
ATOM 2454 N N . TYR B 1 79 ? -12.562 -18.422 6.887 1 97.88 79 TYR B N 1
ATOM 2455 C CA . TYR B 1 79 ? -11.32 -17.641 6.883 1 97.88 79 TYR B CA 1
ATOM 2456 C C . TYR B 1 79 ? -11.609 -16.156 7.027 1 97.88 79 TYR B C 1
ATOM 2458 O O . TYR B 1 79 ? -12.672 -15.68 6.621 1 97.88 79 TYR B O 1
ATOM 2466 N N . ASP B 1 80 ? -10.711 -15.461 7.672 1 97.56 80 ASP B N 1
ATOM 2467 C CA . ASP B 1 80 ? -10.773 -14.008 7.793 1 97.56 80 ASP B CA 1
ATOM 2468 C C . ASP B 1 80 ? -10.047 -13.328 6.633 1 97.56 80 ASP B C 1
ATOM 2470 O O . ASP B 1 80 ? -10.336 -12.172 6.309 1 97.56 80 ASP B O 1
ATOM 2474 N N . ALA B 1 81 ? -9.117 -14.039 6.074 1 98.19 81 ALA B N 1
ATOM 2475 C CA . ALA B 1 81 ? -8.289 -13.516 4.996 1 98.19 81 ALA B CA 1
ATOM 2476 C C . ALA B 1 81 ? -7.965 -14.609 3.979 1 98.19 81 ALA B C 1
ATOM 2478 O O . ALA B 1 81 ? -7.762 -15.773 4.348 1 98.19 81 ALA B O 1
ATOM 2479 N N . ILE B 1 82 ? -7.898 -14.258 2.748 1 98.62 82 ILE B N 1
ATOM 2480 C CA . ILE B 1 82 ? -7.578 -15.188 1.674 1 98.62 82 ILE B CA 1
ATOM 2481 C C . ILE B 1 82 ? -6.531 -14.57 0.749 1 98.62 82 ILE B C 1
ATOM 2483 O O . ILE B 1 82 ? -6.703 -13.445 0.274 1 98.62 82 ILE B O 1
ATOM 2487 N N . LEU B 1 83 ? -5.52 -15.258 0.542 1 98.38 83 LEU B N 1
ATOM 2488 C CA . LEU B 1 83 ? -4.438 -14.867 -0.354 1 98.38 83 LEU B CA 1
ATOM 2489 C C . LEU B 1 83 ? -4.418 -15.742 -1.601 1 98.38 83 LEU B C 1
ATOM 2491 O O . LEU B 1 83 ? -4.078 -16.922 -1.526 1 98.38 83 LEU B O 1
ATOM 2495 N N . VAL B 1 84 ? -4.793 -15.188 -2.725 1 98.56 84 VAL B N 1
ATOM 2496 C CA . VAL B 1 84 ? -4.676 -15.906 -3.988 1 98.56 84 VAL B CA 1
ATOM 2497 C C . VAL B 1 84 ? -3.215 -15.953 -4.426 1 98.56 84 VAL B C 1
ATOM 2499 O O . VAL B 1 84 ? -2.631 -14.922 -4.766 1 98.56 84 VAL B O 1
ATOM 2502 N N . ALA B 1 85 ? -2.658 -17.156 -4.465 1 97.94 85 ALA B N 1
ATOM 2503 C CA . ALA B 1 85 ? -1.21 -17.312 -4.586 1 97.94 85 ALA B CA 1
ATOM 2504 C C . ALA B 1 85 ? -0.813 -17.672 -6.016 1 97.94 85 ALA B C 1
ATOM 2506 O O . ALA B 1 85 ? -0.059 -18.625 -6.234 1 97.94 85 ALA B O 1
ATOM 2507 N N . CYS B 1 86 ? -1.234 -16.969 -6.957 1 97.75 86 CYS B N 1
ATOM 2508 C CA . CYS B 1 86 ? -0.777 -16.938 -8.344 1 97.75 86 CYS B CA 1
ATOM 2509 C C . CYS B 1 86 ? -0.36 -15.523 -8.75 1 97.75 86 CYS B C 1
ATOM 2511 O O . CYS B 1 86 ? -1.152 -14.586 -8.648 1 97.75 86 CYS B O 1
ATOM 2513 N N . PHE B 1 87 ? 0.873 -15.406 -9.148 1 98 87 PHE B N 1
ATOM 2514 C CA . PHE B 1 87 ? 1.373 -14.086 -9.5 1 98 87 PHE B CA 1
ATOM 2515 C C . PHE B 1 87 ? 0.844 -13.648 -10.867 1 98 87 PHE B C 1
ATOM 2517 O O . PHE B 1 87 ? 1.553 -13.742 -11.867 1 98 87 PHE B O 1
ATOM 2524 N N . SER B 1 88 ? -0.356 -13.172 -10.945 1 97.81 88 SER B N 1
ATOM 2525 C CA . SER B 1 88 ? -1.089 -12.742 -12.125 1 97.81 88 SER B CA 1
ATOM 2526 C C . SER B 1 88 ? -2.264 -11.844 -11.75 1 97.81 88 SER B C 1
ATOM 2528 O O . SER B 1 88 ? -2.604 -11.719 -10.57 1 97.81 88 SER B O 1
ATOM 2530 N N . VAL B 1 89 ? -2.764 -11.117 -12.773 1 96.81 89 VAL B N 1
ATOM 2531 C CA . VAL B 1 89 ? -4.102 -10.562 -12.609 1 96.81 89 VAL B CA 1
ATOM 2532 C C . VAL B 1 89 ? -5.133 -11.688 -12.602 1 96.81 89 VAL B C 1
ATOM 2534 O O . VAL B 1 89 ? -5.738 -12 -13.633 1 96.81 89 VAL B O 1
ATOM 2537 N N . HIS B 1 90 ? -5.297 -12.297 -11.492 1 97.69 90 HIS B N 1
ATOM 2538 C CA . HIS B 1 90 ? -6.113 -13.508 -11.398 1 97.69 90 HIS B CA 1
ATOM 2539 C C . HIS B 1 90 ? -7.566 -13.164 -11.07 1 97.69 90 HIS B C 1
ATOM 2541 O O . HIS B 1 90 ? -7.844 -12.484 -10.086 1 97.69 90 HIS B O 1
ATOM 2547 N N . PRO B 1 91 ? -8.523 -13.695 -11.758 1 97.44 91 PRO B N 1
ATOM 2548 C CA . PRO B 1 91 ? -9.938 -13.367 -11.547 1 97.44 91 PRO B CA 1
ATOM 2549 C C . PRO B 1 91 ? -10.438 -13.789 -10.164 1 97.44 91 PRO B C 1
ATOM 2551 O O . PRO B 1 91 ? -11.414 -13.219 -9.664 1 97.44 91 PRO B O 1
ATOM 2554 N N . LEU B 1 92 ? -9.781 -14.719 -9.547 1 98 92 LEU B N 1
ATOM 2555 C CA . LEU B 1 92 ? -10.219 -15.203 -8.242 1 98 92 LEU B CA 1
ATOM 2556 C C . LEU B 1 92 ? -10.188 -14.086 -7.207 1 98 92 LEU B C 1
ATOM 2558 O O . LEU B 1 92 ? -10.961 -14.102 -6.25 1 98 92 LEU B O 1
ATOM 2562 N N . VAL B 1 93 ? -9.281 -13.109 -7.363 1 97.44 93 VAL B N 1
ATOM 2563 C CA . VAL B 1 93 ? -9.188 -12.023 -6.387 1 97.44 93 VAL B CA 1
ATOM 2564 C C . VAL B 1 93 ? -10.508 -11.266 -6.324 1 97.44 93 VAL B C 1
ATOM 2566 O O . VAL B 1 93 ? -11.086 -11.102 -5.25 1 97.44 93 VAL B O 1
ATOM 2569 N N . SER B 1 94 ? -11 -10.867 -7.465 1 95.81 94 SER B N 1
ATOM 2570 C CA . SER B 1 94 ? -12.258 -10.117 -7.508 1 95.81 94 SER B CA 1
ATOM 2571 C C . SER B 1 94 ? -13.445 -11.023 -7.211 1 95.81 94 SER B C 1
ATOM 2573 O O . SER B 1 94 ? -14.359 -10.633 -6.477 1 95.81 94 SER B O 1
ATOM 2575 N N . LYS B 1 95 ? -13.469 -12.227 -7.75 1 96.75 95 LYS B N 1
ATOM 2576 C CA . LYS B 1 95 ? -14.602 -13.125 -7.586 1 96.75 95 LYS B CA 1
ATOM 2577 C C . LYS B 1 95 ? -14.773 -13.531 -6.125 1 96.75 95 LYS B C 1
ATOM 2579 O O . LYS B 1 95 ? -15.891 -13.516 -5.598 1 96.75 95 LYS B O 1
ATOM 2584 N N . LEU B 1 96 ? -13.688 -13.898 -5.469 1 97.31 96 LEU B N 1
ATOM 2585 C CA . LEU B 1 96 ? -13.781 -14.289 -4.066 1 97.31 96 LEU B CA 1
ATOM 2586 C C . LEU B 1 96 ? -14.195 -13.109 -3.195 1 97.31 96 LEU B C 1
ATOM 2588 O O . LEU B 1 96 ? -14.977 -13.266 -2.252 1 97.31 96 LEU B O 1
ATOM 2592 N N . SER B 1 97 ? -13.664 -11.938 -3.484 1 94.94 97 SER B N 1
ATOM 2593 C CA . SER B 1 97 ? -14.016 -10.734 -2.729 1 94.94 97 SER B CA 1
ATOM 2594 C C . SER B 1 97 ? -15.516 -10.484 -2.758 1 94.94 97 SER B C 1
ATOM 2596 O O . SER B 1 97 ? -16.078 -9.938 -1.807 1 94.94 97 SER B O 1
ATOM 2598 N N . SER B 1 98 ? -16.172 -10.922 -3.842 1 93.19 98 SER B N 1
ATOM 2599 C CA . SER B 1 98 ? -17.594 -10.633 -4.02 1 93.19 98 SER B CA 1
ATOM 2600 C C . SER B 1 98 ? -18.469 -11.664 -3.311 1 93.19 98 SER B C 1
ATOM 2602 O O . SER B 1 98 ? -19.656 -11.445 -3.105 1 93.19 98 SER B O 1
ATOM 2604 N N . ILE B 1 99 ? -17.875 -12.773 -2.869 1 95.31 99 ILE B N 1
ATOM 2605 C CA . ILE B 1 99 ? -18.75 -13.828 -2.383 1 95.31 99 ILE B CA 1
ATOM 2606 C C . ILE B 1 99 ? -18.375 -14.195 -0.948 1 95.31 99 ILE B C 1
ATOM 2608 O O . ILE B 1 99 ? -18.938 -15.125 -0.368 1 95.31 99 ILE B O 1
ATOM 2612 N N . THR B 1 100 ? -17.391 -13.516 -0.37 1 96.12 100 THR B N 1
ATOM 2613 C CA . THR B 1 100 ? -17.016 -13.758 1.018 1 96.12 100 THR B CA 1
ATOM 2614 C C . THR B 1 100 ? -16.781 -12.438 1.749 1 96.12 100 THR B C 1
ATOM 2616 O O . THR B 1 100 ? -16.547 -11.406 1.118 1 96.12 100 THR B O 1
ATOM 2619 N N . THR B 1 101 ? -16.844 -12.43 3.045 1 94.5 101 THR B N 1
ATOM 2620 C CA . THR B 1 101 ? -16.547 -11.25 3.855 1 94.5 101 THR B CA 1
ATOM 2621 C C . THR B 1 101 ? -15.07 -11.195 4.203 1 94.5 101 THR B C 1
ATOM 2623 O O . THR B 1 101 ? -14.586 -10.18 4.715 1 94.5 101 THR B O 1
ATOM 2626 N N . ALA B 1 102 ? -14.344 -12.305 3.91 1 97.19 102 ALA B N 1
ATOM 2627 C CA . ALA B 1 102 ? -12.898 -12.32 4.156 1 97.19 102 ALA B CA 1
ATOM 2628 C C . ALA B 1 102 ? -12.195 -11.234 3.352 1 97.19 102 ALA B C 1
ATOM 2630 O O . ALA B 1 102 ? -12.664 -10.844 2.281 1 97.19 102 ALA B O 1
ATOM 2631 N N . THR B 1 103 ? -11.195 -10.703 3.932 1 97.25 103 THR B N 1
ATOM 2632 C CA . THR B 1 103 ? -10.312 -9.836 3.15 1 97.25 103 THR B CA 1
ATOM 2633 C C . THR B 1 103 ? -9.516 -10.648 2.135 1 97.25 103 THR B C 1
ATOM 2635 O O . THR B 1 103 ? -8.852 -11.617 2.496 1 97.25 103 THR B O 1
ATOM 2638 N N . VAL B 1 104 ? -9.648 -10.258 0.835 1 97.62 104 VAL B N 1
ATOM 2639 C CA . VAL B 1 104 ? -9.016 -11.031 -0.229 1 97.62 104 VAL B CA 1
ATOM 2640 C C . VAL B 1 104 ? -7.996 -10.156 -0.96 1 97.62 104 VAL B C 1
ATOM 2642 O O . VAL B 1 104 ? -8.266 -8.984 -1.241 1 97.62 104 VAL B O 1
ATOM 2645 N N . THR B 1 105 ? -6.852 -10.656 -1.202 1 97.81 105 THR B N 1
ATOM 2646 C CA . THR B 1 105 ? -5.898 -10.039 -2.121 1 97.81 105 THR B CA 1
ATOM 2647 C C . THR B 1 105 ? -5.078 -11.109 -2.84 1 97.81 105 THR B C 1
ATOM 2649 O O . THR B 1 105 ? -5.191 -12.297 -2.533 1 97.81 105 THR B O 1
ATOM 2652 N N . GLY B 1 106 ? -4.395 -10.797 -3.867 1 98 106 GLY B N 1
ATOM 2653 C CA . GLY B 1 106 ? -3.447 -11.664 -4.551 1 98 106 GLY B CA 1
ATOM 2654 C C . GLY B 1 106 ? -2 -11.312 -4.262 1 98 106 GLY B C 1
ATOM 2655 O O . GLY B 1 106 ? -1.695 -10.18 -3.881 1 98 106 GLY B O 1
ATOM 2656 N N . ILE B 1 107 ? -1.133 -12.297 -4.473 1 98.25 107 ILE B N 1
ATOM 2657 C CA . ILE B 1 107 ? 0.285 -12.047 -4.242 1 98.25 107 ILE B CA 1
ATOM 2658 C C . ILE B 1 107 ? 0.792 -11.008 -5.246 1 98.25 107 ILE B C 1
ATOM 2660 O O . ILE B 1 107 ? 1.734 -10.266 -4.957 1 98.25 107 ILE B O 1
ATOM 2664 N N . PHE B 1 108 ? 0.155 -10.891 -6.414 1 98.44 108 PHE B N 1
ATOM 2665 C CA . PHE B 1 108 ? 0.486 -9.875 -7.406 1 98.44 108 PHE B CA 1
ATOM 2666 C C . PHE B 1 108 ? 0.186 -8.477 -6.867 1 98.44 108 PHE B C 1
ATOM 2668 O O . PHE B 1 108 ? 1.082 -7.637 -6.781 1 98.44 108 PHE B O 1
ATOM 2675 N N . GLU B 1 109 ? -1.068 -8.242 -6.398 1 98 109 GLU B N 1
ATOM 2676 C CA . GLU B 1 109 ? -1.489 -6.949 -5.867 1 98 109 GLU B CA 1
ATOM 2677 C C . GLU B 1 109 ? -0.676 -6.57 -4.633 1 98 109 GLU B C 1
ATOM 2679 O O . GLU B 1 109 ? -0.224 -5.43 -4.508 1 98 109 GLU B O 1
ATOM 2684 N N . ALA B 1 110 ? -0.505 -7.559 -3.781 1 98.25 110 ALA B N 1
ATOM 2685 C CA . ALA B 1 110 ? 0.221 -7.328 -2.535 1 98.25 110 ALA B CA 1
ATOM 2686 C C . ALA B 1 110 ? 1.659 -6.898 -2.809 1 98.25 110 ALA B C 1
ATOM 2688 O O . ALA B 1 110 ? 2.209 -6.055 -2.096 1 98.25 110 ALA B O 1
ATOM 2689 N N . SER B 1 111 ? 2.273 -7.465 -3.811 1 98.56 111 SER B N 1
ATOM 2690 C CA . SER B 1 111 ? 3.658 -7.148 -4.145 1 98.56 111 SER B CA 1
ATOM 2691 C C . SER B 1 111 ? 3.785 -5.723 -4.676 1 98.56 111 SER B C 1
ATOM 2693 O O . SER B 1 111 ? 4.773 -5.039 -4.398 1 98.56 111 SER B O 1
ATOM 2695 N N . ILE B 1 112 ? 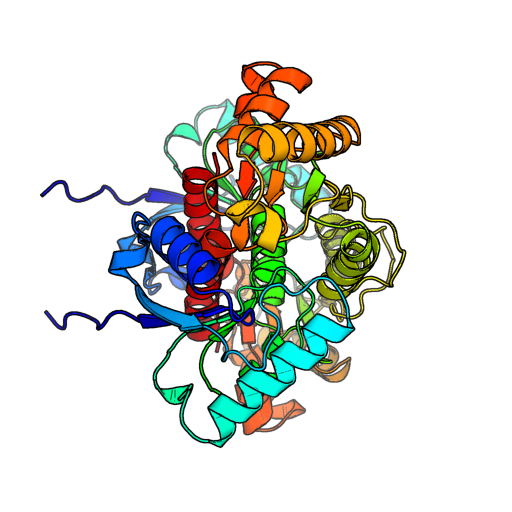2.814 -5.277 -5.465 1 98.38 112 ILE B N 1
ATOM 2696 C CA . ILE B 1 112 ? 2.814 -3.906 -5.965 1 98.38 112 ILE B CA 1
ATOM 2697 C C . ILE B 1 112 ? 2.775 -2.928 -4.797 1 98.38 112 ILE B C 1
ATOM 2699 O O . ILE B 1 112 ? 3.607 -2.023 -4.707 1 98.38 112 ILE B O 1
ATOM 2703 N N . LEU B 1 113 ? 1.847 -3.164 -3.867 1 98.31 113 LEU B N 1
ATOM 2704 C CA . LEU B 1 113 ? 1.706 -2.295 -2.705 1 98.31 113 LEU B CA 1
ATOM 2705 C C . LEU B 1 113 ? 2.982 -2.289 -1.872 1 98.31 113 LEU B C 1
ATOM 2707 O O . LEU B 1 113 ? 3.414 -1.235 -1.397 1 98.31 113 LEU B O 1
ATOM 2711 N N . THR B 1 114 ? 3.553 -3.475 -1.711 1 98.44 114 THR B N 1
ATOM 2712 C CA . THR B 1 114 ? 4.785 -3.598 -0.943 1 98.44 114 THR B CA 1
ATOM 2713 C C . THR B 1 114 ? 5.918 -2.82 -1.607 1 98.44 114 THR B C 1
ATOM 2715 O O . THR B 1 114 ? 6.645 -2.078 -0.942 1 98.44 114 THR B O 1
ATOM 2718 N N . SER B 1 115 ? 6.078 -2.922 -2.926 1 98.38 115 SER B N 1
ATOM 2719 C CA . SER B 1 115 ? 7.145 -2.246 -3.656 1 98.38 115 SER B CA 1
ATOM 2720 C C . SER B 1 115 ? 7.027 -0.731 -3.533 1 98.38 115 SER B C 1
ATOM 2722 O O . SER B 1 115 ? 8.023 -0.041 -3.305 1 98.38 115 SER B O 1
ATOM 2724 N N . LEU B 1 116 ? 5.789 -0.238 -3.623 1 97.38 116 LEU B N 1
ATOM 2725 C CA . LEU B 1 116 ? 5.551 1.197 -3.514 1 97.38 116 LEU B CA 1
ATOM 2726 C C . LEU B 1 116 ? 5.875 1.696 -2.111 1 97.38 116 LEU B C 1
ATOM 2728 O O . LEU B 1 116 ? 6.324 2.832 -1.94 1 97.38 116 LEU B O 1
ATOM 2732 N N . SER B 1 117 ? 5.68 0.859 -1.109 1 97.19 117 SER B N 1
ATOM 2733 C CA . SER B 1 117 ? 5.871 1.269 0.278 1 97.19 117 SER B CA 1
ATOM 2734 C C . SER B 1 117 ? 7.348 1.318 0.642 1 97.19 117 SER B C 1
ATOM 2736 O O . SER B 1 117 ? 7.766 2.145 1.457 1 97.19 117 SER B O 1
ATOM 2738 N N . VAL B 1 118 ? 8.164 0.413 0.031 1 96.38 118 VAL B N 1
ATOM 2739 C CA . VAL B 1 118 ? 9.547 0.28 0.498 1 96.38 118 VAL B CA 1
ATOM 2740 C C . VAL B 1 118 ? 10.453 1.202 -0.31 1 96.38 118 VAL B C 1
ATOM 2742 O O . VAL B 1 118 ? 11.586 1.479 0.097 1 96.38 118 VAL B O 1
ATOM 2745 N N . ILE B 1 119 ? 10 1.682 -1.455 1 93.69 119 ILE B N 1
ATOM 2746 C CA . ILE B 1 119 ? 10.82 2.584 -2.256 1 93.69 119 ILE B CA 1
ATOM 2747 C C . ILE B 1 119 ? 10.531 4.031 -1.863 1 93.69 119 ILE B C 1
ATOM 2749 O O . ILE B 1 119 ? 9.375 4.406 -1.665 1 93.69 119 ILE B O 1
ATOM 2753 N N . VAL B 1 120 ? 11.516 4.785 -1.685 1 83.69 120 VAL B N 1
ATOM 2754 C CA . VAL B 1 120 ? 11.398 6.168 -1.23 1 83.69 120 VAL B CA 1
ATOM 2755 C C . VAL B 1 120 ? 10.695 7.004 -2.303 1 83.69 120 VAL B C 1
ATOM 2757 O O . VAL B 1 120 ? 11 6.879 -3.49 1 83.69 120 VAL B O 1
ATOM 2760 N N . THR B 1 121 ? 9.828 7.785 -1.8 1 78.69 121 THR B N 1
ATOM 2761 C CA . THR B 1 121 ? 9.133 8.703 -2.695 1 78.69 121 THR B CA 1
ATOM 2762 C C . THR B 1 121 ? 10.016 9.906 -3.033 1 78.69 121 THR B C 1
ATOM 2764 O O . THR B 1 121 ? 10.75 10.398 -2.176 1 78.69 121 THR B O 1
ATOM 2767 N N . GLY B 1 122 ? 9.992 10.375 -4.309 1 76.06 122 GLY B N 1
ATOM 2768 C CA . GLY B 1 122 ? 10.734 11.562 -4.715 1 76.06 122 GLY B CA 1
ATOM 2769 C C . GLY B 1 122 ? 12.117 11.25 -5.246 1 76.06 122 GLY B C 1
ATOM 2770 O O . GLY B 1 122 ? 12.836 12.148 -5.691 1 76.06 122 GLY B O 1
ATOM 2771 N N . GLY B 1 123 ? 12.508 10.047 -5.184 1 80.19 123 GLY B N 1
ATOM 2772 C CA . GLY B 1 123 ? 13.781 9.648 -5.762 1 80.19 123 GLY B CA 1
ATOM 2773 C C . GLY B 1 123 ? 13.641 9.047 -7.148 1 80.19 123 GLY B C 1
ATOM 2774 O O . GLY B 1 123 ? 12.609 9.211 -7.801 1 80.19 123 GLY B O 1
ATOM 2775 N N . ASN B 1 124 ? 14.742 8.547 -7.574 1 89.25 124 ASN B N 1
ATOM 2776 C CA . ASN B 1 124 ? 14.766 7.949 -8.906 1 89.25 124 ASN B CA 1
ATOM 2777 C C . ASN B 1 124 ? 14.781 6.426 -8.828 1 89.25 124 ASN B C 1
ATOM 2779 O O . ASN B 1 124 ? 15.07 5.754 -9.828 1 89.25 124 ASN B O 1
ATOM 2783 N N . GLU B 1 125 ? 14.523 5.926 -7.648 1 94.56 125 GLU B N 1
ATOM 2784 C CA . GLU B 1 125 ? 14.5 4.473 -7.48 1 94.56 125 GLU B CA 1
ATOM 2785 C C . GLU B 1 125 ? 13.258 3.863 -8.125 1 94.56 125 GLU B C 1
ATOM 2787 O O . GLU B 1 125 ? 12.188 4.48 -8.141 1 94.56 125 GLU B O 1
ATOM 2792 N N . THR B 1 126 ? 13.438 2.688 -8.672 1 97.5 126 THR B N 1
ATOM 2793 C CA . THR B 1 126 ? 12.359 1.955 -9.32 1 97.5 126 THR B CA 1
ATOM 2794 C C . THR B 1 126 ? 12.281 0.525 -8.797 1 97.5 126 THR B C 1
ATOM 2796 O O . THR B 1 126 ? 13.133 0.101 -8.008 1 97.5 126 THR B O 1
ATOM 2799 N N . TRP B 1 127 ? 11.242 -0.16 -9.141 1 98.44 127 TRP B N 1
ATOM 2800 C CA . TRP B 1 127 ? 11.062 -1.579 -8.852 1 98.44 127 TRP B CA 1
ATOM 2801 C C . TRP B 1 127 ? 10.688 -2.35 -10.117 1 98.44 127 TRP B C 1
ATOM 2803 O O . TRP B 1 127 ? 10.336 -1.751 -11.133 1 98.44 127 TRP B O 1
ATOM 2813 N N . GLY B 1 128 ? 10.883 -3.6 -10.102 1 98.75 128 GLY B N 1
ATOM 2814 C CA . GLY B 1 128 ? 10.547 -4.438 -11.242 1 98.75 128 GLY B CA 1
ATOM 2815 C C . GLY B 1 128 ? 10.273 -5.883 -10.859 1 98.75 128 GLY B C 1
ATOM 2816 O O . GLY B 1 128 ? 10.43 -6.258 -9.695 1 98.75 128 GLY B O 1
ATOM 2817 N N . ILE B 1 129 ? 9.836 -6.672 -11.836 1 98.81 129 ILE B N 1
ATOM 2818 C CA . ILE B 1 129 ? 9.414 -8.047 -11.609 1 98.81 129 ILE B CA 1
ATOM 2819 C C . ILE B 1 129 ? 10.297 -9 -12.414 1 98.81 129 ILE B C 1
ATOM 2821 O O . ILE B 1 129 ? 10.562 -8.758 -13.594 1 98.81 129 ILE B O 1
ATOM 2825 N N . VAL B 1 130 ? 10.836 -9.969 -11.773 1 98.5 130 VAL B N 1
ATOM 2826 C CA . VAL B 1 130 ? 11.406 -11.117 -12.484 1 98.5 130 VAL B CA 1
ATOM 2827 C C . VAL B 1 130 ? 10.422 -12.281 -12.453 1 98.5 130 VAL B C 1
ATOM 2829 O O . VAL B 1 130 ? 9.93 -12.656 -11.391 1 98.5 130 VAL B O 1
ATOM 2832 N N . THR B 1 131 ? 10.18 -12.797 -13.625 1 97.31 131 THR B N 1
ATOM 2833 C CA . THR B 1 131 ? 9.109 -13.781 -13.703 1 97.31 131 THR B CA 1
ATOM 2834 C C . THR B 1 131 ? 9.57 -15.016 -14.469 1 97.31 131 THR B C 1
ATOM 2836 O O . THR B 1 131 ? 10.758 -15.172 -14.758 1 97.31 131 THR B O 1
ATOM 2839 N N . THR B 1 132 ? 8.656 -15.891 -14.742 1 95.06 132 THR B N 1
ATOM 2840 C CA . THR B 1 132 ? 8.922 -17.172 -15.391 1 95.06 132 THR B CA 1
ATOM 2841 C C . THR B 1 132 ? 8.969 -17.016 -16.906 1 95.06 132 THR B C 1
ATOM 2843 O O . THR B 1 132 ? 9.992 -16.594 -17.453 1 95.06 132 THR B O 1
ATOM 2846 N N . GLY B 1 133 ? 7.867 -17.156 -17.625 1 94.81 133 GLY B N 1
ATOM 2847 C CA . GLY B 1 133 ? 7.871 -17.172 -19.078 1 94.81 133 GLY B CA 1
ATOM 2848 C C . GLY B 1 133 ? 7.496 -15.836 -19.688 1 94.81 133 GLY B C 1
ATOM 2849 O O . GLY B 1 133 ? 6.977 -14.953 -19 1 94.81 133 GLY B O 1
ATOM 2850 N N . PRO B 1 134 ? 7.719 -15.703 -21.047 1 95.5 134 PRO B N 1
ATOM 2851 C CA . PRO B 1 134 ? 7.547 -14.422 -21.734 1 95.5 134 PRO B CA 1
ATOM 2852 C C . PRO B 1 134 ? 6.09 -13.953 -21.75 1 95.5 134 PRO B C 1
ATOM 2854 O O . PRO B 1 134 ? 5.82 -12.758 -21.828 1 95.5 134 PRO B O 1
ATOM 2857 N N . PHE B 1 135 ? 5.129 -14.844 -21.703 1 96.81 135 PHE B N 1
ATOM 2858 C CA . PHE B 1 135 ? 3.717 -14.484 -21.641 1 96.81 135 PHE B CA 1
ATOM 2859 C C . PHE B 1 135 ? 3.461 -13.469 -20.531 1 96.81 135 PHE B C 1
ATOM 2861 O O . PHE B 1 135 ? 2.678 -12.531 -20.719 1 96.81 135 PHE B O 1
ATOM 2868 N N . TRP B 1 136 ? 4.125 -13.633 -19.469 1 97.5 136 TRP B N 1
ATOM 2869 C CA . TRP B 1 136 ? 3.848 -12.867 -18.25 1 97.5 136 TRP B CA 1
ATOM 2870 C C . TRP B 1 136 ? 4.316 -11.43 -18.391 1 97.5 136 TRP B C 1
ATOM 2872 O O . TRP B 1 136 ? 3.844 -10.539 -17.688 1 97.5 136 TRP B O 1
ATOM 2882 N N . GLU B 1 137 ? 5.262 -11.164 -19.266 1 97.62 137 GLU B N 1
ATOM 2883 C CA . GLU B 1 137 ? 5.789 -9.812 -19.375 1 97.62 137 GLU B CA 1
ATOM 2884 C C . GLU B 1 137 ? 4.684 -8.812 -19.703 1 97.62 137 GLU B C 1
ATOM 2886 O O . GLU B 1 137 ? 4.43 -7.879 -18.938 1 97.62 137 GLU B O 1
ATOM 2891 N N . LYS B 1 138 ? 3.963 -9.055 -20.781 1 97.5 138 LYS B N 1
ATOM 2892 C CA . LYS B 1 138 ? 2.879 -8.148 -21.156 1 97.5 138 LYS B CA 1
ATOM 2893 C C . LYS B 1 138 ? 1.746 -8.203 -20.125 1 97.5 138 LYS B C 1
ATOM 2895 O O . LYS B 1 138 ? 1.188 -7.172 -19.75 1 97.5 138 LYS B O 1
ATOM 2900 N N . HIS B 1 139 ? 1.335 -9.383 -19.656 1 97.88 139 HIS B N 1
ATOM 2901 C CA . HIS B 1 139 ? 0.235 -9.586 -18.719 1 97.88 139 HIS B CA 1
ATOM 2902 C C . HIS B 1 139 ? 0.457 -8.797 -17.438 1 97.88 139 HIS B C 1
ATOM 2904 O O . HIS B 1 139 ? -0.436 -8.086 -16.969 1 97.88 139 HIS B O 1
ATOM 2910 N N . LEU B 1 140 ? 1.653 -8.914 -16.891 1 98.31 140 LEU B N 1
ATOM 2911 C CA . LEU B 1 140 ? 1.948 -8.281 -15.602 1 98.31 140 LEU B CA 1
ATOM 2912 C C . LEU B 1 140 ? 2.146 -6.781 -15.766 1 98.31 140 LEU B C 1
ATOM 2914 O O . LEU B 1 140 ? 1.732 -5.996 -14.906 1 98.31 140 LEU B O 1
ATOM 2918 N N . ASN B 1 141 ? 2.818 -6.363 -16.891 1 98.19 141 ASN B N 1
ATOM 2919 C CA . ASN B 1 141 ? 2.938 -4.934 -17.141 1 98.19 141 ASN B CA 1
ATOM 2920 C C . ASN B 1 141 ? 1.568 -4.262 -17.219 1 98.19 141 ASN B C 1
ATOM 2922 O O . ASN B 1 141 ? 1.337 -3.244 -16.562 1 98.19 141 ASN B O 1
ATOM 2926 N N . ASP B 1 142 ? 0.688 -4.867 -17.984 1 97.12 142 ASP B N 1
ATOM 2927 C CA . ASP B 1 142 ? -0.666 -4.328 -18.094 1 97.12 142 ASP B CA 1
ATOM 2928 C C . ASP B 1 142 ? -1.392 -4.391 -16.766 1 97.12 142 ASP B C 1
ATOM 2930 O O . ASP B 1 142 ? -2.158 -3.484 -16.422 1 97.12 142 ASP B O 1
ATOM 2934 N N . GLY B 1 143 ? -1.174 -5.449 -16 1 97.12 143 GLY B N 1
ATOM 2935 C CA . GLY B 1 143 ? -1.77 -5.594 -14.688 1 97.12 143 GLY B CA 1
ATOM 2936 C C . GLY B 1 143 ? -1.348 -4.504 -13.719 1 97.12 143 GLY B C 1
ATOM 2937 O O . GLY B 1 143 ? -2.176 -3.969 -12.977 1 97.12 143 GLY B O 1
ATOM 2938 N N . VAL B 1 144 ? -0.001 -4.207 -13.695 1 97.81 144 VAL B N 1
ATOM 2939 C CA . VAL B 1 144 ? 0.505 -3.141 -12.836 1 97.81 144 VAL B CA 1
ATOM 2940 C C . VAL B 1 144 ? -0.165 -1.818 -13.203 1 97.81 144 VAL B C 1
ATOM 2942 O O . VAL B 1 144 ? -0.637 -1.09 -12.328 1 97.81 144 VAL B O 1
ATOM 2945 N N . ASN B 1 145 ? -0.266 -1.559 -14.531 1 96.12 145 ASN B N 1
ATOM 2946 C CA . ASN B 1 145 ? -0.92 -0.339 -14.992 1 96.12 145 ASN B CA 1
ATOM 2947 C C . ASN B 1 145 ? -2.375 -0.275 -14.539 1 96.12 145 ASN B C 1
ATOM 2949 O O . ASN B 1 145 ? -2.814 0.736 -13.984 1 96.12 145 ASN B O 1
ATOM 2953 N N . THR B 1 146 ? -3.057 -1.332 -14.688 1 95.25 146 THR B N 1
ATOM 2954 C CA . THR B 1 146 ? -4.465 -1.385 -14.312 1 95.25 146 THR B CA 1
ATOM 2955 C C . THR B 1 146 ? -4.625 -1.18 -12.805 1 95.25 146 THR B C 1
ATOM 2957 O O . THR B 1 146 ? -5.477 -0.4 -12.367 1 95.25 146 THR B O 1
ATOM 2960 N N . PHE B 1 147 ? -3.822 -1.828 -12.078 1 96.5 147 PHE B N 1
ATOM 2961 C CA . PHE B 1 147 ? -3.896 -1.733 -10.625 1 96.5 147 PHE B CA 1
ATOM 2962 C C . PHE B 1 147 ? -3.643 -0.304 -10.156 1 96.5 147 PHE B C 1
ATOM 2964 O O . PHE B 1 147 ? -4.258 0.161 -9.195 1 96.5 147 PHE B O 1
ATOM 2971 N N . LEU B 1 148 ? -2.797 0.37 -10.883 1 96.25 148 LEU B N 1
ATOM 2972 C CA . LEU B 1 148 ? -2.416 1.721 -10.484 1 96.25 148 LEU B CA 1
ATOM 2973 C C . LEU B 1 148 ? -3.299 2.758 -11.172 1 96.25 148 LEU B C 1
ATOM 2975 O O . LEU B 1 148 ? -3.102 3.963 -11 1 96.25 148 LEU B O 1
ATOM 2979 N N . GLY B 1 149 ? -4.301 2.35 -11.977 1 94.44 149 GLY B N 1
ATOM 2980 C CA . GLY B 1 149 ? -5.285 3.225 -12.594 1 94.44 149 GLY B CA 1
ATOM 2981 C C . GLY B 1 149 ? -4.816 3.812 -13.914 1 94.44 149 GLY B C 1
ATOM 2982 O O . GLY B 1 149 ? -5.344 4.828 -14.367 1 94.44 149 GLY B O 1
ATOM 2983 N N . GLN B 1 150 ? -3.803 3.188 -14.492 1 94.38 150 GLN B N 1
ATOM 2984 C CA . GLN B 1 150 ? -3.236 3.648 -15.758 1 94.38 150 GLN B CA 1
ATOM 2985 C C . GLN B 1 150 ? -3.729 2.797 -16.922 1 94.38 150 GLN B C 1
ATOM 2987 O O . GLN B 1 150 ? -4.164 1.66 -16.734 1 94.38 150 GLN B O 1
ATOM 2992 N N . ALA B 1 151 ? -3.617 3.387 -18.094 1 91.19 151 ALA B N 1
ATOM 2993 C CA . ALA B 1 151 ? -3.998 2.65 -19.297 1 91.19 151 ALA B CA 1
ATOM 2994 C C . ALA B 1 151 ? -2.949 1.604 -19.656 1 91.19 151 ALA B C 1
ATOM 2996 O O . ALA B 1 151 ? -1.758 1.798 -19.391 1 91.19 151 ALA B O 1
ATOM 2997 N N . ALA B 1 152 ? -3.424 0.559 -20.281 1 89.94 152 ALA B N 1
ATOM 2998 C CA . ALA B 1 152 ? -2.502 -0.47 -20.75 1 89.94 152 ALA B CA 1
ATOM 2999 C C . ALA B 1 152 ? -1.451 0.123 -21.688 1 89.94 152 ALA B C 1
ATOM 3001 O O . ALA B 1 152 ? -1.766 0.967 -22.531 1 89.94 152 ALA B O 1
ATOM 3002 N N . GLY B 1 153 ? -0.198 -0.319 -21.516 1 89.44 153 GLY B N 1
ATOM 3003 C CA . GLY B 1 153 ? 0.866 0.089 -22.422 1 89.44 153 GLY B CA 1
ATOM 3004 C C . GLY B 1 153 ? 1.521 1.397 -22.016 1 89.44 153 GLY B C 1
ATOM 3005 O O . GLY B 1 153 ? 2.551 1.78 -22.578 1 89.44 153 GLY B O 1
ATOM 3006 N N . GLN B 1 154 ? 0.923 2.076 -21.078 1 90.56 154 GLN B N 1
ATOM 3007 C CA . GLN B 1 154 ? 1.518 3.332 -20.625 1 90.56 154 GLN B CA 1
ATOM 3008 C C . GLN B 1 154 ? 2.793 3.084 -19.828 1 90.56 154 GLN B C 1
ATOM 3010 O O . GLN B 1 154 ? 2.859 2.146 -19.031 1 90.56 154 GLN B O 1
ATOM 3015 N N . THR B 1 155 ? 3.748 3.904 -20.016 1 91.62 155 THR B N 1
ATOM 3016 C CA . THR B 1 155 ? 4.988 3.809 -19.25 1 91.62 155 THR B CA 1
ATOM 3017 C C . THR B 1 155 ? 4.781 4.285 -17.828 1 91.62 155 THR B C 1
ATOM 3019 O O . THR B 1 155 ? 3.863 5.059 -17.547 1 91.62 155 THR B O 1
ATOM 3022 N N . ASN B 1 156 ? 5.535 3.814 -16.969 1 95.06 156 ASN B N 1
ATOM 3023 C CA . ASN B 1 156 ? 5.527 4.172 -15.562 1 95.06 156 ASN B CA 1
ATOM 3024 C C . ASN B 1 156 ? 6.93 4.508 -15.055 1 95.06 156 ASN B C 1
ATOM 3026 O O . ASN B 1 156 ? 7.855 3.715 -15.219 1 95.06 156 ASN B O 1
ATOM 3030 N N . ASP B 1 157 ? 7.082 5.617 -14.422 1 94.44 157 ASP B N 1
ATOM 3031 C CA . ASP B 1 157 ? 8.391 6.133 -14.047 1 94.44 157 ASP B CA 1
ATOM 3032 C C . ASP B 1 157 ? 8.961 5.363 -12.859 1 94.44 157 ASP B C 1
ATOM 3034 O O . ASP B 1 157 ? 10.156 5.453 -12.562 1 94.44 157 ASP B O 1
ATOM 3038 N N . ARG B 1 158 ? 8.125 4.609 -12.188 1 95.88 158 ARG B N 1
ATOM 3039 C CA . ARG B 1 158 ? 8.578 3.936 -10.977 1 95.88 158 ARG B CA 1
ATOM 3040 C C . ARG B 1 158 ? 8.617 2.424 -11.18 1 95.88 158 ARG B C 1
ATOM 3042 O O . ARG B 1 158 ? 9.102 1.691 -10.312 1 95.88 158 ARG B O 1
ATOM 3049 N N . PHE B 1 159 ? 8.094 1.952 -12.234 1 97.88 159 PHE B N 1
ATOM 3050 C CA . PHE B 1 159 ? 8.055 0.529 -12.547 1 97.88 159 PHE B CA 1
ATOM 3051 C C . PHE B 1 159 ? 8.898 0.226 -13.781 1 97.88 159 PHE B C 1
ATOM 3053 O O . PHE B 1 159 ? 8.594 0.692 -14.883 1 97.88 159 PHE B O 1
ATOM 3060 N N . ALA B 1 160 ? 9.898 -0.585 -13.609 1 98 160 ALA B N 1
ATOM 3061 C CA . ALA B 1 160 ? 10.883 -0.835 -14.656 1 98 160 ALA B CA 1
ATOM 3062 C C . ALA B 1 160 ? 10.383 -1.9 -15.633 1 98 160 ALA B C 1
ATOM 3064 O O . ALA B 1 160 ? 10.945 -2.062 -16.719 1 98 160 ALA B O 1
ATOM 3065 N N . GLY B 1 161 ? 9.328 -2.629 -15.203 1 98.19 161 GLY B N 1
ATOM 3066 C CA . GLY B 1 161 ? 8.789 -3.658 -16.078 1 98.19 161 GLY B CA 1
ATOM 3067 C C . GLY B 1 161 ? 9.023 -5.062 -15.562 1 98.19 161 GLY B C 1
ATOM 3068 O O . GLY B 1 161 ? 9.422 -5.25 -14.406 1 98.19 161 GLY B O 1
ATOM 3069 N N . THR B 1 162 ? 8.68 -6.035 -16.375 1 98.5 162 THR B N 1
ATOM 3070 C CA . THR B 1 162 ? 8.758 -7.457 -16.078 1 98.5 162 THR B CA 1
ATOM 3071 C C . THR B 1 162 ? 9.781 -8.148 -16.984 1 98.5 162 THR B C 1
ATOM 3073 O O . THR B 1 162 ? 9.781 -7.949 -18.203 1 98.5 162 THR B O 1
ATOM 3076 N N . PHE B 1 163 ? 10.609 -8.914 -16.359 1 98.69 163 PHE B N 1
ATOM 3077 C CA . PHE B 1 163 ? 11.672 -9.594 -17.094 1 98.69 163 PHE B CA 1
ATOM 3078 C C . PHE B 1 163 ? 11.57 -11.109 -16.906 1 98.69 163 PHE B C 1
ATOM 3080 O O . PHE B 1 163 ? 11.68 -11.602 -15.773 1 98.69 163 PHE B O 1
ATOM 3087 N N . SER B 1 164 ? 11.445 -11.859 -17.984 1 98.06 164 SER B N 1
ATOM 3088 C CA . SER B 1 164 ? 11.203 -13.297 -17.922 1 98.06 164 SER B CA 1
ATOM 3089 C C . SER B 1 164 ? 12.516 -14.078 -17.891 1 98.06 164 SER B C 1
ATOM 3091 O O . SER B 1 164 ? 13.492 -13.68 -18.531 1 98.06 164 SER B O 1
ATOM 3093 N N . SER B 1 165 ? 12.477 -15.164 -17.172 1 97.25 165 SER B N 1
ATOM 3094 C CA . SER B 1 165 ? 13.625 -16.047 -17.078 1 97.25 165 SER B CA 1
ATOM 3095 C C . SER B 1 165 ? 13.57 -17.156 -18.141 1 97.25 165 SER B C 1
ATOM 3097 O O . SER B 1 165 ? 14.562 -17.844 -18.375 1 97.25 165 SER B O 1
ATOM 3099 N N . GLY B 1 166 ? 12.438 -17.328 -18.703 1 95.5 166 GLY B N 1
ATOM 3100 C CA . GLY B 1 166 ? 12.234 -18.406 -19.656 1 95.5 166 GLY B CA 1
ATOM 3101 C C . GLY B 1 166 ? 11.828 -19.719 -19 1 95.5 166 GLY B C 1
ATOM 3102 O O . GLY B 1 166 ? 11.625 -20.719 -19.688 1 95.5 166 GLY B O 1
ATOM 3103 N N . LEU B 1 167 ? 11.688 -19.734 -17.734 1 94.19 167 LEU B N 1
ATOM 3104 C CA . LEU B 1 167 ? 11.234 -20.891 -16.969 1 94.19 167 LEU B CA 1
ATOM 3105 C C . LEU B 1 167 ? 9.711 -20.875 -16.812 1 94.19 167 LEU B C 1
ATOM 3107 O O . LEU B 1 167 ? 9.07 -19.859 -17.078 1 94.19 167 LEU B O 1
ATOM 3111 N N . THR B 1 168 ? 9.18 -21.969 -16.484 1 93.06 168 THR B N 1
ATOM 3112 C CA . THR B 1 168 ? 7.824 -22.016 -15.953 1 93.06 168 THR B CA 1
ATOM 3113 C C . THR B 1 168 ? 7.84 -22.203 -14.438 1 93.06 168 THR B C 1
ATOM 3115 O O . THR B 1 168 ? 8.875 -22.516 -13.852 1 93.06 168 THR B O 1
ATOM 3118 N N . ALA B 1 169 ? 6.633 -21.969 -13.836 1 89.5 169 ALA B N 1
ATOM 3119 C CA . ALA B 1 169 ? 6.535 -22.156 -12.391 1 89.5 169 ALA B CA 1
ATOM 3120 C C . ALA B 1 169 ? 6.867 -23.594 -12.008 1 89.5 169 ALA B C 1
ATOM 3122 O O . ALA B 1 169 ? 7.48 -23.844 -10.969 1 89.5 169 ALA B O 1
ATOM 3123 N N . GLY B 1 170 ? 6.422 -24.547 -12.805 1 89.25 170 GLY B N 1
ATOM 3124 C CA . GLY B 1 170 ? 6.727 -25.953 -12.578 1 89.25 170 GLY B CA 1
ATOM 3125 C C . GLY B 1 170 ? 8.211 -26.266 -12.641 1 89.25 170 GLY B C 1
ATOM 3126 O O . GLY B 1 170 ? 8.695 -27.125 -11.914 1 89.25 170 GLY B O 1
ATOM 3127 N N . ASP B 1 171 ? 8.945 -25.547 -13.461 1 90.44 171 ASP B N 1
ATOM 3128 C CA . ASP B 1 171 ? 10.375 -25.766 -13.656 1 90.44 171 ASP B CA 1
ATOM 3129 C C . ASP B 1 171 ? 11.148 -25.578 -12.352 1 90.44 171 ASP B C 1
ATOM 3131 O O . ASP B 1 171 ? 12.172 -26.219 -12.125 1 90.44 171 ASP B O 1
ATOM 3135 N N . PHE B 1 172 ? 10.641 -24.688 -11.469 1 88.81 172 PHE B N 1
ATOM 3136 C CA . PHE B 1 172 ? 11.352 -24.391 -10.219 1 88.81 172 PHE B CA 1
ATOM 3137 C C . PHE B 1 172 ? 11.383 -25.625 -9.328 1 88.81 172 PHE B C 1
ATOM 3139 O O . PHE B 1 172 ? 12.156 -25.688 -8.367 1 88.81 172 PHE B O 1
ATOM 3146 N N . HIS B 1 173 ? 10.562 -26.609 -9.742 1 83 173 HIS B N 1
ATOM 3147 C CA . HIS B 1 173 ? 10.469 -27.812 -8.914 1 83 173 HIS B CA 1
ATOM 3148 C C . HIS B 1 173 ? 10.945 -29.031 -9.68 1 83 173 HIS B C 1
ATOM 3150 O O . HIS B 1 173 ? 11.047 -30.125 -9.109 1 83 173 HIS B O 1
ATOM 3156 N N . THR B 1 174 ? 11.266 -28.875 -10.977 1 85.94 174 THR B N 1
ATOM 3157 C CA . THR B 1 174 ? 11.57 -30.062 -11.766 1 85.94 174 THR B CA 1
ATOM 3158 C C . THR B 1 174 ? 12.922 -29.906 -12.453 1 85.94 174 THR B C 1
ATOM 3160 O O . THR B 1 174 ? 13.57 -30.906 -12.773 1 85.94 174 THR B O 1
ATOM 3163 N N . VAL B 1 175 ? 13.273 -28.719 -12.781 1 87.31 175 VAL B N 1
ATOM 3164 C CA . VAL B 1 175 ? 14.547 -28.438 -13.438 1 87.31 175 VAL B CA 1
ATOM 3165 C C . VAL B 1 175 ? 15.656 -28.344 -12.383 1 87.31 175 VAL B C 1
ATOM 3167 O O . VAL B 1 175 ? 15.391 -28.047 -11.219 1 87.31 175 VAL B O 1
ATOM 3170 N N . SER B 1 176 ? 16.906 -28.609 -12.742 1 92.12 176 SER B N 1
ATOM 3171 C CA . SER B 1 176 ? 18.016 -28.578 -11.805 1 92.12 176 SER B CA 1
ATOM 3172 C C . SER B 1 176 ? 18.203 -27.203 -11.195 1 92.12 176 SER B C 1
ATOM 3174 O O . SER B 1 176 ? 18.016 -26.188 -11.875 1 92.12 176 SER B O 1
ATOM 3176 N N . PRO B 1 177 ? 18.578 -27.156 -9.93 1 90.88 177 PRO B N 1
ATOM 3177 C CA . PRO B 1 177 ? 18.828 -25.875 -9.281 1 90.88 177 PRO B CA 1
ATOM 3178 C C . PRO B 1 177 ? 19.828 -25 -10.047 1 90.88 177 PRO B C 1
ATOM 3180 O O . PRO B 1 177 ? 19.688 -23.781 -10.078 1 90.88 177 PRO B O 1
ATOM 3183 N N . GLU B 1 178 ? 20.766 -25.672 -10.664 1 94 178 GLU B N 1
ATOM 3184 C CA . GLU B 1 178 ? 21.781 -24.938 -11.43 1 94 178 GLU B CA 1
ATOM 3185 C C . GLU B 1 178 ? 21.141 -24.219 -12.617 1 94 178 GLU B C 1
ATOM 3187 O O . GLU B 1 178 ? 21.469 -23.062 -12.891 1 94 178 GLU B O 1
ATOM 3192 N N . GLN B 1 179 ? 20.344 -24.906 -13.281 1 94.19 179 GLN B N 1
ATOM 3193 C CA . GLN B 1 179 ? 19.672 -24.297 -14.43 1 94.19 179 GLN B CA 1
ATOM 3194 C C . GLN B 1 179 ? 18.734 -23.188 -14.008 1 94.19 179 GLN B C 1
ATOM 3196 O O . GLN B 1 179 ? 18.672 -22.141 -14.656 1 94.19 179 GLN B O 1
ATOM 3201 N N . VAL B 1 180 ? 18.031 -23.422 -12.961 1 93.75 180 VAL B N 1
ATOM 3202 C CA . VAL B 1 180 ? 17.156 -22.391 -12.406 1 93.75 180 VAL B CA 1
ATOM 3203 C C . VAL B 1 180 ? 17.984 -21.156 -12.039 1 93.75 180 VAL B C 1
ATOM 3205 O O . VAL B 1 180 ? 17.609 -20.031 -12.391 1 93.75 180 VAL B O 1
ATOM 3208 N N . ASN B 1 181 ? 19.094 -21.406 -11.398 1 95.81 181 ASN B N 1
ATOM 3209 C CA . ASN B 1 181 ? 19.969 -20.312 -10.977 1 95.81 181 ASN B CA 1
ATOM 3210 C C . ASN B 1 181 ? 20.438 -19.484 -12.172 1 95.81 181 ASN B C 1
ATOM 3212 O O . ASN B 1 181 ? 20.344 -18.25 -12.148 1 95.81 181 ASN B O 1
ATOM 3216 N N . VAL B 1 182 ? 20.844 -20.125 -13.242 1 96.75 182 VAL B N 1
ATOM 3217 C CA . VAL B 1 182 ? 21.391 -19.438 -14.406 1 96.75 182 VAL B CA 1
ATOM 3218 C C . VAL B 1 182 ? 20.312 -18.578 -15.062 1 96.75 182 VAL B C 1
ATOM 3220 O O . VAL B 1 182 ? 20.531 -17.391 -15.328 1 96.75 182 VAL B O 1
ATOM 3223 N N . ARG B 1 183 ? 19.219 -19.109 -15.266 1 96.75 183 ARG B N 1
ATOM 3224 C CA . ARG B 1 183 ? 18.156 -18.438 -16 1 96.75 183 ARG B CA 1
ATOM 3225 C C . ARG B 1 183 ? 17.547 -17.312 -15.18 1 96.75 183 ARG B C 1
ATOM 3227 O O . ARG B 1 183 ? 17.297 -16.219 -15.695 1 96.75 183 ARG B O 1
ATOM 3234 N N . LEU B 1 184 ? 17.297 -17.594 -13.891 1 97 184 LEU B N 1
ATOM 3235 C CA . LEU B 1 184 ? 16.734 -16.578 -13.016 1 97 184 LEU B CA 1
ATOM 3236 C C . LEU B 1 184 ? 17.719 -15.438 -12.812 1 97 184 LEU B C 1
ATOM 3238 O O . LEU B 1 184 ? 17.328 -14.266 -12.828 1 97 184 LEU B O 1
ATOM 3242 N N . LYS B 1 185 ? 18.969 -15.789 -12.664 1 97.88 185 LYS B N 1
ATOM 3243 C CA . LYS B 1 185 ? 19.984 -14.766 -12.508 1 97.88 185 LYS B CA 1
ATOM 3244 C C . LYS B 1 185 ? 20.094 -13.883 -13.75 1 97.88 185 LYS B C 1
ATOM 3246 O O . LYS B 1 185 ? 20.203 -12.656 -13.641 1 97.88 185 LYS B O 1
ATOM 3251 N N . ALA B 1 186 ? 20.062 -14.5 -14.906 1 98.12 186 ALA B N 1
ATOM 3252 C CA . ALA B 1 186 ? 20.156 -13.742 -16.156 1 98.12 186 ALA B CA 1
ATOM 3253 C C . ALA B 1 186 ? 19.016 -12.734 -16.266 1 98.12 186 ALA B C 1
ATOM 3255 O O . ALA B 1 186 ? 19.234 -11.578 -16.625 1 98.12 186 ALA B O 1
ATOM 3256 N N . ALA B 1 187 ? 17.812 -13.172 -15.961 1 98.38 187 ALA B N 1
ATOM 3257 C CA . ALA B 1 187 ? 16.656 -12.273 -15.984 1 98.38 187 ALA B CA 1
ATOM 3258 C C . ALA B 1 187 ? 16.812 -11.148 -14.969 1 98.38 187 ALA B C 1
ATOM 3260 O O . ALA B 1 187 ? 16.5 -9.992 -15.25 1 98.38 187 ALA B O 1
ATOM 3261 N N . THR B 1 188 ? 17.297 -11.484 -13.766 1 98.69 188 THR B N 1
ATOM 3262 C CA . THR B 1 188 ? 17.484 -10.508 -12.695 1 98.69 188 THR B CA 1
ATOM 3263 C C . THR B 1 188 ? 18.516 -9.461 -13.094 1 98.69 188 THR B C 1
ATOM 3265 O O . THR B 1 188 ? 18.312 -8.266 -12.867 1 98.69 188 THR B O 1
ATOM 3268 N N . VAL B 1 189 ? 19.578 -9.914 -13.734 1 98.81 189 VAL B N 1
ATOM 3269 C CA . VAL B 1 189 ? 20.625 -9.008 -14.18 1 98.81 189 VAL B CA 1
ATOM 3270 C C . VAL B 1 189 ? 20.062 -8.023 -15.203 1 98.81 189 VAL B C 1
ATOM 3272 O O . VAL B 1 189 ? 20.359 -6.82 -15.141 1 98.81 189 VAL B O 1
ATOM 3275 N N . ARG B 1 190 ? 19.281 -8.484 -16.156 1 98.69 190 ARG B N 1
ATOM 3276 C CA . ARG B 1 190 ? 18.656 -7.602 -17.141 1 98.69 190 ARG B CA 1
ATOM 3277 C C . ARG B 1 190 ? 17.781 -6.551 -16.453 1 98.69 190 ARG B C 1
ATOM 3279 O O . ARG B 1 190 ? 17.828 -5.371 -16.812 1 98.69 190 ARG B O 1
ATOM 3286 N N . LEU B 1 191 ? 17.047 -6.953 -15.445 1 98.75 191 LEU B N 1
ATOM 3287 C CA . LEU B 1 191 ? 16.219 -6.02 -14.695 1 98.75 191 LEU B CA 1
ATOM 3288 C C . LEU B 1 191 ? 17.078 -4.977 -13.984 1 98.75 191 LEU B C 1
ATOM 3290 O O . LEU B 1 191 ? 16.828 -3.775 -14.102 1 98.75 191 LEU B O 1
ATOM 3294 N N . LEU B 1 192 ? 18.094 -5.441 -13.297 1 98.75 192 LEU B N 1
ATOM 3295 C CA . LEU B 1 192 ? 18.938 -4.57 -12.484 1 98.75 192 LEU B CA 1
ATOM 3296 C C . LEU B 1 192 ? 19.656 -3.541 -13.344 1 98.75 192 LEU B C 1
ATOM 3298 O O . LEU B 1 192 ? 19.922 -2.426 -12.898 1 98.75 192 LEU B O 1
ATOM 3302 N N . LYS B 1 193 ? 19.891 -3.875 -14.586 1 98.56 193 LYS B N 1
ATOM 3303 C CA . LYS B 1 193 ? 20.609 -2.98 -15.484 1 98.56 193 LYS B CA 1
ATOM 3304 C C . LYS B 1 193 ? 19.656 -2.023 -16.188 1 98.56 193 LYS B C 1
ATOM 3306 O O . LYS B 1 193 ? 20.078 -1.06 -16.828 1 98.56 193 LYS B O 1
ATOM 3311 N N . SER B 1 194 ? 18.438 -2.217 -16.047 1 97.94 194 SER B N 1
ATOM 3312 C CA . SER B 1 194 ? 17.453 -1.469 -16.828 1 97.94 194 SER B CA 1
ATOM 3313 C C . SER B 1 194 ? 17.188 -0.099 -16.203 1 97.94 194 SER B C 1
ATOM 3315 O O . SER B 1 194 ? 16.75 0.822 -16.891 1 97.94 194 SER B O 1
ATOM 3317 N N . SER B 1 195 ? 17.328 0.048 -14.898 1 96.25 195 SER B N 1
ATOM 3318 C CA . SER B 1 195 ? 17.062 1.271 -14.148 1 96.25 195 SER B CA 1
ATOM 3319 C C . SER B 1 195 ? 17.688 1.226 -12.766 1 96.25 195 SER B C 1
ATOM 3321 O O . SER B 1 195 ? 18.5 0.334 -12.477 1 96.25 195 SER B O 1
ATOM 3323 N N . ASN B 1 196 ? 17.422 2.238 -11.93 1 96.81 196 ASN B N 1
ATOM 3324 C CA . ASN B 1 196 ? 17.906 2.271 -10.547 1 96.81 196 ASN B CA 1
ATOM 3325 C C . ASN B 1 196 ? 17.031 1.433 -9.625 1 96.81 196 ASN B C 1
ATOM 3327 O O . ASN B 1 196 ? 16.344 1.972 -8.75 1 96.81 196 ASN B O 1
ATOM 3331 N N . ILE B 1 197 ? 17.188 0.17 -9.742 1 98.25 197 ILE B N 1
ATOM 3332 C CA . ILE B 1 197 ? 16.266 -0.767 -9.102 1 98.25 197 ILE B CA 1
ATOM 3333 C C . ILE B 1 197 ? 16.578 -0.825 -7.602 1 98.25 197 ILE B C 1
ATOM 3335 O O . ILE B 1 197 ? 17.703 -1.088 -7.199 1 98.25 197 ILE B O 1
ATOM 3339 N N . ARG B 1 198 ? 15.562 -0.572 -6.816 1 97.75 198 ARG B N 1
ATOM 3340 C CA . ARG B 1 198 ? 15.664 -0.674 -5.367 1 97.75 198 ARG B CA 1
ATOM 3341 C C . ARG B 1 198 ? 14.875 -1.873 -4.844 1 97.75 198 ARG B C 1
ATOM 3343 O O . ARG B 1 198 ? 15.094 -2.322 -3.719 1 97.75 198 ARG B O 1
ATOM 3350 N N . CYS B 1 199 ? 14 -2.414 -5.621 1 98.56 199 CYS B N 1
ATOM 3351 C CA . CYS B 1 199 ? 13.141 -3.52 -5.211 1 98.56 199 CYS B CA 1
ATOM 3352 C C . CYS B 1 199 ? 12.906 -4.484 -6.371 1 98.56 199 CYS B C 1
ATOM 3354 O O . CYS B 1 199 ? 12.453 -4.074 -7.441 1 98.56 199 CYS B O 1
ATOM 3356 N N . VAL B 1 200 ? 13.25 -5.688 -6.207 1 98.81 200 VAL B N 1
ATOM 3357 C CA . VAL B 1 200 ? 12.961 -6.766 -7.152 1 98.81 200 VAL B CA 1
ATOM 3358 C C . VAL B 1 200 ? 11.844 -7.648 -6.605 1 98.81 200 VAL B C 1
ATOM 3360 O O . VAL B 1 200 ? 11.938 -8.172 -5.492 1 98.81 200 VAL B O 1
ATOM 3363 N N . VAL B 1 201 ? 10.836 -7.801 -7.359 1 98.69 201 VAL B N 1
ATOM 3364 C CA . VAL B 1 201 ? 9.703 -8.656 -6.992 1 98.69 201 VAL B CA 1
ATOM 3365 C C . VAL B 1 201 ? 9.828 -10 -7.695 1 98.69 201 VAL B C 1
ATOM 3367 O O . VAL B 1 201 ? 9.992 -10.062 -8.914 1 98.69 201 VAL B O 1
ATOM 3370 N N . MET B 1 202 ? 9.758 -11.016 -6.891 1 97.81 202 MET B N 1
ATOM 3371 C CA . MET B 1 202 ? 9.719 -12.359 -7.461 1 97.81 202 MET B CA 1
ATOM 3372 C C . MET B 1 202 ? 8.32 -12.703 -7.961 1 97.81 202 MET B C 1
ATOM 3374 O O . MET B 1 202 ? 7.398 -12.891 -7.164 1 97.81 202 MET B O 1
ATOM 3378 N N . GLY B 1 203 ? 8.203 -12.867 -9.25 1 97.06 203 GLY B N 1
ATOM 3379 C CA . GLY B 1 203 ? 6.93 -12.867 -9.953 1 97.06 203 GLY B CA 1
ATOM 3380 C C . GLY B 1 203 ? 6.316 -14.25 -10.078 1 97.06 203 GLY B C 1
ATOM 3381 O O . GLY B 1 203 ? 5.758 -14.594 -11.125 1 97.06 203 GLY B O 1
ATOM 3382 N N . CYS B 1 204 ? 6.488 -14.992 -9.078 1 93.94 204 CYS B N 1
ATOM 3383 C CA . CYS B 1 204 ? 5.875 -16.312 -9.008 1 93.94 204 CYS B CA 1
ATOM 3384 C C . CYS B 1 204 ? 5.855 -16.828 -7.578 1 93.94 204 CYS B C 1
ATOM 3386 O O . CYS B 1 204 ? 6.809 -16.641 -6.828 1 93.94 204 CYS B O 1
ATOM 3388 N N . GLY B 1 205 ? 4.684 -17.453 -7.195 1 90 205 GLY B N 1
ATOM 3389 C CA . GLY B 1 205 ? 4.60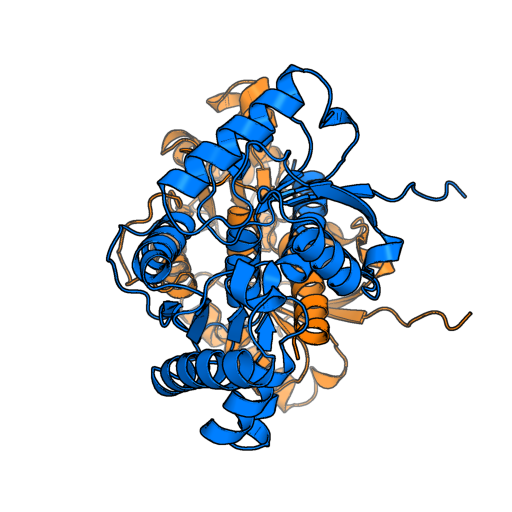2 -18.047 -5.867 1 90 205 GLY B CA 1
ATOM 3390 C C . GLY B 1 205 ? 5.602 -19.156 -5.652 1 90 205 GLY B C 1
ATOM 3391 O O . GLY B 1 205 ? 6.047 -19.391 -4.523 1 90 205 GLY B O 1
ATOM 3392 N N . GLY B 1 206 ? 5.992 -19.828 -6.699 1 87.12 206 GLY B N 1
ATOM 3393 C CA . GLY B 1 206 ? 6.91 -20.953 -6.637 1 87.12 206 GLY B CA 1
ATOM 3394 C C . GLY B 1 206 ? 8.359 -20.531 -6.453 1 87.12 206 GLY B C 1
ATOM 3395 O O . GLY B 1 206 ? 9.242 -21.375 -6.285 1 87.12 206 GLY B O 1
ATOM 3396 N N . MET B 1 207 ? 8.602 -19.266 -6.449 1 89.88 207 MET B N 1
ATOM 3397 C CA . MET B 1 207 ? 9.969 -18.75 -6.305 1 89.88 207 MET B CA 1
ATOM 3398 C C . MET B 1 207 ? 10.297 -18.5 -4.84 1 89.88 207 MET B C 1
ATOM 3400 O O . MET B 1 207 ? 11.383 -18.016 -4.516 1 89.88 207 MET B O 1
ATOM 3404 N N . ALA B 1 208 ? 9.281 -18.812 -4.062 1 84.69 208 ALA B N 1
ATOM 3405 C CA . ALA B 1 208 ? 9.539 -18.672 -2.633 1 84.69 208 ALA B CA 1
ATOM 3406 C C . ALA B 1 208 ? 10.797 -19.422 -2.221 1 84.69 208 ALA B C 1
ATOM 3408 O O . ALA B 1 208 ? 10.961 -20.594 -2.559 1 84.69 208 ALA B O 1
ATOM 3409 N N . GLY B 1 209 ? 11.82 -18.719 -1.603 1 84.12 209 GLY B N 1
ATOM 3410 C CA . GLY B 1 209 ? 13.047 -19.359 -1.15 1 84.12 209 GLY B CA 1
ATOM 3411 C C . GLY B 1 209 ? 14.219 -19.141 -2.084 1 84.12 209 GLY B C 1
ATOM 3412 O O . GLY B 1 209 ? 15.344 -19.547 -1.792 1 84.12 209 GLY B O 1
ATOM 3413 N N . LEU B 1 210 ? 13.984 -18.562 -3.176 1 91.38 210 LEU B N 1
ATOM 3414 C CA . LEU B 1 210 ? 15.047 -18.359 -4.164 1 91.38 210 LEU B CA 1
ATOM 3415 C C . LEU B 1 210 ? 15.617 -16.953 -4.074 1 91.38 210 LEU B C 1
ATOM 3417 O O . LEU B 1 210 ? 16.266 -16.484 -5.012 1 91.38 210 LEU B O 1
ATOM 3421 N N . GLU B 1 211 ? 15.406 -16.219 -3.002 1 94.88 211 GLU B N 1
ATOM 3422 C CA . GLU B 1 211 ? 15.828 -14.836 -2.805 1 94.88 211 GLU B CA 1
ATOM 3423 C C . GLU B 1 211 ? 17.344 -14.688 -2.967 1 94.88 211 GLU B C 1
ATOM 3425 O O . GLU B 1 211 ? 17.812 -13.648 -3.432 1 94.88 211 GLU B O 1
ATOM 3430 N N . ARG B 1 212 ? 18.031 -15.75 -2.635 1 94.88 212 ARG B N 1
ATOM 3431 C CA . ARG B 1 212 ? 19.484 -15.695 -2.65 1 94.88 212 ARG B CA 1
ATOM 3432 C C . ARG B 1 212 ? 20.016 -15.469 -4.066 1 94.88 212 ARG B C 1
ATOM 3434 O O . ARG B 1 212 ? 21.016 -14.773 -4.262 1 94.88 212 ARG B O 1
ATOM 3441 N N . ILE B 1 213 ? 19.359 -16.078 -5.004 1 96.38 213 ILE B N 1
ATOM 3442 C CA . ILE B 1 213 ? 19.781 -15.93 -6.395 1 96.38 213 ILE B CA 1
ATOM 3443 C C . ILE B 1 213 ? 19.688 -14.461 -6.812 1 96.38 213 ILE B C 1
ATOM 3445 O O . ILE B 1 213 ? 20.594 -13.93 -7.449 1 96.38 213 ILE B O 1
ATOM 3449 N N . ILE B 1 214 ? 18.609 -13.789 -6.422 1 97.94 214 ILE B N 1
ATOM 3450 C CA . ILE B 1 214 ? 18.375 -12.383 -6.746 1 97.94 214 ILE B CA 1
ATOM 3451 C C . ILE B 1 214 ? 19.391 -11.508 -6.02 1 97.94 214 ILE B C 1
ATOM 3453 O O . ILE B 1 214 ? 19.969 -10.594 -6.613 1 97.94 214 ILE B O 1
ATOM 3457 N N . ARG B 1 215 ? 19.609 -11.852 -4.793 1 97.62 215 ARG B N 1
ATOM 3458 C CA . ARG B 1 215 ? 20.578 -11.117 -3.988 1 97.62 215 ARG B CA 1
ATOM 3459 C C . ARG B 1 215 ? 21.984 -11.203 -4.594 1 97.62 215 ARG B C 1
ATOM 3461 O O . ARG B 1 215 ? 22.672 -10.188 -4.707 1 97.62 215 ARG B O 1
ATOM 3468 N N . ASP B 1 216 ? 22.344 -12.367 -5.016 1 97.62 216 ASP B N 1
ATOM 3469 C CA . ASP B 1 216 ? 23.641 -12.57 -5.645 1 97.62 216 ASP B CA 1
ATOM 3470 C C . ASP B 1 216 ? 23.781 -11.727 -6.914 1 97.62 216 ASP B C 1
ATOM 3472 O O . ASP B 1 216 ? 24.812 -11.117 -7.152 1 97.62 216 ASP B O 1
ATOM 3476 N N . ALA B 1 217 ? 22.734 -11.734 -7.691 1 98.31 217 ALA B N 1
ATOM 3477 C CA . ALA B 1 217 ? 22.734 -10.914 -8.898 1 98.31 217 ALA B CA 1
ATOM 3478 C C . ALA B 1 217 ? 22.891 -9.438 -8.562 1 98.31 217 ALA B C 1
ATOM 3480 O O . ALA B 1 217 ? 23.625 -8.711 -9.234 1 98.31 217 ALA B O 1
ATOM 3481 N N . ALA B 1 218 ? 22.219 -8.977 -7.523 1 98.5 218 ALA B N 1
ATOM 3482 C CA . ALA B 1 218 ? 22.281 -7.578 -7.105 1 98.5 218 ALA B CA 1
ATOM 3483 C C . ALA B 1 218 ? 23.688 -7.207 -6.652 1 98.5 218 ALA B C 1
ATOM 3485 O O . ALA B 1 218 ? 24.188 -6.129 -6.973 1 98.5 218 ALA B O 1
ATOM 3486 N N . LEU B 1 219 ? 24.312 -8.133 -5.945 1 98.12 219 LEU B N 1
ATOM 3487 C CA . LEU B 1 219 ? 25.672 -7.914 -5.484 1 98.12 219 LEU B CA 1
ATOM 3488 C C . LEU B 1 219 ? 26.641 -7.836 -6.66 1 98.12 219 LEU B C 1
ATOM 3490 O O . LEU B 1 219 ? 27.562 -7.016 -6.66 1 98.12 219 LEU B O 1
ATOM 3494 N N . GLU B 1 220 ? 26.391 -8.641 -7.602 1 97.88 220 GLU B N 1
ATOM 3495 C CA . GLU B 1 220 ? 27.25 -8.68 -8.781 1 97.88 220 GLU B CA 1
ATOM 3496 C C . GLU B 1 220 ? 27.109 -7.398 -9.609 1 97.88 220 GLU B C 1
ATOM 3498 O O . GLU B 1 220 ? 28.109 -6.836 -10.062 1 97.88 220 GLU B O 1
ATOM 3503 N N . VAL B 1 221 ? 25.922 -6.914 -9.766 1 98.31 221 VAL B N 1
ATOM 3504 C CA . VAL B 1 221 ? 25.641 -5.797 -10.664 1 98.31 221 VAL B CA 1
ATOM 3505 C C . VAL B 1 221 ? 25.938 -4.477 -9.945 1 98.31 221 VAL B C 1
ATOM 3507 O O . VAL B 1 221 ? 26.5 -3.559 -10.539 1 98.31 221 VAL B O 1
ATOM 3510 N N . TYR B 1 222 ? 25.594 -4.352 -8.672 1 98.19 222 TYR B N 1
ATOM 3511 C CA . TYR B 1 222 ? 25.594 -3.057 -8 1 98.19 222 TYR B CA 1
ATOM 3512 C C . TYR B 1 222 ? 26.734 -2.951 -7.008 1 98.19 222 TYR B C 1
ATOM 3514 O O . TYR B 1 222 ? 27.031 -1.87 -6.488 1 98.19 222 TYR B O 1
ATOM 3522 N N . GLY B 1 223 ? 27.406 -4.035 -6.73 1 97.94 223 GLY B N 1
ATOM 3523 C CA . GLY B 1 223 ? 28.406 -4.062 -5.672 1 97.94 223 GLY B CA 1
ATOM 3524 C C . GLY B 1 223 ? 27.812 -4.312 -4.301 1 97.94 223 GLY B C 1
ATOM 3525 O O . GLY B 1 223 ? 26.594 -4.461 -4.16 1 97.94 223 GLY B O 1
A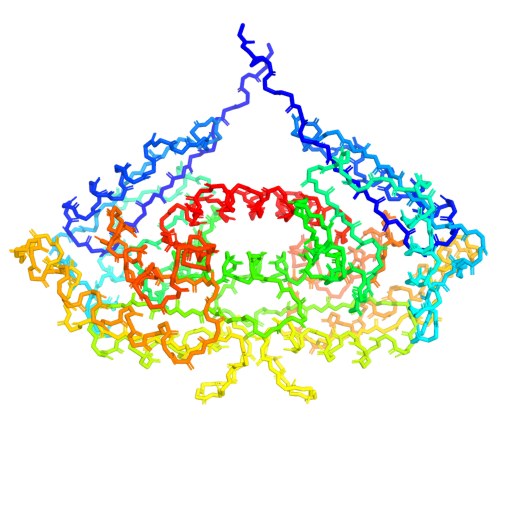TOM 3526 N N . GLN B 1 224 ? 28.625 -4.43 -3.291 1 97.06 224 GLN B N 1
ATOM 3527 C CA . GLN B 1 224 ? 28.281 -4.91 -1.96 1 97.06 224 GLN B CA 1
ATOM 3528 C C . GLN B 1 224 ? 27.266 -3.977 -1.29 1 97.06 224 GLN B C 1
ATOM 3530 O O . GLN B 1 224 ? 26.188 -4.402 -0.904 1 97.06 224 GLN B O 1
ATOM 3535 N N . GLU B 1 225 ? 27.578 -2.688 -1.2 1 95.19 225 GLU B N 1
ATOM 3536 C CA . GLU B 1 225 ? 26.75 -1.748 -0.457 1 95.19 225 GLU B CA 1
ATOM 3537 C C . GLU B 1 225 ? 25.391 -1.566 -1.129 1 95.19 225 GLU B C 1
ATOM 3539 O O . GLU B 1 225 ? 24.344 -1.836 -0.522 1 95.19 225 GLU B O 1
ATOM 3544 N N . ARG B 1 226 ? 25.406 -1.255 -2.4 1 95.81 226 ARG B N 1
ATOM 3545 C CA . ARG B 1 226 ? 24.172 -1.005 -3.131 1 95.81 226 ARG B CA 1
ATOM 3546 C C . ARG B 1 226 ? 23.391 -2.301 -3.365 1 95.81 226 ARG B C 1
ATOM 3548 O O . ARG B 1 226 ? 22.172 -2.318 -3.309 1 95.81 226 ARG B O 1
ATOM 3555 N N . GLY B 1 227 ? 24.078 -3.41 -3.639 1 97.5 227 GLY B N 1
ATOM 3556 C CA . GLY B 1 227 ? 23.438 -4.699 -3.844 1 97.5 227 GLY B CA 1
ATOM 3557 C C . GLY B 1 227 ? 22.703 -5.203 -2.617 1 97.5 227 GLY B C 1
ATOM 3558 O O . GLY B 1 227 ? 21.625 -5.773 -2.729 1 97.5 227 GLY B O 1
ATOM 3559 N N . GLN B 1 228 ? 23.281 -4.93 -1.469 1 96.19 228 GLN B N 1
ATOM 3560 C CA . GLN B 1 228 ? 22.688 -5.375 -0.218 1 96.19 228 GLN B CA 1
ATOM 3561 C C . GLN B 1 228 ? 21.453 -4.543 0.122 1 96.19 228 GLN B C 1
ATOM 3563 O O . GLN B 1 228 ? 20.609 -4.969 0.917 1 96.19 228 GLN B O 1
ATOM 3568 N N . SER B 1 229 ? 21.328 -3.389 -0.487 1 95.31 229 SER B N 1
ATOM 3569 C CA . SER B 1 229 ? 20.234 -2.482 -0.158 1 95.31 229 SER B CA 1
ATOM 3570 C C . SER B 1 229 ? 19 -2.771 -1.011 1 95.31 229 SER B C 1
ATOM 3572 O O . SER B 1 229 ? 17.922 -2.207 -0.775 1 95.31 229 SER B O 1
ATOM 3574 N N . VAL B 1 230 ? 19.141 -3.693 -1.989 1 98 230 VAL B N 1
ATOM 3575 C CA . VAL B 1 230 ? 18.016 -4.043 -2.848 1 98 230 VAL B CA 1
ATOM 3576 C C . VAL B 1 230 ? 17.031 -4.93 -2.08 1 98 230 VAL B C 1
ATOM 3578 O O . VAL B 1 230 ? 17.438 -5.926 -1.474 1 98 230 VAL B O 1
ATOM 3581 N N . TYR B 1 231 ? 15.805 -4.555 -2.049 1 98.31 231 TYR B N 1
ATOM 3582 C CA . TYR B 1 231 ? 14.781 -5.406 -1.463 1 98.31 231 TYR B CA 1
ATOM 3583 C C . TYR B 1 231 ? 14.383 -6.523 -2.422 1 98.31 231 TYR B C 1
ATOM 3585 O O . TYR B 1 231 ? 14.211 -6.289 -3.621 1 98.31 231 TYR B O 1
ATOM 3593 N N . VAL B 1 232 ? 14.273 -7.703 -1.93 1 98.44 232 VAL B N 1
ATOM 3594 C CA . VAL B 1 232 ? 13.797 -8.852 -2.695 1 98.44 232 VAL B CA 1
ATOM 3595 C C . VAL B 1 232 ? 12.461 -9.328 -2.127 1 98.44 232 VAL B C 1
ATOM 3597 O O . VAL B 1 232 ? 12.414 -9.945 -1.062 1 98.44 232 VAL B O 1
ATOM 3600 N N . VAL B 1 233 ? 11.398 -9.133 -2.863 1 98 233 VAL B N 1
ATOM 3601 C CA . VAL B 1 233 ? 10.047 -9.32 -2.342 1 98 233 VAL B CA 1
ATOM 3602 C C . VAL B 1 233 ? 9.508 -10.672 -2.799 1 98 233 VAL B C 1
ATOM 3604 O O . VAL B 1 233 ? 9.414 -10.938 -4 1 98 233 VAL B O 1
ATOM 3607 N N . ASP B 1 234 ? 9.156 -11.453 -1.846 1 96.44 234 ASP B N 1
ATOM 3608 C CA . ASP B 1 234 ? 8.375 -12.672 -2.023 1 96.44 234 ASP B CA 1
ATOM 3609 C C . ASP B 1 234 ? 6.875 -12.391 -1.913 1 96.44 234 ASP B C 1
ATOM 3611 O O . ASP B 1 234 ? 6.41 -11.883 -0.892 1 96.44 234 ASP B O 1
ATOM 3615 N N . GLY B 1 235 ? 6.16 -12.781 -2.891 1 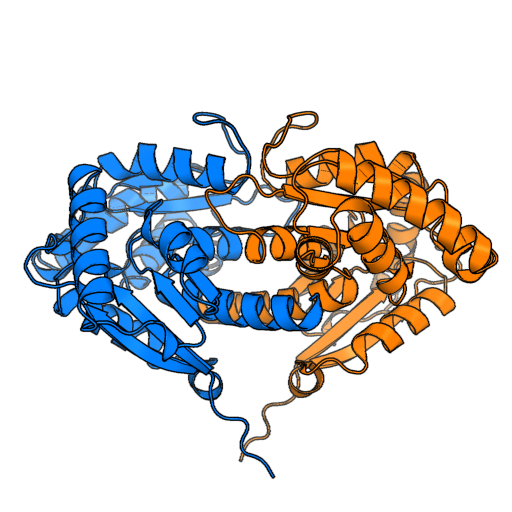97.25 235 GLY B N 1
ATOM 3616 C CA . GLY B 1 235 ? 4.754 -12.406 -2.969 1 97.25 235 GLY B CA 1
ATOM 3617 C C . GLY B 1 235 ? 3.916 -13.016 -1.858 1 97.25 235 GLY B C 1
ATOM 3618 O O . GLY B 1 235 ? 2.936 -12.406 -1.416 1 97.25 235 GLY B O 1
ATOM 3619 N N . VAL B 1 236 ? 4.23 -14.195 -1.409 1 97.06 236 VAL B N 1
ATOM 3620 C CA . VAL B 1 236 ? 3.428 -14.867 -0.394 1 97.06 236 VAL B CA 1
ATOM 3621 C C . VAL B 1 236 ? 3.602 -14.164 0.951 1 97.06 236 VAL B C 1
ATOM 3623 O O . VAL B 1 236 ? 2.617 -13.836 1.616 1 97.06 236 VAL B O 1
ATOM 3626 N N . ARG B 1 237 ? 4.816 -13.914 1.327 1 96.44 237 ARG B N 1
ATOM 3627 C CA . ARG B 1 237 ? 5.074 -13.188 2.564 1 96.44 237 ARG B CA 1
ATOM 3628 C C . ARG B 1 237 ? 4.516 -11.766 2.494 1 96.44 237 ARG B C 1
ATOM 3630 O O . ARG B 1 237 ? 3.883 -11.297 3.441 1 96.44 237 ARG B O 1
ATOM 3637 N N . ALA B 1 238 ? 4.738 -11.109 1.34 1 97.25 238 ALA B N 1
ATOM 3638 C CA . ALA B 1 238 ? 4.176 -9.781 1.135 1 97.25 238 ALA B CA 1
ATOM 3639 C C . ALA B 1 238 ? 2.654 -9.805 1.257 1 97.25 238 ALA B C 1
ATOM 3641 O O . ALA B 1 238 ? 2.057 -8.883 1.829 1 97.25 238 ALA B O 1
ATOM 3642 N N . GLY B 1 239 ? 2.084 -10.836 0.683 1 97.44 239 GLY B N 1
ATOM 3643 C CA . GLY B 1 239 ? 0.638 -10.984 0.718 1 97.44 239 GLY B CA 1
ATOM 3644 C C . GLY B 1 239 ? 0.079 -11.047 2.127 1 97.44 239 GLY B C 1
ATOM 3645 O O . GLY B 1 239 ? -0.904 -10.367 2.438 1 97.44 239 GLY B O 1
ATOM 3646 N N . LEU B 1 240 ? 0.659 -11.828 2.98 1 96.94 240 LEU B N 1
ATOM 3647 C CA . LEU B 1 240 ? 0.179 -11.945 4.352 1 96.94 240 LEU B CA 1
ATOM 3648 C C . LEU B 1 240 ? 0.345 -10.633 5.105 1 96.94 240 LEU B C 1
ATOM 3650 O O . LEU B 1 240 ? -0.531 -10.242 5.879 1 96.94 240 LEU B O 1
ATOM 3654 N N . LEU B 1 241 ? 1.464 -9.961 4.867 1 96.5 241 LEU B N 1
ATOM 3655 C CA . LEU B 1 241 ? 1.672 -8.664 5.5 1 96.5 241 LEU B CA 1
ATOM 3656 C C . LEU B 1 241 ? 0.618 -7.66 5.043 1 96.5 241 LEU B C 1
ATOM 3658 O O . LEU B 1 241 ? 0.052 -6.93 5.863 1 96.5 241 LEU B O 1
ATOM 3662 N N . GLN B 1 242 ? 0.34 -7.684 3.756 1 97.25 242 GLN B N 1
ATOM 3663 C CA . GLN B 1 242 ? -0.626 -6.734 3.211 1 97.25 242 GLN B CA 1
ATOM 3664 C C . GLN B 1 242 ? -2.043 -7.07 3.668 1 97.25 242 GLN B C 1
ATOM 3666 O O . GLN B 1 242 ? -2.85 -6.172 3.918 1 97.25 242 GLN B O 1
ATOM 3671 N N . LEU B 1 243 ? -2.352 -8.336 3.758 1 97.5 243 LEU B N 1
ATOM 3672 C CA . LEU B 1 243 ? -3.658 -8.734 4.273 1 97.5 243 LEU B CA 1
ATOM 3673 C C . LEU B 1 243 ? 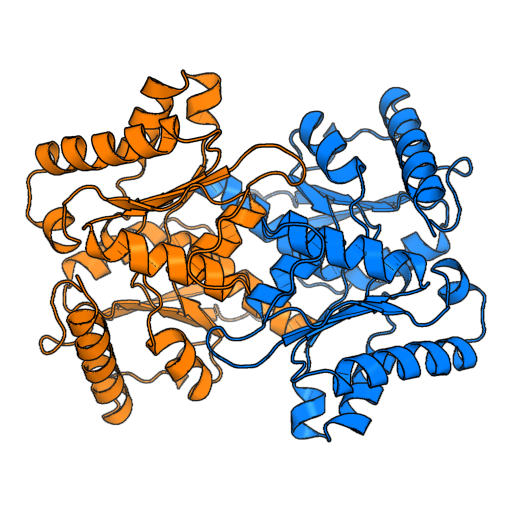-3.857 -8.227 5.695 1 97.5 243 LEU B C 1
ATOM 3675 O O . LEU B 1 243 ? -4.926 -7.707 6.031 1 97.5 243 LEU B O 1
ATOM 3679 N N . TYR B 1 244 ? -2.867 -8.391 6.488 1 95.56 244 TYR B N 1
ATOM 3680 C CA . TYR B 1 244 ? -2.955 -7.922 7.867 1 95.56 244 TYR B CA 1
ATOM 3681 C C . TYR B 1 244 ? -3.188 -6.418 7.914 1 95.56 244 TYR B C 1
ATOM 3683 O O . TYR B 1 244 ? -4.094 -5.945 8.602 1 95.56 244 TYR B O 1
ATOM 3691 N N . GLN B 1 245 ? -2.369 -5.723 7.176 1 95 245 GLN B N 1
ATOM 3692 C CA . GLN B 1 245 ? -2.51 -4.273 7.098 1 95 245 GLN B CA 1
ATOM 3693 C C . GLN B 1 245 ? -3.906 -3.881 6.617 1 95 245 GLN B C 1
ATOM 3695 O O . GLN B 1 245 ? -4.512 -2.949 7.152 1 95 245 GLN B O 1
ATOM 3700 N N . THR B 1 246 ? -4.43 -4.543 5.605 1 96.94 246 THR B N 1
ATOM 3701 C CA . THR B 1 246 ? -5.727 -4.219 5.023 1 96.94 246 THR B CA 1
ATOM 3702 C C . THR B 1 246 ? -6.852 -4.504 6.016 1 96.94 246 THR B C 1
ATOM 3704 O O . THR B 1 246 ? -7.805 -3.73 6.121 1 96.94 246 THR B O 1
ATOM 3707 N N . ILE B 1 247 ? -6.742 -5.57 6.746 1 96.19 247 ILE B N 1
ATOM 3708 C CA . ILE B 1 247 ? -7.738 -5.902 7.758 1 96.19 247 ILE B CA 1
ATOM 3709 C C . ILE B 1 247 ? -7.789 -4.801 8.812 1 96.19 247 ILE B C 1
ATOM 3711 O O . ILE B 1 247 ? -8.867 -4.332 9.18 1 96.19 247 ILE B O 1
ATOM 3715 N N . LEU B 1 248 ? -6.637 -4.367 9.289 1 94.44 248 LEU B N 1
ATOM 3716 C CA . LEU B 1 248 ? -6.582 -3.293 10.273 1 94.44 248 LEU B CA 1
ATOM 3717 C C . LEU B 1 248 ? -7.172 -2.006 9.711 1 94.44 248 LEU B C 1
ATOM 3719 O O . LEU B 1 248 ? -7.918 -1.306 10.398 1 94.44 248 LEU B O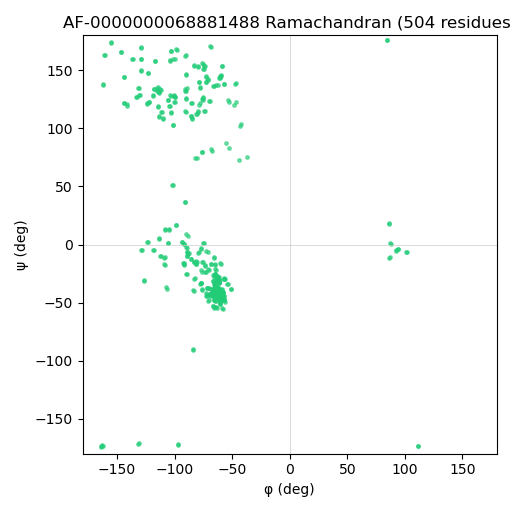 1
ATOM 3723 N N . SER B 1 249 ? -6.859 -1.705 8.469 1 96.44 249 SER B N 1
ATOM 3724 C CA . SER B 1 249 ? -7.359 -0.495 7.824 1 96.44 249 SER B CA 1
ATOM 3725 C C . SER B 1 249 ? -8.875 -0.537 7.672 1 96.44 249 SER B C 1
ATOM 3727 O O . SER B 1 249 ? -9.562 0.437 7.988 1 96.44 249 SER B O 1
ATOM 3729 N N . ARG B 1 250 ? -9.375 -1.687 7.223 1 95.94 250 ARG B N 1
ATOM 3730 C CA . ARG B 1 250 ? -10.82 -1.824 7.039 1 95.94 250 ARG B CA 1
ATOM 3731 C C . ARG B 1 250 ? -11.555 -1.649 8.359 1 95.94 250 ARG B C 1
ATOM 3733 O O . ARG B 1 250 ? -12.586 -0.969 8.422 1 95.94 250 ARG B O 1
ATOM 3740 N N . ARG B 1 251 ? -11.031 -2.24 9.406 1 94 251 ARG B N 1
ATOM 3741 C CA . ARG B 1 251 ? -11.648 -2.117 10.719 1 94 251 ARG B CA 1
ATOM 3742 C C . ARG B 1 251 ? -11.594 -0.675 11.219 1 94 251 ARG B C 1
ATOM 3744 O O . ARG B 1 251 ? -12.562 -0.183 11.805 1 94 251 ARG B O 1
ATOM 3751 N N . MET B 1 252 ? -10.562 -0.023 10.914 1 94.12 252 MET B N 1
ATOM 3752 C CA . MET B 1 252 ? -10.312 1.319 11.438 1 94.12 252 MET B CA 1
ATOM 3753 C C . MET B 1 252 ? -11.141 2.355 10.688 1 94.12 252 MET B C 1
ATOM 3755 O O . MET B 1 252 ? -11.633 3.314 11.281 1 94.12 252 MET B O 1
ATOM 3759 N N . PHE B 1 253 ? -11.359 2.143 9.398 1 95.81 253 PHE B N 1
ATOM 3760 C CA . PHE B 1 253 ? -11.875 3.234 8.578 1 95.81 253 PHE B CA 1
ATOM 3761 C C . PHE B 1 253 ? -13.289 2.928 8.086 1 95.81 253 PHE B C 1
ATOM 3763 O O . PHE B 1 253 ? -13.852 3.682 7.293 1 95.81 253 PHE B O 1
ATOM 3770 N N . ALA B 1 254 ? -13.867 1.792 8.578 1 92.75 254 ALA B N 1
ATOM 3771 C CA . ALA B 1 254 ? -15.258 1.465 8.273 1 92.75 254 ALA B CA 1
ATOM 3772 C C . ALA B 1 254 ? -16.219 2.365 9.055 1 92.75 254 ALA B C 1
ATOM 3774 O O . ALA B 1 254 ? -15.883 2.826 10.148 1 92.75 254 ALA B O 1
#

Organism: Cordyceps militaris (strain CM01) (NCBI:txid983644)

Secondary structure (DSSP, 8-state):
----PPEEEEEEE-SS-HHHHHHHHHHHTT-GGGGTEEEEEEE--TTS-SS--SHHHHHHHHHHHHHHHHHTSS-GGG-SEEEE-SSS--HHHHHHHHH-SSEEEEHHHHHHHHHHHHSPTTSS-EEEEEESSTHHHHHHHHHHHHHTTPPTT---SSEEEEEE-S--TTHHHHS-HHHHHHHHHHHHHHHHHHS-EEEEEE--GGGTT-HHHHHHHHHHHH-HHHHHT-EEEEHHHHHHHHHHHHHHHHHHH-/----PPEEEEEEE-SS-HHHHHHHHHHHTT-GGGGTEEEEEEE--TTS-SS--SHHHHHHHHHHHHHHHHHTSS-GGG-SEEEE-SSS--HHHHHHHHH-SSEEEEHHHHHHHHHHHHSPTTSS-EEEEEESSTHHHHHHHHHHHHHTTPPTT---TTEEEEEE-S--TTHHHHS-HHHHHHHHHHHHHHHHHHS-EEEEEE--GGGTT-HHHHHHHHHHHH-HHHHHT-EEEEHHHHHHHHHHHHHHHHHHH-

Nearest PDB structures (foldseek):
  1zwy-assembly3_B  TM=4.092E-01  e=1.743E-01  Vibrio cholerae
  1zwy-assembly3_A  TM=4.357E-01  e=2.221E-01  Vibrio cholerae
  1zwy-assembly2_D  TM=4.541E-01  e=4.328E-01  Vibrio cholerae
  1zno-assembly1_A  TM=4.217E-01  e=3.196E-01  Vibrio cholerae
  1u5w-assembly1_B  TM=4.426E-01  e=8.963E-01  Escherichia coli